Protein AF-0000000079325892 (afdb_homodimer)

Foldseek 3Di:
DKWKWFWFDDPPTDIATEDPDDDQADDAPQDPDEDDDDPQAADDPSYKHKDFLQLPDPLRDVCLVDDDDNVVHHHDDLVRPQRTQKMWMDDPQKIFIFGFDPVQQPLDQDQPPPDDSDSPSDHGDGDRDNGGQWMAHNVRRMIIHNDPVRCCSVRPPSCVSQDFADLVLQQVLCPDQQEDEDDPDGSVQADGVLRRLSRVLVVLVVPDDPVRVQVLLVQLCVQCVVFDADPSSRHTYDYHNVSSVSSSQSSVPQWDFDPPPGDIDGHSHDDDD/DKWKWFWFDDPPTDIATEDPDDDQADDAPQDPDEDDDDPQAADDPSYKHKDFLQLPDPLRDVCLVDDDDNVVHHHDDLVRPVRTQKMWMDDPQKIFIFGFDPVQQPCDDDQPPPDDSDSPSDHGDGDRDNGGQWMAHSVRRMIIHNDPVRCCSVRPPSCVSQDFADLVLQQVLCPDPQEDEDDPDGSVQADGVLRRLSRVLVVLVVPDDPVRVQVLLVQLCVQCVVFDAPPSSRHTYDYHNVSSVSSSQSSVPQWDFDPPPGDIDGHSHDDDD

Solvent-accessible surface area (backbone atoms only — not comparable to full-atom values): 30254 Å² total; per-residue (Å²): 120,25,31,30,30,32,34,34,54,69,97,81,38,48,66,19,31,71,46,72,72,49,85,84,73,73,85,71,89,38,66,84,70,51,36,69,75,49,90,50,45,71,76,55,93,69,42,28,29,36,42,66,60,31,80,76,38,88,32,46,56,70,78,73,74,43,84,89,55,74,85,79,34,52,71,57,54,56,85,47,59,85,38,43,40,32,38,39,36,38,47,81,68,31,37,33,27,36,63,48,45,74,75,34,41,31,48,61,77,30,40,42,40,87,53,76,61,40,80,50,85,49,64,47,27,45,65,72,65,86,62,63,46,30,39,37,35,60,90,76,27,30,38,32,36,79,50,70,80,62,40,31,85,75,25,57,66,50,48,73,76,52,60,60,36,45,68,67,51,39,42,54,59,58,63,35,83,46,40,41,71,32,76,96,47,49,59,88,66,56,50,71,68,52,26,29,42,46,38,53,38,53,60,51,55,70,71,45,50,73,67,51,48,52,50,38,35,49,52,31,50,71,74,37,74,86,49,48,53,45,96,77,46,55,33,35,52,30,56,46,65,66,44,46,45,53,52,45,39,27,71,64,52,28,60,49,63,32,88,76,89,58,48,47,31,38,36,82,12,38,46,80,110,120,25,31,30,30,34,34,33,54,69,96,80,38,50,66,20,31,72,46,74,72,49,85,82,71,73,84,71,90,37,67,83,70,48,37,70,75,47,90,50,43,70,76,56,93,68,43,28,29,35,42,68,61,30,80,73,40,87,32,46,57,68,78,72,74,44,83,88,55,74,86,78,35,51,71,58,56,57,86,48,60,84,39,42,39,32,37,38,36,36,49,80,68,30,37,36,28,35,63,49,46,75,75,34,42,28,50,59,77,31,40,42,40,87,52,76,62,40,79,49,85,48,66,47,25,45,65,73,65,85,62,62,46,29,39,37,35,59,90,76,28,32,38,31,36,78,48,69,80,61,40,31,84,74,25,56,67,50,49,76,74,54,59,60,37,46,69,68,51,40,42,55,59,58,63,34,82,48,41,39,72,31,79,95,47,48,57,87,65,56,48,72,68,52,25,30,43,46,38,52,39,52,59,52,56,70,71,45,51,73,67,52,46,52,51,37,35,50,51,31,51,69,74,36,74,85,52,49,52,46,97,77,48,56,31,35,52,32,56,46,67,65,44,46,45,55,50,46,38,26,72,65,52,27,59,49,63,31,87,76,90,58,48,46,32,37,37,81,14,39,44,80,110

Sequence (546 aa):
MNHLVAKTKGRKGEFFKVISDEEIFELTDYLDNPIKYDVDYKLDEDEWFAIEIFSEKEYCIDFLKKTFISTDYNQIPVKDYSKIEYLCSFQTGIYYFQKLSSSQLLRKKYFSLSGAPTRIECDPIIVINSFADAIYIKESDTLYFKKLPSIISIFKGIDTLYKEATKEETEGFLQNDFIQLETEFNADKVKISNRKRIAMAMDTLEKFSQEEKKSIFSYVGEYCEDLECNEHNTKFIITNENDLKKLLFGIEQRYYTTGVGGERRLANSVIKLMNHLVAKTKGRKGEFFKVISDEEIFELTDYLDNPIKYDVDYKLDEDEWFAIEIFSEKEYCIDFLKKTFISTDYNQIPVKDYSKIEYLCSFQTGIYYFQKLSSSQLLRKKYFSLSGAPTRIECDPIIVINSFADAIYIKESDTLYFKKLPSIISIFKGIDTLYKEATKEETEGFLQNDFIQLETEFNADKVKISNRKRIAMAMDTLEKFSQEEKKSIFSYVGEYCEDLECNEHNTKFIITNENDLKKLLFGIEQRYYTTGVGGERRLANSVIKL

Organism: NCBI:txid704125

Radius of gyration: 25.74 Å; Cα contacts (8 Å, |Δi|>4): 990; chains: 2; bounding box: 60×70×58 Å

pLDDT: mean 87.11, std 12.54, range [43.91, 98.06]

Secondary structure (DSSP, 8-state):
--EEEEEESSTT--EEEEEES----PPPS--SSPEEP-TT-PPPTT--EEEESGGGSTT--HHHHSPP-GGGSPBPPGGGGGGEEEEEEEETTEEEEEE--TTTEETS-EEE-SSS--B----PEEEPPSS-SEEEETTTTEEEES-HHHHTTTSTTGGGG-----HHHHHHHHTSTTEEE-TT--GGG--HHHHHHHHHHHHHHHH--HHHHHHHHHHHHHH-TTS-B-TTS--EEE-SHHHHHHHHHHHTT-EEE-SSS--EEEEEEEEE-/--EEEEEESSTT--EEEEEES----PPPS--SSPEEP-TT-PPPTT--EEEESGGGSTT--HHHHS---GGGSPBPPGGGGGGEEEEEEEETTEEEEEE--TTTEETS-EEE-SSS--B----PEEEPPSS-SEEEETTTTEEEES-HHHHTTTSTTGGGGS----HHHHHHHHTSTTEEE-TT--GGG--HHHHHHHHHHHHHHHH--HHHHHHHHHHHHHH-TTS-B-TTS--EEE-SHHHHHHHHHHHTT-EEE-SSS--EEEEEEEEE-

Nearest PDB structures (foldseek):
  7exg-assembly1_B  TM=2.524E-01  e=2.308E+00  Arabidopsis thaliana
  7exr-assembly1_B  TM=1.820E-01  e=2.308E+00  Arabidopsis thaliana
  7exf-assembly1_B  TM=1.769E-01  e=2.955E+00  Arabidopsis thaliana
  8jjr-assembly1_a  TM=2.288E-01  e=7.935E+00  Symbiodinium sp.
  8jjr-assembly1_a  TM=2.293E-01  e=9.884E+00  Symbiodinium sp.

Structure (mmCIF, N/CA/C/O backbone):
data_AF-0000000079325892-model_v1
#
loop_
_entity.id
_entity.type
_entity.pdbx_description
1 polymer 'Uncharacterized protein'
#
loop_
_atom_site.group_PDB
_atom_site.id
_atom_site.type_symbol
_atom_site.label_atom_id
_atom_site.label_alt_id
_atom_site.label_comp_id
_atom_site.label_asym_id
_atom_site.label_entity_id
_atom_site.label_seq_id
_atom_site.pdbx_PDB_ins_code
_atom_site.Cartn_x
_atom_site.Cartn_y
_atom_site.Cartn_z
_atom_site.occupancy
_atom_site.B_iso_or_equiv
_atom_site.auth_seq_id
_atom_site.auth_comp_id
_atom_site.auth_asym_id
_atom_site.auth_atom_id
_atom_site.pdbx_PDB_model_num
ATOM 1 N N . MET A 1 1 ? -22 24.172 -6.387 1 78.62 1 MET A N 1
ATOM 2 C CA . MET A 1 1 ? -21.203 24.906 -5.398 1 78.62 1 MET A CA 1
ATOM 3 C C . MET A 1 1 ? -20.438 23.953 -4.492 1 78.62 1 MET A C 1
ATOM 5 O O . MET A 1 1 ? -20.906 22.859 -4.191 1 78.62 1 MET A O 1
ATOM 9 N N . ASN A 1 2 ? -19.125 24.281 -4.156 1 89.19 2 ASN A N 1
ATOM 10 C CA . ASN A 1 2 ? -18.219 23.453 -3.348 1 89.19 2 ASN A CA 1
ATOM 11 C C . ASN A 1 2 ? -18.359 23.781 -1.862 1 89.19 2 ASN A C 1
ATOM 13 O O . ASN A 1 2 ? -18.453 24.953 -1.486 1 89.19 2 ASN A O 1
ATOM 17 N N . HIS A 1 3 ? -18.531 22.75 -1.031 1 91.19 3 HIS A N 1
ATOM 18 C CA . HIS A 1 3 ? -18.656 22.953 0.409 1 91.19 3 HIS A CA 1
ATOM 19 C C . HIS A 1 3 ? -17.859 21.891 1.176 1 91.19 3 HIS A C 1
ATOM 21 O O . HIS A 1 3 ? -17.844 20.719 0.798 1 91.19 3 HIS A O 1
ATOM 27 N N . LEU A 1 4 ? -17.234 22.375 2.137 1 91.62 4 LEU A N 1
ATOM 28 C CA . LEU A 1 4 ? -16.609 21.469 3.098 1 91.62 4 LEU A CA 1
ATOM 29 C C . LEU A 1 4 ? 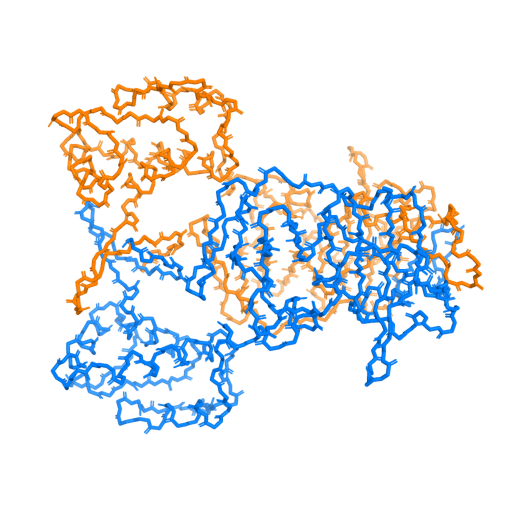-17.469 21.328 4.352 1 91.62 4 LEU A C 1
ATOM 31 O O . LEU A 1 4 ? -17.828 22.344 4.969 1 91.62 4 LEU A O 1
ATOM 35 N N . VAL A 1 5 ? -17.797 20.094 4.703 1 93.06 5 VAL A N 1
ATOM 36 C CA . VAL A 1 5 ? -18.609 19.859 5.895 1 93.06 5 VAL A CA 1
ATOM 37 C C . VAL A 1 5 ? -17.859 18.922 6.84 1 93.06 5 VAL A C 1
ATOM 39 O O . VAL A 1 5 ? -16.938 18.203 6.426 1 93.06 5 VAL A O 1
ATOM 42 N N . ALA A 1 6 ? -18.172 19 8.086 1 91.75 6 ALA A N 1
ATOM 43 C CA . ALA A 1 6 ? -17.578 18.156 9.117 1 91.75 6 ALA A CA 1
ATOM 44 C C . ALA A 1 6 ? -18.641 17.375 9.875 1 91.75 6 ALA A C 1
ATOM 46 O O . ALA A 1 6 ? -19.719 17.891 10.156 1 91.75 6 ALA A O 1
ATOM 47 N N . LYS A 1 7 ? -18.359 16.109 10.07 1 94.19 7 LYS A N 1
ATOM 48 C CA . LYS A 1 7 ? -19.188 15.281 10.938 1 94.19 7 LYS A CA 1
ATOM 49 C C . LYS A 1 7 ? -18.578 15.148 12.328 1 94.19 7 LYS A C 1
ATOM 51 O O . LYS A 1 7 ? -17.406 14.789 12.461 1 94.19 7 LYS A O 1
ATOM 56 N N . THR A 1 8 ? -19.25 15.508 13.305 1 90.44 8 THR A N 1
ATOM 57 C CA . THR A 1 8 ? -18.766 15.414 14.68 1 90.44 8 THR A CA 1
ATOM 58 C C . THR A 1 8 ? -19.047 14.039 15.266 1 90.44 8 THR A C 1
ATOM 60 O O . THR A 1 8 ? -19.969 13.352 14.82 1 90.44 8 THR A O 1
ATOM 63 N N . LYS A 1 9 ? -18.219 13.664 16.234 1 87.31 9 LYS A N 1
ATOM 64 C CA . LYS A 1 9 ? -18.312 12.367 16.891 1 87.31 9 LYS A CA 1
ATOM 65 C C . LYS A 1 9 ? -19.531 12.305 17.797 1 87.31 9 LYS A C 1
ATOM 67 O O . LYS A 1 9 ? -20.078 13.336 18.203 1 87.31 9 LYS A O 1
ATOM 72 N N . GLY A 1 10 ? -19.969 11.039 18.109 1 77.31 10 GLY A N 1
ATOM 73 C CA . GLY A 1 10 ? -20.984 10.82 19.141 1 77.31 10 GLY A CA 1
ATOM 74 C C . GLY A 1 10 ? -22.359 10.508 18.562 1 77.31 10 GLY A C 1
ATOM 75 O O . GLY A 1 10 ? -22.578 10.625 17.359 1 77.31 10 GLY A O 1
ATOM 76 N N . ARG A 1 11 ? -23.312 10.008 19.422 1 70.75 11 ARG A N 1
ATOM 77 C CA . ARG A 1 11 ? -24.688 9.641 19.062 1 70.75 11 ARG A CA 1
ATOM 78 C C . ARG A 1 11 ? -25.438 10.836 18.484 1 70.75 11 ARG A C 1
ATOM 80 O O . ARG A 1 11 ? -26.281 10.672 17.594 1 70.75 11 ARG A O 1
ATOM 87 N N . LYS A 1 12 ? -25.031 11.945 19.031 1 71.5 12 LYS A N 1
ATOM 88 C CA . LYS A 1 12 ? -25.734 13.148 18.578 1 71.5 12 LYS A CA 1
ATOM 89 C C . LYS A 1 12 ? -24.875 13.922 17.578 1 71.5 12 LYS A C 1
ATOM 91 O O . LYS A 1 12 ? -25.062 15.133 17.406 1 71.5 12 LYS A O 1
ATOM 96 N N . GLY A 1 13 ? -23.906 13.297 17.031 1 82.81 13 GLY A N 1
ATOM 97 C CA . GLY A 1 13 ? -23.062 13.977 16.062 1 82.81 13 GLY A CA 1
ATOM 98 C C . GLY A 1 13 ? -23.828 14.406 14.82 1 82.81 13 GLY A C 1
ATOM 99 O O . GLY A 1 13 ? -24.734 13.711 14.367 1 82.81 13 GLY A O 1
ATOM 100 N N . GLU A 1 14 ? -23.547 15.57 14.344 1 89 14 GLU A N 1
ATOM 101 C CA . GLU A 1 14 ? -24.219 16.141 13.188 1 89 14 GLU A CA 1
ATOM 102 C C . GLU A 1 14 ? -23.219 16.719 12.188 1 89 14 GLU A C 1
ATOM 104 O O . GLU A 1 14 ? -22.031 16.781 12.469 1 89 14 GLU A O 1
ATOM 109 N N . PHE A 1 15 ? -23.766 16.969 11.055 1 93.5 15 PHE A N 1
ATOM 110 C CA . PHE A 1 15 ? -22.953 17.578 10.016 1 93.5 15 PHE A CA 1
ATOM 111 C C . PHE A 1 15 ? -22.969 19.109 10.156 1 93.5 15 PHE A C 1
ATOM 113 O O . PHE A 1 15 ? -24.016 19.688 10.438 1 93.5 15 PHE A O 1
ATOM 120 N N . PHE A 1 16 ? -21.828 19.703 10.047 1 92.44 16 PHE A N 1
ATOM 121 C CA . PHE A 1 16 ? -21.672 21.141 10.078 1 92.44 16 PHE A CA 1
ATOM 122 C C . PHE A 1 16 ? -20.938 21.641 8.836 1 92.44 16 PHE A C 1
ATOM 124 O O . PHE A 1 16 ? -20.078 20.922 8.289 1 92.44 16 PHE A O 1
ATOM 131 N N . LYS A 1 17 ? -21.266 22.875 8.516 1 90.38 17 LYS A N 1
ATOM 132 C CA . LYS A 1 17 ? -20.484 23.531 7.477 1 90.38 17 LYS A CA 1
ATOM 133 C C . LYS A 1 17 ? -19.156 24.062 8.031 1 90.38 17 LYS A C 1
ATOM 135 O O . LYS A 1 17 ? -19.109 24.594 9.141 1 90.38 17 LYS A O 1
ATOM 140 N N . VAL A 1 18 ? -18.109 23.891 7.246 1 86.44 18 VAL A N 1
ATOM 141 C CA . VAL A 1 18 ? -16.797 24.391 7.648 1 86.44 18 VAL A CA 1
ATOM 142 C C . VAL A 1 18 ? -16.359 25.516 6.715 1 86.44 18 VAL A C 1
ATOM 144 O O . VAL A 1 18 ? -16.062 26.625 7.172 1 86.44 18 VAL A O 1
ATOM 147 N N . ILE A 1 19 ? -16.312 25.203 5.488 1 83.94 19 ILE A N 1
ATOM 148 C CA . ILE A 1 19 ? -15.898 26.172 4.473 1 83.94 19 ILE A CA 1
ATOM 149 C C . ILE A 1 19 ? -16.844 26.094 3.281 1 83.94 19 ILE A C 1
ATOM 151 O O . ILE A 1 19 ? -17.312 25.016 2.908 1 83.94 19 ILE A O 1
ATOM 155 N N . SER A 1 20 ? -17.094 27.328 2.688 1 83.19 20 SER A N 1
ATOM 156 C CA . SER A 1 20 ? -17.922 27.375 1.495 1 83.19 20 SER A CA 1
ATOM 157 C C . SER A 1 20 ? -17.141 27.844 0.282 1 83.19 20 SER A C 1
ATOM 159 O O . SER A 1 20 ? -16.188 28.625 0.418 1 83.19 20 SER A O 1
ATOM 161 N N . ASP A 1 21 ? -17.469 27.312 -0.808 1 82.62 21 ASP A N 1
ATOM 162 C CA . ASP A 1 21 ? -17.031 27.781 -2.119 1 82.62 21 ASP A CA 1
ATOM 163 C C . ASP A 1 21 ? -15.539 27.578 -2.314 1 82.62 21 ASP A C 1
ATOM 165 O O . ASP A 1 21 ? -14.844 28.453 -2.809 1 82.62 21 ASP A O 1
ATOM 169 N N . GLU A 1 22 ? -15.016 26.578 -1.767 1 80.94 22 GLU A N 1
ATOM 170 C CA . GLU A 1 22 ? -13.617 26.219 -1.962 1 80.94 22 GLU A CA 1
ATOM 171 C C . GLU A 1 22 ? -13.477 24.766 -2.4 1 80.94 22 GLU A C 1
ATOM 173 O O . GLU A 1 22 ? -14.172 23.891 -1.886 1 80.94 22 GLU A O 1
ATOM 178 N N . GLU A 1 23 ? -12.609 24.625 -3.377 1 86.06 23 GLU A N 1
ATOM 179 C CA . GLU A 1 23 ? -12.25 23.266 -3.779 1 86.06 23 GLU A CA 1
ATOM 180 C C . GLU A 1 23 ? -11.117 22.719 -2.918 1 86.06 23 GLU A C 1
ATOM 182 O O . GLU A 1 23 ? -10.031 23.297 -2.863 1 86.06 23 GLU A O 1
ATOM 187 N N . ILE A 1 24 ? -11.383 21.672 -2.312 1 84.62 24 ILE A N 1
ATOM 188 C CA . ILE A 1 24 ? -10.445 21.109 -1.341 1 84.62 24 ILE A CA 1
ATOM 189 C C . ILE A 1 24 ? -9.609 20.016 -1.994 1 84.62 24 ILE A C 1
ATOM 191 O O . ILE A 1 24 ? -8.391 19.969 -1.821 1 84.62 24 ILE A O 1
ATOM 195 N N . PHE A 1 25 ? -10.25 19.109 -2.766 1 88.94 25 PHE A N 1
ATOM 196 C CA . PHE A 1 25 ? -9.57 17.984 -3.369 1 88.94 25 PHE A CA 1
ATOM 197 C C . PHE A 1 25 ? -9.648 18.047 -4.891 1 88.94 25 PHE A C 1
ATOM 199 O O . PHE A 1 25 ? -10.594 18.594 -5.445 1 88.94 25 PHE A O 1
ATOM 206 N N . GLU A 1 26 ? -8.617 17.531 -5.438 1 87.56 26 GLU A N 1
ATOM 207 C CA . GLU A 1 26 ? -8.633 17.297 -6.879 1 87.56 26 GLU A CA 1
ATOM 208 C C . GLU A 1 26 ? -8.977 15.852 -7.207 1 87.56 26 GLU A C 1
ATOM 210 O O . GLU A 1 26 ? -8.477 14.93 -6.555 1 87.56 26 GLU A O 1
ATOM 215 N N . LEU A 1 27 ? -9.828 15.727 -8.203 1 89.75 27 LEU A N 1
ATOM 216 C CA . LEU A 1 27 ? -10.203 14.375 -8.602 1 89.75 27 LEU A CA 1
ATOM 217 C C . LEU A 1 27 ? -9.023 13.664 -9.258 1 89.75 27 LEU A C 1
ATOM 219 O O . LEU A 1 27 ? -8.367 14.211 -10.141 1 89.75 27 LEU A O 1
ATOM 223 N N . THR A 1 28 ? -8.773 12.508 -8.836 1 87.12 28 THR A N 1
ATOM 224 C CA . THR A 1 28 ? -7.676 11.711 -9.383 1 87.12 28 THR A CA 1
ATOM 225 C C . THR A 1 28 ? -8.039 11.172 -10.758 1 87.12 28 THR A C 1
ATOM 227 O O . THR A 1 28 ? -9.219 10.977 -11.07 1 87.12 28 THR A O 1
ATOM 230 N N . ASP A 1 29 ? -6.988 10.844 -11.492 1 81.31 29 ASP A N 1
ATOM 231 C CA . ASP A 1 29 ? -7.164 10.273 -12.828 1 81.31 29 ASP A CA 1
ATOM 232 C C . ASP A 1 29 ? -7.211 8.75 -12.773 1 81.31 29 ASP A C 1
ATOM 234 O O . ASP A 1 29 ? -7.242 8.086 -13.812 1 81.31 29 ASP A O 1
ATOM 238 N N . TYR A 1 30 ? -7.371 8.234 -11.641 1 84.38 30 TYR A N 1
ATOM 239 C CA . TYR A 1 30 ? -7.137 6.805 -11.508 1 84.38 30 TYR A CA 1
ATOM 240 C C . TYR A 1 30 ? -8.438 6.062 -11.211 1 84.38 30 TYR A C 1
ATOM 242 O O . TYR A 1 30 ? -8.414 4.898 -10.805 1 84.38 30 TYR A O 1
ATOM 250 N N . LEU A 1 31 ? -9.562 6.688 -11.477 1 90.12 31 LEU A N 1
ATOM 251 C CA . LEU A 1 31 ? -10.82 6.047 -11.102 1 90.12 31 LEU A CA 1
ATOM 252 C C . LEU A 1 31 ? -11.414 5.277 -12.273 1 90.12 31 LEU A C 1
ATOM 254 O O . LEU A 1 31 ? -12.422 4.586 -12.117 1 90.12 31 LEU A O 1
ATOM 258 N N . ASP A 1 32 ? -10.836 5.301 -13.406 1 84.19 32 ASP A N 1
ATOM 259 C CA . ASP A 1 32 ? -11.406 4.738 -14.625 1 84.19 32 ASP A CA 1
ATOM 260 C C . ASP A 1 32 ? -11.422 3.211 -14.57 1 84.19 32 ASP A C 1
ATOM 262 O O . ASP A 1 32 ? -12.297 2.57 -15.156 1 84.19 32 ASP A O 1
ATOM 266 N N . ASN A 1 33 ? -10.477 2.545 -14 1 83.38 33 ASN A N 1
ATOM 267 C CA . ASN A 1 33 ? -10.438 1.091 -13.898 1 83.38 33 ASN A CA 1
ATOM 268 C C . ASN A 1 33 ? -10.266 0.636 -12.445 1 83.38 33 ASN A C 1
ATOM 270 O O . ASN A 1 33 ? -9.258 0.019 -12.102 1 83.38 33 ASN A O 1
ATOM 274 N N . PRO A 1 34 ? -11.43 0.809 -11.789 1 90.31 34 PRO A N 1
ATOM 275 C CA . PRO A 1 34 ? -11.328 0.455 -10.367 1 90.31 34 PRO A CA 1
ATOM 276 C C . PRO A 1 34 ? -11.383 -1.053 -10.133 1 90.31 34 PRO A C 1
ATOM 278 O O . PRO A 1 34 ? -11.852 -1.801 -10.992 1 90.31 34 PRO A O 1
ATOM 281 N N . ILE A 1 35 ? -10.867 -1.427 -9.07 1 91.94 35 ILE A N 1
ATOM 282 C CA . ILE A 1 35 ? -10.844 -2.832 -8.68 1 91.94 35 ILE A CA 1
ATOM 283 C C . ILE A 1 35 ? -11.938 -3.104 -7.648 1 91.94 35 ILE A C 1
ATOM 285 O O . ILE A 1 35 ? -12.102 -2.338 -6.695 1 91.94 35 ILE A O 1
ATOM 289 N N . LYS A 1 36 ? -12.719 -4.156 -7.934 1 92.12 36 LYS A N 1
ATOM 290 C CA . LYS A 1 36 ? -13.641 -4.582 -6.883 1 92.12 36 LYS A CA 1
ATOM 291 C C . LYS A 1 36 ? -12.883 -4.949 -5.609 1 92.12 36 LYS A C 1
ATOM 293 O O . LYS A 1 36 ? -11.859 -5.633 -5.664 1 92.12 36 LYS A O 1
ATOM 298 N N . TYR A 1 37 ? -13.422 -4.523 -4.539 1 89.38 37 TYR A N 1
ATOM 299 C CA . TYR A 1 37 ? -12.695 -4.73 -3.293 1 89.38 37 TYR A CA 1
ATOM 300 C C . TYR A 1 37 ? -12.492 -6.215 -3.025 1 89.38 37 TYR A C 1
ATOM 302 O O . TYR A 1 37 ? -13.43 -7.008 -3.121 1 89.38 37 TYR A O 1
ATOM 310 N N . ASP A 1 38 ? -11.219 -6.465 -2.756 1 87.25 38 ASP A N 1
ATOM 311 C CA . ASP A 1 38 ? -10.781 -7.812 -2.398 1 87.25 38 ASP A CA 1
ATOM 312 C C . ASP A 1 38 ? -9.68 -7.766 -1.34 1 87.25 38 ASP A C 1
ATOM 314 O O . ASP A 1 38 ? -8.648 -7.121 -1.534 1 87.25 38 ASP A O 1
ATOM 318 N N . VAL A 1 39 ? -9.938 -8.477 -0.248 1 82.62 39 VAL A N 1
ATOM 319 C CA . VAL A 1 39 ? -9.016 -8.461 0.886 1 82.62 39 VAL A CA 1
ATOM 320 C C . VAL A 1 39 ? -7.664 -9.023 0.464 1 82.62 39 VAL A C 1
ATOM 322 O O . VAL A 1 39 ? -6.629 -8.648 1.015 1 82.62 39 VAL A O 1
ATOM 325 N N . ASP A 1 40 ? -7.676 -9.852 -0.563 1 86.75 40 ASP A N 1
ATOM 326 C CA . ASP A 1 40 ? -6.465 -10.555 -0.967 1 86.75 40 ASP A CA 1
ATOM 327 C C . ASP A 1 40 ? -5.707 -9.773 -2.037 1 86.75 40 ASP A C 1
ATOM 329 O O . ASP A 1 40 ? -4.633 -10.195 -2.479 1 86.75 40 ASP A O 1
ATOM 333 N N . TYR A 1 41 ? -6.246 -8.68 -2.32 1 90.31 41 TYR A N 1
ATOM 334 C CA . TYR A 1 41 ? -5.645 -7.91 -3.398 1 90.31 41 TYR A CA 1
ATOM 335 C C . TYR A 1 41 ? -5.027 -6.621 -2.865 1 90.31 41 TYR A C 1
ATOM 337 O O . TYR A 1 41 ? -5.688 -5.852 -2.162 1 90.31 41 TYR A O 1
ATOM 345 N N . LYS A 1 42 ? -3.781 -6.484 -3.209 1 90.44 42 LYS A N 1
ATOM 346 C CA . LYS A 1 42 ? -3.096 -5.242 -2.869 1 90.44 42 LYS A CA 1
ATOM 347 C C . LYS A 1 42 ? -3.021 -4.305 -4.074 1 90.44 42 LYS A C 1
ATOM 349 O O . LYS A 1 42 ? -2.496 -4.68 -5.125 1 90.44 42 LYS A O 1
ATOM 354 N N . LEU A 1 43 ? -3.426 -3.059 -3.854 1 92 43 LEU A N 1
ATOM 355 C CA . LEU A 1 43 ? -3.555 -2.09 -4.938 1 92 43 LEU A CA 1
ATOM 356 C C . LEU A 1 43 ? -2.186 -1.645 -5.434 1 92 43 LEU A C 1
ATOM 358 O O . LEU A 1 43 ? -1.242 -1.524 -4.648 1 92 43 LEU A O 1
ATOM 362 N N . ASP A 1 44 ? -2.246 -1.388 -6.773 1 89 44 ASP A N 1
ATOM 363 C CA . ASP A 1 44 ? -1.144 -0.596 -7.309 1 89 44 ASP A CA 1
ATOM 364 C C . ASP A 1 44 ? -1.301 0.879 -6.949 1 89 44 ASP A C 1
ATOM 366 O O . ASP A 1 44 ? -2.355 1.297 -6.465 1 89 44 ASP A O 1
ATOM 370 N N . GLU A 1 45 ? -0.242 1.655 -7.199 1 83.5 45 GLU A N 1
ATOM 371 C CA . GLU A 1 45 ? -0.238 3.076 -6.867 1 83.5 45 GLU A CA 1
ATOM 372 C C . GLU A 1 45 ? -1.358 3.816 -7.594 1 83.5 45 GLU A C 1
ATOM 374 O O . GLU A 1 45 ? -1.957 4.742 -7.043 1 83.5 45 GLU A O 1
ATOM 379 N N . ASP A 1 46 ? -1.647 3.357 -8.828 1 88.62 46 ASP A N 1
ATOM 380 C CA . ASP A 1 46 ? -2.615 4.059 -9.664 1 88.62 46 ASP A CA 1
ATOM 381 C C . ASP A 1 46 ? -3.963 3.342 -9.664 1 88.62 46 ASP A C 1
ATOM 383 O O . ASP A 1 46 ? -4.734 3.465 -10.617 1 88.62 46 ASP A O 1
ATOM 387 N N . GLU A 1 47 ? -4.199 2.592 -8.672 1 91.5 47 GLU A N 1
ATOM 388 C CA . GLU A 1 47 ? -5.445 1.836 -8.602 1 91.5 47 GLU A CA 1
ATOM 389 C C . GLU A 1 47 ? -6.254 2.211 -7.363 1 91.5 47 GLU A C 1
ATOM 391 O O . GLU A 1 47 ? -5.688 2.648 -6.359 1 91.5 47 GLU A O 1
ATOM 396 N N . TRP A 1 48 ? -7.594 2.107 -7.469 1 94.38 48 TRP A N 1
ATOM 397 C CA . TRP A 1 48 ? -8.531 2.297 -6.367 1 94.38 48 TRP A CA 1
ATOM 398 C C . TRP A 1 48 ? -9.523 1.139 -6.285 1 94.38 48 TRP A C 1
ATOM 400 O O . TRP A 1 48 ? -9.875 0.542 -7.309 1 94.38 48 TRP A O 1
ATOM 410 N N . PHE A 1 49 ? -9.93 0.852 -5.125 1 95.38 49 PHE A N 1
ATOM 411 C CA . PHE A 1 49 ? -11.07 -0.034 -4.949 1 95.38 49 PHE A CA 1
ATOM 412 C C . PHE A 1 49 ? -12.375 0.704 -5.234 1 95.38 49 PHE A C 1
ATOM 414 O O . PHE A 1 49 ? -12.453 1.922 -5.062 1 95.38 49 PHE A O 1
ATOM 421 N N . ALA A 1 50 ? -13.297 -0.014 -5.676 1 96.19 50 ALA A N 1
ATOM 422 C CA . ALA A 1 50 ? -14.617 0.57 -5.902 1 96.19 50 ALA A CA 1
ATOM 423 C C . ALA A 1 50 ? -15.719 -0.338 -5.363 1 96.19 50 ALA A C 1
ATOM 425 O O . ALA A 1 50 ? -15.641 -1.562 -5.488 1 96.19 50 ALA A O 1
ATOM 426 N N . ILE A 1 51 ? -16.656 0.231 -4.73 1 96.06 51 ILE A N 1
ATOM 427 C CA . ILE A 1 51 ? -17.906 -0.414 -4.367 1 96.06 51 ILE A CA 1
ATOM 428 C C . ILE A 1 51 ? -19.062 0.232 -5.133 1 96.06 51 ILE A C 1
ATOM 430 O O . ILE A 1 51 ? -19.422 1.387 -4.879 1 96.06 51 ILE A O 1
ATOM 434 N N . GLU A 1 52 ? -19.625 -0.516 -6 1 95.75 52 GLU A N 1
ATOM 435 C CA . GLU A 1 52 ? -20.703 -0.012 -6.832 1 95.75 52 GLU A CA 1
ATOM 436 C C . GLU A 1 52 ? -22.047 -0.106 -6.102 1 95.75 52 GLU A C 1
ATOM 438 O O . GLU A 1 52 ? -22.172 -0.82 -5.105 1 95.75 52 GLU A O 1
ATOM 443 N N . ILE A 1 53 ? -23.047 0.598 -6.602 1 96.62 53 ILE A N 1
ATOM 444 C CA . ILE A 1 53 ? -24.391 0.641 -6.02 1 96.62 53 ILE A CA 1
ATOM 445 C C . ILE A 1 53 ? -24.281 0.876 -4.516 1 96.62 53 ILE A C 1
ATOM 447 O O . ILE A 1 53 ? -24.891 0.149 -3.727 1 96.62 53 ILE A O 1
ATOM 451 N N . PHE A 1 54 ? -23.516 1.872 -4.227 1 97.06 54 PHE A N 1
ATOM 452 C CA . PHE A 1 54 ? -23.141 2.129 -2.842 1 97.06 54 PHE A CA 1
ATOM 453 C C . PHE A 1 54 ? -24.344 2.605 -2.037 1 97.06 54 PHE A C 1
ATOM 455 O O . PHE A 1 54 ? -24.469 2.277 -0.855 1 97.06 54 PHE A O 1
ATOM 462 N N . SER A 1 55 ? -25.203 3.324 -2.639 1 96 55 SER A N 1
ATOM 463 C CA . SER A 1 55 ? -26.359 3.898 -1.964 1 96 55 SER A CA 1
ATOM 464 C C . SER A 1 55 ? -27.266 2.809 -1.398 1 96 55 SER A C 1
ATOM 466 O O . SER A 1 55 ? -28.047 3.059 -0.473 1 96 55 SER A O 1
ATOM 468 N N . GLU A 1 56 ? -27.125 1.631 -1.894 1 95.75 56 GLU A N 1
ATOM 469 C CA . GLU A 1 56 ? -27.984 0.537 -1.455 1 95.75 56 GLU A CA 1
ATOM 470 C C . GLU A 1 56 ? -27.297 -0.314 -0.391 1 95.75 56 GLU A C 1
ATOM 472 O O . GLU A 1 56 ? -27.906 -1.221 0.178 1 95.75 56 GLU A O 1
ATOM 477 N N . LYS A 1 57 ? -26.078 -0.033 -0.174 1 95.88 57 LYS A N 1
ATOM 478 C CA . LYS A 1 57 ? -25.375 -0.792 0.85 1 95.88 57 LYS A CA 1
ATOM 479 C C . LYS A 1 57 ? -25.797 -0.365 2.25 1 95.88 57 LYS A C 1
ATOM 481 O O . LYS A 1 57 ? -26.125 0.804 2.477 1 95.88 57 LYS A O 1
ATOM 486 N N . GLU A 1 58 ? -25.734 -1.263 3.174 1 94.25 58 GLU A N 1
ATOM 487 C CA . GLU A 1 58 ? -26.156 -1.021 4.551 1 94.25 58 GLU A CA 1
ATOM 488 C C . GLU A 1 58 ? -25.266 0.003 5.234 1 94.25 58 GLU A C 1
ATOM 490 O O . GLU A 1 58 ? -25.703 0.73 6.125 1 94.25 58 GLU A O 1
ATOM 495 N N . TYR A 1 59 ? -24.062 0.057 4.793 1 94.62 59 TYR A N 1
ATOM 496 C CA . TYR A 1 59 ? -23.109 0.938 5.457 1 94.62 59 TYR A CA 1
ATOM 497 C C . TYR A 1 59 ? -23.031 2.285 4.75 1 94.62 59 TYR A C 1
ATOM 499 O O . TYR A 1 59 ? -22.203 3.127 5.098 1 94.62 59 TYR A O 1
ATOM 507 N N . CYS A 1 60 ? -23.859 2.506 3.789 1 96.25 60 CYS A N 1
ATOM 508 C CA . CYS A 1 60 ? -23.953 3.84 3.205 1 96.25 60 CYS A CA 1
ATOM 509 C C . CYS A 1 60 ? -24.594 4.816 4.176 1 96.25 60 CYS A C 1
ATOM 511 O O . CYS A 1 60 ? -25.672 4.535 4.727 1 96.25 60 CYS A O 1
ATOM 513 N N . ILE A 1 61 ? -24.062 5.969 4.367 1 94.5 61 ILE A N 1
ATOM 514 C CA . ILE A 1 61 ? -24.578 6.914 5.352 1 94.5 61 ILE A CA 1
ATOM 515 C C . ILE A 1 61 ? -25.734 7.699 4.754 1 94.5 61 ILE A C 1
ATOM 517 O O . ILE A 1 61 ? -25.766 7.957 3.549 1 94.5 61 ILE A O 1
ATOM 521 N N . ASP A 1 62 ? -26.641 8.133 5.605 1 92.19 62 ASP A N 1
ATOM 522 C CA . ASP A 1 62 ? -27.844 8.844 5.188 1 92.19 62 ASP A CA 1
ATOM 523 C C . ASP A 1 62 ? -27.5 10.156 4.488 1 92.19 62 ASP A C 1
ATOM 525 O O . ASP A 1 62 ? -28.203 10.586 3.576 1 92.19 62 ASP A O 1
ATOM 529 N N . PHE A 1 63 ? -26.438 10.688 4.879 1 93.19 63 PHE A N 1
ATOM 530 C CA . PHE A 1 63 ? -25.938 11.945 4.336 1 93.19 63 PHE A CA 1
ATOM 531 C C . PHE A 1 63 ? -25.828 11.875 2.818 1 93.19 63 PHE A C 1
ATOM 533 O O . PHE A 1 63 ? -26.062 12.867 2.129 1 93.19 63 PHE A O 1
ATOM 540 N N . LEU A 1 64 ? -25.562 10.711 2.256 1 94.88 64 LEU A N 1
ATOM 541 C CA . LEU A 1 64 ? -25.328 10.547 0.828 1 94.88 64 LEU A CA 1
ATOM 542 C C . LEU A 1 64 ? -26.625 10.219 0.092 1 94.88 64 LEU A C 1
ATOM 544 O O . LEU A 1 64 ? -26.672 10.297 -1.138 1 94.88 64 LEU A O 1
ATOM 548 N N . LYS A 1 65 ? -27.531 9.852 0.824 1 91.44 65 LYS A N 1
ATOM 549 C CA . LYS A 1 65 ? -28.797 9.422 0.219 1 91.44 65 LYS A CA 1
ATOM 550 C C . LYS A 1 65 ? -29.688 10.625 -0.103 1 91.44 65 LYS A C 1
ATOM 552 O O . LYS A 1 65 ? -30.625 10.508 -0.894 1 91.44 65 LYS A O 1
ATOM 557 N N . LYS A 1 66 ? -29.344 11.641 0.529 1 87.44 66 LYS A N 1
ATOM 558 C CA . LYS A 1 66 ? -30.125 12.852 0.302 1 87.44 66 LYS A CA 1
ATOM 559 C C . LYS A 1 66 ? -29.375 13.828 -0.594 1 87.44 66 LYS A C 1
ATOM 561 O O . LYS A 1 66 ? -28.156 13.727 -0.747 1 87.44 66 LYS A O 1
ATOM 566 N N . THR A 1 67 ? -30.188 14.695 -1.21 1 88.5 67 THR A N 1
ATOM 567 C CA . THR A 1 67 ? -29.562 15.773 -1.973 1 88.5 67 THR A CA 1
ATOM 568 C C . THR A 1 67 ? -28.812 16.734 -1.046 1 88.5 67 THR A C 1
ATOM 570 O O . THR A 1 67 ? -29.328 17.094 0.019 1 88.5 67 THR A O 1
ATOM 573 N N . PHE A 1 68 ? -27.688 17.094 -1.482 1 89.44 68 PHE A N 1
ATOM 574 C CA . PHE A 1 68 ? -26.891 18 -0.662 1 89.44 68 PHE A CA 1
ATOM 575 C C . PHE A 1 68 ? -27.422 19.422 -0.761 1 89.44 68 PHE A C 1
ATOM 577 O O . PHE A 1 68 ? -27.5 19.984 -1.853 1 89.44 68 PHE A O 1
ATOM 584 N N . ILE A 1 69 ? -27.859 19.891 0.358 1 87.5 69 ILE A N 1
ATOM 585 C CA . ILE A 1 69 ? -28.312 21.281 0.462 1 87.5 69 ILE A CA 1
ATOM 586 C C . ILE A 1 69 ? -27.484 22.016 1.52 1 87.5 69 ILE A C 1
ATOM 588 O O . ILE A 1 69 ? -27.609 21.734 2.715 1 87.5 69 ILE A O 1
ATOM 592 N N . SER A 1 70 ? -26.656 22.891 1.095 1 85.62 70 SER A N 1
ATOM 593 C CA . SER A 1 70 ? -25.688 23.547 1.96 1 85.62 70 SER A CA 1
ATOM 594 C C . SER A 1 70 ? -26.375 24.297 3.098 1 85.62 70 SER A C 1
ATOM 596 O O . SER A 1 70 ? -25.844 24.375 4.207 1 85.62 70 SER A O 1
ATOM 598 N N . THR A 1 71 ? -27.531 24.828 2.883 1 86.75 71 THR A N 1
ATOM 599 C CA . THR A 1 71 ? -28.219 25.672 3.857 1 86.75 71 THR A CA 1
ATOM 600 C C . THR A 1 71 ? -28.781 24.828 4.996 1 86.75 71 THR A C 1
ATOM 602 O O . THR A 1 71 ? -29.172 25.359 6.039 1 86.75 71 THR A O 1
ATOM 605 N N . ASP A 1 72 ? -28.797 23.578 4.762 1 88.38 72 ASP A N 1
ATOM 606 C CA . ASP A 1 72 ? -29.312 22.672 5.789 1 88.38 72 ASP A CA 1
ATOM 607 C C . ASP A 1 72 ? -28.328 22.531 6.938 1 88.38 72 ASP A C 1
ATOM 609 O O . ASP A 1 72 ? -28.656 21.984 7.996 1 88.38 72 ASP A O 1
ATOM 613 N N . TYR A 1 73 ? -27.094 23.031 6.75 1 90.5 73 TYR A N 1
ATOM 614 C CA . TYR A 1 73 ? -26.047 22.781 7.73 1 90.5 73 TYR A CA 1
ATOM 615 C C . TYR A 1 73 ? -25.562 24.078 8.352 1 90.5 73 TYR A C 1
ATOM 617 O O . TYR A 1 73 ? -25.266 25.047 7.641 1 90.5 73 TYR A O 1
ATOM 625 N N . ASN A 1 74 ? -25.516 24.062 9.656 1 89.75 74 ASN A N 1
ATOM 626 C CA . ASN A 1 74 ? -24.984 25.219 10.383 1 89.75 74 ASN A CA 1
ATOM 627 C C . ASN A 1 74 ? -23.469 25.25 10.352 1 89.75 74 ASN A C 1
ATOM 629 O O . ASN A 1 74 ? -22.812 24.219 10.18 1 89.75 74 ASN A O 1
ATOM 633 N N . GLN A 1 75 ? -23 26.484 10.531 1 88.31 75 GLN A N 1
ATOM 634 C CA . GLN A 1 75 ? -21.562 26.641 10.672 1 88.31 75 GLN A CA 1
ATOM 635 C C . GLN A 1 75 ? -21.062 25.953 11.938 1 88.31 75 GLN A C 1
ATOM 637 O O . GLN A 1 75 ? -21.672 26.062 13.008 1 88.31 75 GLN A O 1
ATOM 642 N N . ILE A 1 76 ? -19.969 25.281 11.852 1 87.25 76 ILE A N 1
ATOM 643 C CA . ILE A 1 76 ? -19.438 24.562 12.992 1 87.25 76 ILE A CA 1
ATOM 644 C C . ILE A 1 76 ? -18.906 25.547 14.039 1 87.25 76 ILE A C 1
ATOM 646 O O . ILE A 1 76 ? -18.172 26.469 13.703 1 87.25 76 ILE A O 1
ATOM 650 N N . PRO A 1 77 ? -19.344 25.297 15.211 1 80.62 77 PRO A N 1
ATOM 651 C CA . PRO A 1 77 ? -18.734 26.125 16.266 1 80.62 77 PRO A CA 1
ATOM 652 C C . PRO A 1 77 ? -17.297 25.75 16.562 1 80.62 77 PRO A C 1
ATOM 654 O O . PRO A 1 77 ? -16.922 24.578 16.453 1 80.62 77 PRO A O 1
ATOM 657 N N . VAL A 1 78 ? -16.531 26.688 16.969 1 72.19 78 VAL A N 1
ATOM 658 C CA . VAL A 1 78 ? -15.102 26.516 17.234 1 72.19 78 VAL A CA 1
ATOM 659 C C . VAL A 1 78 ? -14.914 25.422 18.281 1 72.19 78 VAL A C 1
ATOM 661 O O . VAL A 1 78 ? -13.984 24.609 18.188 1 72.19 78 VAL A O 1
ATOM 664 N N . LYS A 1 79 ? -15.703 25.375 19.219 1 74.94 79 LYS A N 1
ATOM 665 C CA . LYS A 1 79 ? -15.578 24.438 20.328 1 74.94 79 LYS A CA 1
ATOM 666 C C . LYS A 1 79 ? -15.758 23 19.844 1 74.94 79 LYS A C 1
ATOM 668 O O . LYS A 1 79 ? -15.312 22.062 20.516 1 74.94 79 LYS A O 1
ATOM 673 N N . ASP A 1 80 ? -16.344 22.828 18.688 1 81.38 80 ASP A N 1
ATOM 674 C CA . ASP A 1 80 ? -16.703 21.5 18.219 1 81.38 80 ASP A CA 1
ATOM 675 C C . ASP A 1 80 ? -15.656 20.953 17.25 1 81.38 80 ASP A C 1
ATOM 677 O O . ASP A 1 80 ? -15.758 19.812 16.797 1 81.38 80 ASP A O 1
ATOM 681 N N . TYR A 1 81 ? -14.625 21.719 17 1 76.94 81 TYR A N 1
ATOM 682 C CA . TYR A 1 81 ? -13.586 21.266 16.078 1 76.94 81 TYR A CA 1
ATOM 683 C C . TYR A 1 81 ? -12.883 20.016 16.625 1 76.94 81 TYR A C 1
ATOM 685 O O . TYR A 1 81 ? -12.477 19.141 15.852 1 76.94 81 TYR A O 1
ATOM 693 N N . SER A 1 82 ? -12.711 20.016 17.891 1 75.31 82 SER A N 1
ATOM 694 C CA . SER A 1 82 ? -12.023 18.891 18.531 1 75.31 82 SER A CA 1
ATOM 695 C C . SER A 1 82 ? -12.883 17.641 18.484 1 75.31 82 SER A C 1
ATOM 697 O O . SER A 1 82 ? -12.383 16.531 18.734 1 75.31 82 SER A O 1
ATOM 699 N N . LYS A 1 83 ? -14.125 17.797 18.094 1 82.88 83 LYS A N 1
ATOM 700 C CA . LYS A 1 83 ? -15.047 16.672 18.109 1 82.88 83 LYS A CA 1
ATOM 701 C C . LYS A 1 83 ? -15.25 16.109 16.703 1 82.88 83 LYS A C 1
ATOM 703 O O . LYS A 1 83 ? -16.031 15.188 16.5 1 82.88 83 LYS A O 1
ATOM 708 N N . ILE A 1 84 ? -14.57 16.672 15.797 1 87.56 84 ILE A N 1
ATOM 709 C CA . ILE A 1 84 ? -14.766 16.25 14.406 1 87.56 84 ILE A CA 1
ATOM 710 C C . ILE A 1 84 ? -14.273 14.82 14.227 1 87.56 84 ILE A C 1
ATOM 712 O O . ILE A 1 84 ? -13.18 14.469 14.672 1 87.56 84 ILE A O 1
ATOM 716 N N . GLU A 1 85 ? -15.031 14.031 13.625 1 91.12 85 GLU A N 1
ATOM 717 C CA . GLU A 1 85 ? -14.68 12.656 13.297 1 91.12 85 GLU A CA 1
ATOM 718 C C . GLU A 1 85 ? -14.086 12.562 11.891 1 91.12 85 GLU A C 1
ATOM 720 O O . GLU A 1 85 ? -13.039 11.938 11.688 1 91.12 85 GLU A O 1
ATOM 725 N N . TYR A 1 86 ? -14.75 13.117 10.977 1 93.56 86 TYR A N 1
ATOM 726 C CA . TYR A 1 86 ? -14.242 13.148 9.602 1 93.56 86 TYR A CA 1
ATOM 727 C C . TYR A 1 86 ? -14.773 14.359 8.852 1 93.56 86 TYR A C 1
ATOM 729 O O . TYR A 1 86 ? -15.703 15.031 9.312 1 93.56 86 TYR A O 1
ATOM 737 N N . LEU A 1 87 ? -14.164 14.711 7.738 1 92.06 87 LEU A N 1
ATOM 738 C CA . LEU A 1 87 ? -14.547 15.789 6.844 1 92.06 87 LEU A CA 1
ATOM 739 C C . LEU A 1 87 ? -15.117 15.242 5.543 1 92.06 87 LEU A C 1
ATOM 741 O O . LEU A 1 87 ? -14.773 14.133 5.125 1 92.06 87 LEU A O 1
ATOM 745 N N . CYS A 1 88 ? -16 15.992 4.988 1 95.19 88 CYS A N 1
ATOM 746 C CA . CYS A 1 88 ? -16.531 15.672 3.67 1 95.19 88 CYS A CA 1
ATOM 747 C C . CYS A 1 88 ? -16.594 16.922 2.791 1 95.19 88 CYS A C 1
ATOM 749 O O . CYS A 1 88 ? -17.281 17.891 3.127 1 95.19 88 CYS A O 1
ATOM 751 N N . SER A 1 89 ? -15.875 16.953 1.75 1 94.19 89 SER A N 1
ATOM 752 C CA . SER A 1 89 ? -15.961 18.016 0.767 1 94.19 89 SER A CA 1
ATOM 753 C C . SER A 1 89 ? -16.906 17.656 -0.371 1 94.19 89 SER A C 1
ATOM 755 O O . SER A 1 89 ? -16.703 16.656 -1.059 1 94.19 89 SER A O 1
ATOM 757 N N . PHE A 1 90 ? -17.938 18.422 -0.505 1 94.75 90 PHE A N 1
ATOM 758 C CA . PHE A 1 90 ? -18.844 18.297 -1.641 1 94.75 90 PHE A CA 1
ATOM 759 C C . PHE A 1 90 ? -18.422 19.219 -2.781 1 94.75 90 PHE A C 1
ATOM 761 O O . PHE A 1 90 ? -18.391 20.438 -2.621 1 94.75 90 PHE A O 1
ATOM 768 N N . GLN A 1 91 ? -18.016 18.594 -3.873 1 94.19 91 GLN A N 1
ATOM 769 C CA . GLN A 1 91 ? -17.547 19.359 -5.023 1 94.19 91 GLN A CA 1
ATOM 770 C C . GLN A 1 91 ? -18.219 18.906 -6.309 1 94.19 91 GLN A C 1
ATOM 772 O O . GLN A 1 91 ? -17.812 17.922 -6.918 1 94.19 91 GLN A O 1
ATOM 777 N N . THR A 1 92 ? -19.203 19.578 -6.828 1 87.94 92 THR A N 1
ATOM 778 C CA . THR A 1 92 ? -19.891 19.344 -8.086 1 87.94 92 THR A CA 1
ATOM 779 C C . THR A 1 92 ? -20.344 17.891 -8.195 1 87.94 92 THR A C 1
ATOM 781 O O . THR A 1 92 ? -20.016 17.203 -9.172 1 87.94 92 THR A O 1
ATOM 784 N N . GLY A 1 93 ? -21.031 17.406 -7.227 1 87.69 93 GLY A N 1
ATOM 785 C CA . GLY A 1 93 ? -21.625 16.078 -7.273 1 87.69 93 GLY A CA 1
ATOM 786 C C . GLY A 1 93 ? -20.703 14.992 -6.773 1 87.69 93 GLY A C 1
ATOM 787 O O . GLY A 1 93 ? -21.062 13.812 -6.746 1 87.69 93 GLY A O 1
ATOM 788 N N . ILE A 1 94 ? -19.531 15.359 -6.391 1 95.5 94 ILE A N 1
ATOM 789 C CA . ILE A 1 94 ? -18.562 14.398 -5.887 1 95.5 94 ILE A CA 1
ATOM 790 C C . ILE A 1 94 ? -18.297 14.664 -4.406 1 95.5 94 ILE A C 1
ATOM 792 O O . ILE A 1 94 ? -18.156 15.812 -3.99 1 95.5 94 ILE A O 1
ATOM 796 N N . TYR A 1 95 ? -18.281 13.633 -3.646 1 97.06 95 TYR A N 1
ATOM 797 C CA . TYR A 1 95 ? -18.031 13.719 -2.215 1 97.06 95 TYR A CA 1
ATOM 798 C C . TYR A 1 95 ? -16.641 13.18 -1.882 1 97.06 95 TYR A C 1
ATOM 800 O O . TYR A 1 95 ? -16.328 12.031 -2.193 1 97.06 95 TYR A O 1
ATOM 808 N N . TYR A 1 96 ? -15.844 13.977 -1.258 1 97 96 TYR A N 1
ATOM 809 C CA . TYR A 1 96 ? -14.508 13.594 -0.812 1 97 96 TYR A CA 1
ATOM 810 C C . TYR A 1 96 ? -14.445 13.492 0.708 1 97 96 TYR A C 1
ATOM 812 O O . TYR A 1 96 ? -14.719 14.461 1.415 1 97 96 TYR A O 1
ATOM 820 N N . PHE A 1 97 ? -14.008 12.344 1.19 1 96.88 97 PHE A N 1
ATOM 821 C CA . PHE A 1 97 ? -14.008 12.125 2.633 1 96.88 97 PHE A CA 1
ATOM 822 C C . PHE A 1 97 ? -12.578 12.039 3.166 1 96.88 97 PHE A C 1
ATOM 824 O O . PHE A 1 97 ? -11.711 11.438 2.529 1 96.88 97 PHE A O 1
ATOM 831 N N . GLN A 1 98 ? -12.359 12.617 4.309 1 91.44 98 GLN A N 1
ATOM 832 C CA . GLN A 1 98 ? -11.094 12.484 5.023 1 91.44 98 GLN A CA 1
ATOM 833 C C . GLN A 1 98 ? -11.328 12.219 6.508 1 91.44 98 GLN A C 1
ATOM 835 O O . GLN A 1 98 ? -11.992 13 7.191 1 91.44 98 GLN A O 1
ATOM 840 N N . LYS A 1 99 ? -10.797 11.133 6.922 1 91.06 99 LYS A N 1
ATOM 841 C CA . LYS A 1 99 ? -10.836 10.844 8.352 1 91.06 99 LYS A CA 1
ATOM 842 C C . LYS A 1 99 ? -9.922 11.789 9.125 1 91.06 99 LYS A C 1
ATOM 844 O O . LYS A 1 99 ? -8.836 12.141 8.664 1 91.06 99 LYS A O 1
ATOM 849 N N . LEU A 1 100 ? -10.359 12.281 10.18 1 82.25 100 LEU A N 1
ATOM 850 C CA . LEU A 1 100 ? -9.516 13.117 11.023 1 82.25 100 LEU A CA 1
ATOM 851 C C . LEU A 1 100 ? -8.969 12.32 12.203 1 82.25 100 LEU A C 1
ATOM 853 O O . LEU A 1 100 ? -9.727 11.797 13.016 1 82.25 100 LEU A O 1
ATOM 857 N N . SER A 1 101 ? -7.719 11.938 12.008 1 67 101 SER A N 1
ATOM 858 C CA . SER A 1 101 ? -7.035 11.297 13.125 1 67 101 SER A CA 1
ATOM 859 C C . SER A 1 101 ? -6.52 12.336 14.125 1 67 101 SER A C 1
ATOM 861 O O . SER A 1 101 ? -6.445 13.523 13.812 1 67 101 SER A O 1
ATOM 863 N N . SER A 1 102 ? -6.379 11.883 15.328 1 58.47 102 SER A N 1
ATOM 864 C CA . SER A 1 102 ? -5.852 12.758 16.375 1 58.47 102 SER A CA 1
ATOM 865 C C . SER A 1 102 ? -4.598 13.484 15.898 1 58.47 102 SER A C 1
ATOM 867 O O . SER A 1 102 ? -4.348 14.625 16.297 1 58.47 102 SER A O 1
ATOM 869 N N . SER A 1 103 ? -3.951 12.75 15.07 1 52.59 103 SER A N 1
ATOM 870 C CA . SER A 1 103 ? -2.705 13.328 14.586 1 52.59 103 SER A CA 1
ATOM 871 C C . SER A 1 103 ? -2.973 14.492 13.633 1 52.59 103 SER A C 1
ATOM 873 O O . SER A 1 103 ? -2.129 15.375 13.469 1 52.59 103 SER A O 1
ATOM 875 N N . GLN A 1 104 ? -4.105 14.414 12.914 1 55.38 104 GLN A N 1
ATOM 876 C CA . GLN A 1 104 ? -4.426 15.445 11.938 1 55.38 104 GLN A CA 1
ATOM 877 C C . GLN A 1 104 ? -4.93 16.719 12.617 1 55.38 104 GLN A C 1
ATOM 879 O O . GLN A 1 104 ? -4.879 17.797 12.031 1 55.38 104 GLN A O 1
ATOM 884 N N . LEU A 1 105 ? -5.621 16.516 13.727 1 50.5 105 LEU A N 1
ATOM 885 C CA . LEU A 1 105 ? -5.891 17.688 14.547 1 50.5 105 LEU A CA 1
ATOM 886 C C . LEU A 1 105 ? -4.609 18.203 15.203 1 50.5 105 LEU A C 1
ATOM 888 O O . LEU A 1 105 ? -4.086 17.562 16.125 1 50.5 105 LEU A O 1
ATOM 892 N N . LEU A 1 106 ? -3.848 18.625 14.344 1 50.44 106 LEU A N 1
ATOM 893 C CA . LEU A 1 106 ? -2.492 19.016 14.719 1 50.44 106 LEU A CA 1
ATOM 894 C C . LEU A 1 106 ? -2.504 19.922 15.945 1 50.44 106 LEU A C 1
ATOM 896 O O . LEU A 1 106 ? -3.016 21.047 15.883 1 50.44 106 LEU A O 1
ATOM 900 N N . ARG A 1 107 ? -3.064 19.312 17.094 1 46 107 ARG A N 1
ATOM 901 C CA . ARG A 1 107 ? -2.479 20.062 18.203 1 46 107 ARG A CA 1
ATOM 902 C C . ARG A 1 107 ? -0.955 20.031 18.141 1 46 107 ARG A C 1
ATOM 904 O O . ARG A 1 107 ? -0.282 20.766 18.859 1 46 107 ARG A O 1
ATOM 911 N N . LYS A 1 108 ? -0.679 18.75 17.812 1 45.41 108 LYS A N 1
ATOM 912 C CA . LYS A 1 108 ? 0.674 18.422 18.25 1 45.41 108 LYS A CA 1
ATOM 913 C C . LYS A 1 108 ? 1.695 19.391 17.656 1 45.41 108 LYS A C 1
ATOM 915 O O . LYS A 1 108 ? 1.341 20.266 16.859 1 45.41 108 LYS A O 1
ATOM 920 N N . LYS A 1 109 ? 3.023 18.641 17.344 1 48.34 109 LYS A N 1
ATOM 921 C CA . LYS A 1 109 ? 4.371 19.203 17.391 1 48.34 109 LYS A CA 1
ATOM 922 C C . LYS A 1 109 ? 4.68 19.984 16.125 1 48.34 109 LYS A C 1
ATOM 924 O O . LYS A 1 109 ? 4.781 19.422 15.039 1 48.34 109 LYS A O 1
ATOM 929 N N . TYR A 1 110 ? 3.816 20.953 15.812 1 54.56 110 TYR A N 1
ATOM 930 C CA . TYR A 1 110 ? 4.324 21.797 14.734 1 54.56 110 TYR A CA 1
ATOM 931 C C . TYR A 1 110 ? 5.293 22.844 15.273 1 54.56 110 TYR A C 1
ATOM 933 O O . TYR A 1 110 ? 5.27 23.172 16.469 1 54.56 110 TYR A O 1
ATOM 941 N N . PHE A 1 111 ? 6.383 22.859 14.539 1 58.06 111 PHE A N 1
ATOM 942 C CA . PHE A 1 111 ? 7.324 23.906 14.914 1 58.06 111 PHE A CA 1
ATOM 943 C C . PHE A 1 111 ? 7.004 25.203 14.18 1 58.06 111 PHE A C 1
ATOM 945 O O . PHE A 1 111 ? 6.809 25.203 12.961 1 58.06 111 PHE A O 1
ATOM 952 N N . SER A 1 112 ? 6.324 26.188 14.922 1 56.38 112 SER A N 1
ATOM 953 C CA . SER A 1 112 ? 6.234 27.516 14.336 1 56.38 112 SER A CA 1
ATOM 954 C C . SER A 1 112 ? 7.613 28.062 13.977 1 56.38 112 SER A C 1
ATOM 956 O O . SER A 1 112 ? 8.555 27.938 14.766 1 56.38 112 SER A O 1
ATOM 958 N N . LEU A 1 113 ? 7.871 28.25 12.719 1 55.59 113 LEU A N 1
ATOM 959 C CA . LEU A 1 113 ? 9.18 28.672 12.227 1 55.59 113 LEU A CA 1
ATOM 960 C C . LEU A 1 113 ? 9.391 30.156 12.461 1 55.59 113 LEU A C 1
ATOM 962 O O . LEU A 1 113 ? 10.352 30.734 11.945 1 55.59 113 LEU A O 1
ATOM 966 N N . SER A 1 114 ? 8.445 31.016 12.82 1 53.09 114 SER A N 1
ATOM 967 C CA . SER A 1 114 ? 8.617 32.469 12.922 1 53.09 114 SER A CA 1
ATOM 968 C C . SER A 1 114 ? 9.758 32.812 13.867 1 53.09 114 SER A C 1
ATOM 970 O O . SER A 1 114 ? 10.352 33.875 13.758 1 53.09 114 SER A O 1
ATOM 972 N N . GLY A 1 115 ? 10.094 31.984 14.844 1 50.78 115 GLY A N 1
ATOM 973 C CA . GLY A 1 115 ? 11.164 32.188 15.812 1 50.78 115 GLY A CA 1
ATOM 974 C C . GLY A 1 115 ? 11.82 30.922 16.266 1 50.78 115 GLY A C 1
ATOM 975 O O . GLY A 1 115 ? 11.938 29.969 15.5 1 50.78 115 GLY A O 1
ATOM 976 N N . ALA A 1 116 ? 12.445 31.016 17.406 1 49.69 116 ALA A N 1
ATOM 977 C CA . ALA A 1 116 ? 12.906 29.781 18.031 1 49.69 116 ALA A CA 1
ATOM 978 C C . ALA A 1 116 ? 11.789 28.734 18.062 1 49.69 116 ALA A C 1
ATOM 980 O O . ALA A 1 116 ? 10.664 29.031 1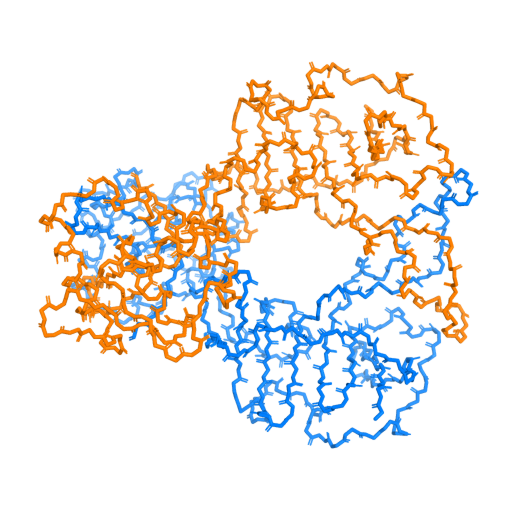8.453 1 49.69 116 ALA A O 1
ATOM 981 N N . PRO A 1 117 ? 11.945 27.812 17.141 1 49.91 117 PRO A N 1
ATOM 982 C CA . PRO A 1 117 ? 10.852 26.844 17.141 1 49.91 117 PRO A CA 1
ATOM 983 C C . PRO A 1 117 ? 10.289 26.578 18.547 1 49.91 117 PRO A C 1
ATOM 985 O O . PRO A 1 117 ? 11.047 26.234 19.453 1 49.91 117 PRO A O 1
ATOM 988 N N . THR A 1 118 ? 9.477 27.516 19 1 45.22 118 THR A N 1
ATOM 989 C CA . THR A 1 118 ? 8.812 27.219 20.266 1 45.22 118 THR A CA 1
ATOM 990 C C . THR A 1 118 ? 7.605 26.312 20.031 1 45.22 118 THR A C 1
ATOM 992 O O . THR A 1 118 ? 6.969 26.375 18.984 1 45.22 118 THR A O 1
ATOM 995 N N . ARG A 1 119 ? 7.617 25.312 20.766 1 46.66 119 ARG A N 1
ATOM 996 C CA . ARG A 1 119 ? 6.379 24.547 20.797 1 46.66 119 ARG A CA 1
ATOM 997 C C . ARG A 1 119 ? 5.172 25.469 20.969 1 46.66 119 ARG A C 1
ATOM 999 O O . ARG A 1 119 ? 5.062 26.188 21.969 1 46.66 119 ARG A O 1
ATOM 1006 N N . ILE A 1 120 ? 4.773 26.109 20.031 1 43.91 120 ILE A N 1
ATOM 1007 C CA . ILE A 1 120 ? 3.586 26.953 20.219 1 43.91 120 ILE A CA 1
ATOM 1008 C C . ILE A 1 120 ? 2.35 26.062 20.328 1 43.91 120 ILE A C 1
ATOM 1010 O O . ILE A 1 120 ? 2.189 25.094 19.578 1 43.91 120 ILE A O 1
ATOM 1014 N N . GLU A 1 121 ? 1.806 26 21.547 1 46.81 121 GLU A N 1
ATOM 1015 C CA . GLU A 1 121 ? 0.463 25.453 21.719 1 46.81 121 GLU A CA 1
ATOM 1016 C C . GLU A 1 121 ? -0.495 26.016 20.672 1 46.81 121 GLU A C 1
ATOM 1018 O O . GLU A 1 121 ? -0.948 27.156 20.781 1 46.81 121 GLU A O 1
ATOM 1023 N N . CYS A 1 122 ? -0.114 26.047 19.453 1 47.25 122 CYS A N 1
ATOM 1024 C CA . CYS A 1 122 ? -0.96 26.578 18.391 1 47.25 122 CYS A CA 1
ATOM 1025 C C . CYS A 1 122 ? -2.361 25.984 18.469 1 47.25 122 CYS A C 1
ATOM 1027 O O . CYS A 1 122 ? -2.559 24.906 19.031 1 47.25 122 CYS A O 1
ATOM 1029 N N . ASP A 1 123 ? -3.352 26.875 18.141 1 55.22 123 ASP A N 1
ATOM 1030 C CA . ASP A 1 123 ? -4.727 26.422 17.938 1 55.22 123 ASP A CA 1
ATOM 1031 C C . ASP A 1 123 ? -4.766 25.172 17.062 1 55.22 123 ASP A C 1
ATOM 1033 O O . ASP A 1 123 ? -3.883 24.953 16.234 1 55.22 123 ASP A O 1
ATOM 1037 N N . PRO A 1 124 ? -5.543 24.391 17.438 1 59.88 124 PRO A N 1
ATOM 1038 C CA . PRO A 1 124 ? -5.703 23.156 16.656 1 59.88 124 PRO A CA 1
ATOM 1039 C C . PRO A 1 124 ? -5.863 23.406 15.164 1 59.88 124 PRO A C 1
ATOM 1041 O O . PRO A 1 124 ? -6.504 24.375 14.766 1 59.88 124 PRO A O 1
ATOM 1044 N N . ILE A 1 125 ? -5.066 22.969 14.383 1 67.75 125 ILE A N 1
ATOM 1045 C CA . ILE A 1 125 ? -5.168 23.062 12.93 1 67.75 125 ILE A CA 1
ATOM 1046 C C . ILE A 1 125 ? -5.605 21.734 12.344 1 67.75 125 ILE A C 1
ATOM 1048 O O . ILE A 1 125 ? -5.301 20.672 12.898 1 67.75 125 ILE A O 1
ATOM 1052 N N . ILE A 1 126 ? -6.465 21.859 11.328 1 73.25 126 ILE A N 1
ATOM 1053 C CA . ILE A 1 126 ? -6.852 20.656 10.594 1 73.25 126 ILE A CA 1
ATOM 1054 C C . ILE A 1 126 ? -6.043 20.562 9.305 1 73.25 126 ILE A C 1
ATOM 1056 O O . ILE A 1 126 ? -6.047 21.484 8.492 1 73.25 126 ILE A O 1
ATOM 1060 N N . VAL A 1 127 ? -5.305 19.547 9.148 1 73.25 127 VAL A N 1
ATOM 1061 C CA . VAL A 1 127 ? -4.504 19.328 7.953 1 73.25 127 VAL A CA 1
ATOM 1062 C C . VAL A 1 127 ? -5.309 18.516 6.941 1 73.25 127 VAL A C 1
ATOM 1064 O O . VAL A 1 127 ? -5.844 17.453 7.27 1 73.25 127 VAL A O 1
ATOM 1067 N N . ILE A 1 128 ? -5.367 19.016 5.691 1 78.12 128 ILE A N 1
ATOM 1068 C CA . ILE A 1 128 ? -6.047 18.312 4.613 1 78.12 128 ILE A CA 1
ATOM 1069 C C . ILE A 1 128 ? -5.043 17.484 3.826 1 78.12 128 ILE A C 1
ATOM 1071 O O . ILE A 1 128 ? -3.99 17.984 3.42 1 78.12 128 ILE A O 1
ATOM 1075 N N . ASN A 1 129 ? -5.34 16.297 3.605 1 78.19 129 ASN A N 1
ATOM 1076 C CA . ASN A 1 129 ? -4.473 15.398 2.844 1 78.19 129 ASN A CA 1
ATOM 1077 C C . ASN A 1 129 ? -4.504 15.719 1.354 1 78.19 129 ASN A C 1
ATOM 1079 O O . ASN A 1 129 ? -5.457 16.328 0.864 1 78.19 129 ASN A O 1
ATOM 1083 N N . SER A 1 130 ? -3.439 15.297 0.735 1 75.56 130 SER A N 1
ATOM 1084 C CA . SER A 1 130 ? -3.391 15.469 -0.712 1 75.56 130 SER A CA 1
ATOM 1085 C C . SER A 1 130 ? -4.465 14.641 -1.407 1 75.56 130 SER A C 1
ATOM 1087 O O . SER A 1 130 ? -5 15.047 -2.439 1 75.56 130 SER A O 1
ATOM 1089 N N . PHE A 1 131 ? -4.719 13.5 -0.779 1 85.06 131 PHE A N 1
ATOM 1090 C CA . PHE A 1 131 ? -5.754 12.625 -1.327 1 85.06 131 PHE A CA 1
ATOM 1091 C C . PHE A 1 131 ? -6.812 12.312 -0.276 1 85.06 131 PHE A C 1
ATOM 1093 O O . PHE A 1 131 ? -6.492 12.125 0.898 1 85.06 131 PHE A O 1
ATOM 1100 N N . ALA A 1 132 ? -8.039 12.289 -0.775 1 92.81 132 ALA A N 1
ATOM 1101 C CA . ALA A 1 132 ? -9.133 11.914 0.115 1 92.81 132 ALA A CA 1
ATOM 1102 C C . ALA A 1 132 ? -9.047 10.438 0.491 1 92.81 132 ALA A C 1
ATOM 1104 O O . ALA A 1 132 ? -8.516 9.625 -0.271 1 92.81 132 ALA A O 1
ATOM 1105 N N . ASP A 1 133 ? -9.555 10.133 1.594 1 94.38 133 ASP A N 1
ATOM 1106 C CA . ASP A 1 133 ? -9.609 8.734 2.021 1 94.38 133 ASP A CA 1
ATOM 1107 C C . ASP A 1 133 ? -10.641 7.949 1.217 1 94.38 133 ASP A C 1
ATOM 1109 O O . ASP A 1 133 ? -10.492 6.742 1.013 1 94.38 133 ASP A O 1
ATOM 1113 N N . ALA A 1 134 ? -11.664 8.633 0.881 1 97.19 134 ALA A N 1
ATOM 1114 C CA . ALA A 1 134 ? -12.711 8.023 0.065 1 97.19 134 ALA A CA 1
ATOM 1115 C C . ALA A 1 134 ? -13.359 9.055 -0.854 1 97.19 134 ALA A C 1
ATOM 1117 O O . ALA A 1 134 ? -13.414 10.242 -0.528 1 97.19 134 ALA A O 1
ATOM 1118 N N . ILE A 1 135 ? -13.773 8.641 -1.954 1 97.81 135 ILE A N 1
ATOM 1119 C CA . ILE A 1 135 ? -14.461 9.469 -2.938 1 97.81 135 ILE A CA 1
ATOM 1120 C C . ILE A 1 135 ? -15.773 8.797 -3.35 1 97.81 135 ILE A C 1
ATOM 1122 O O . ILE A 1 135 ? -15.781 7.645 -3.787 1 97.81 135 ILE A O 1
ATOM 1126 N N . TYR A 1 136 ? -16.859 9.477 -3.18 1 97.81 136 TYR A N 1
ATOM 1127 C CA . TYR A 1 136 ? -18.156 8.984 -3.635 1 97.81 136 TYR A CA 1
ATOM 1128 C C . TYR A 1 136 ? -18.672 9.82 -4.797 1 97.81 136 TYR A C 1
ATOM 1130 O O . TYR A 1 136 ? -18.812 11.039 -4.68 1 97.81 136 TYR A O 1
ATOM 1138 N N . ILE A 1 137 ? -18.875 9.18 -5.863 1 96.38 137 ILE A N 1
ATOM 1139 C CA . ILE A 1 137 ? -19.453 9.836 -7.031 1 96.38 137 ILE A CA 1
ATOM 1140 C C . ILE A 1 137 ? -20.922 9.469 -7.16 1 96.38 137 ILE A C 1
ATOM 1142 O O . ILE A 1 137 ? -21.25 8.328 -7.504 1 96.38 137 ILE A O 1
ATOM 1146 N N . LYS A 1 138 ? -21.734 10.406 -6.988 1 94.25 138 LYS A N 1
ATOM 1147 C CA . LYS A 1 138 ? -23.172 10.18 -6.938 1 94.25 138 LYS A CA 1
ATOM 1148 C C . LYS A 1 138 ? -23.703 9.727 -8.297 1 94.25 138 LYS A C 1
ATOM 1150 O O . LYS A 1 138 ? -24.578 8.844 -8.367 1 94.25 138 LYS A O 1
ATOM 1155 N N . GLU A 1 139 ? -23.234 10.289 -9.328 1 93.69 139 GLU A N 1
ATOM 1156 C CA . GLU A 1 139 ? -23.719 9.984 -10.68 1 93.69 139 GLU A CA 1
ATOM 1157 C C . GLU A 1 139 ? -23.578 8.492 -10.984 1 93.69 139 GLU A C 1
ATOM 1159 O O . GLU A 1 139 ? -24.5 7.875 -11.508 1 93.69 139 GLU A O 1
ATOM 1164 N N . SER A 1 140 ? -22.484 7.918 -10.617 1 94.75 140 SER A N 1
ATOM 1165 C CA . SER A 1 140 ? -22.25 6.5 -10.875 1 94.75 140 SER A CA 1
ATOM 1166 C C . SER A 1 140 ? -22.609 5.648 -9.664 1 94.75 140 SER A C 1
ATOM 1168 O O . SER A 1 140 ? -22.578 4.418 -9.727 1 94.75 140 SER A O 1
ATOM 1170 N N . ASP A 1 141 ? -22.906 6.25 -8.555 1 96.5 141 ASP A N 1
ATOM 1171 C CA . ASP A 1 141 ? -23.234 5.59 -7.297 1 96.5 141 ASP A CA 1
ATOM 1172 C C . ASP A 1 141 ? -22.125 4.625 -6.883 1 96.5 141 ASP A C 1
ATOM 1174 O O . ASP A 1 141 ? -22.391 3.443 -6.637 1 96.5 141 ASP A O 1
ATOM 1178 N N . THR A 1 142 ? -20.922 5.145 -6.887 1 97.5 142 THR A N 1
ATOM 1179 C CA . THR A 1 142 ? -19.75 4.309 -6.621 1 97.5 142 THR A CA 1
ATOM 1180 C C . THR A 1 142 ? -18.844 4.961 -5.582 1 97.5 142 THR A C 1
ATOM 1182 O O . THR A 1 142 ? -18.562 6.16 -5.656 1 97.5 142 THR A O 1
ATOM 1185 N N . LEU A 1 143 ? -18.453 4.191 -4.57 1 98.06 143 LEU A N 1
ATOM 1186 C CA . LEU A 1 143 ? -17.484 4.625 -3.572 1 98.06 143 LEU A CA 1
ATOM 1187 C C . LEU A 1 143 ? -16.094 4.098 -3.906 1 98.06 143 LEU A C 1
ATOM 1189 O O . LEU A 1 143 ? -15.914 2.898 -4.137 1 98.06 143 LEU A O 1
ATOM 1193 N N . TYR A 1 144 ? -15.18 4.984 -3.965 1 97.75 144 TYR A N 1
ATOM 1194 C CA . TYR A 1 144 ? -13.789 4.637 -4.227 1 97.75 144 TYR A CA 1
ATOM 1195 C C . TYR A 1 144 ? -12.93 4.855 -2.988 1 97.75 144 TYR A C 1
ATOM 1197 O O . TYR A 1 144 ? -13.109 5.836 -2.266 1 97.75 144 TYR A O 1
ATOM 1205 N N . PHE A 1 145 ? -11.984 4.012 -2.729 1 96.31 145 PHE A N 1
ATOM 1206 C CA . PHE A 1 145 ? -11.055 4.176 -1.614 1 96.31 145 PHE A CA 1
ATOM 1207 C C . PHE A 1 145 ? -9.805 3.326 -1.816 1 96.31 145 PHE A C 1
ATOM 1209 O O . PHE A 1 145 ? -9.789 2.432 -2.666 1 96.31 145 PHE A O 1
ATOM 1216 N N . LYS A 1 146 ? -8.805 3.6 -1.033 1 92.44 146 LYS A N 1
ATOM 1217 C CA . LYS A 1 146 ? -7.566 2.838 -1.159 1 92.44 146 LYS A CA 1
ATOM 1218 C C . LYS A 1 146 ? -7.355 1.924 0.046 1 92.44 146 LYS A C 1
ATOM 1220 O O . LYS A 1 146 ? -6.871 0.801 -0.097 1 92.44 146 LYS A O 1
ATOM 1225 N N . LYS A 1 147 ? -7.766 2.373 1.227 1 90.69 147 LYS A N 1
ATOM 1226 C CA . LYS A 1 147 ? -7.551 1.627 2.463 1 90.69 147 LYS A CA 1
ATOM 1227 C C . LYS A 1 147 ? -8.844 1.496 3.258 1 90.69 147 LYS A C 1
ATOM 1229 O O . LYS A 1 147 ? -9.398 2.494 3.729 1 90.69 147 LYS A O 1
ATOM 1234 N N . LEU A 1 148 ? -9.219 0.289 3.459 1 90.06 148 LEU A N 1
ATOM 1235 C CA . LEU A 1 148 ? -10.484 0.042 4.137 1 90.06 148 LEU A CA 1
ATOM 1236 C C . LEU A 1 148 ? -10.438 0.545 5.578 1 90.06 148 LEU A C 1
ATOM 1238 O O . LEU A 1 148 ? -11.367 1.214 6.035 1 90.06 148 LEU A O 1
ATOM 1242 N N . PRO A 1 149 ? -9.375 0.353 6.34 1 85.56 149 PRO A N 1
ATOM 1243 C CA . PRO A 1 149 ? -9.336 0.807 7.734 1 85.56 149 PRO A CA 1
ATOM 1244 C C . PRO A 1 149 ? -9.539 2.314 7.867 1 85.56 149 PRO A C 1
ATOM 1246 O O . PRO A 1 149 ? -10.094 2.779 8.867 1 85.56 149 PRO A O 1
ATOM 1249 N N . SER A 1 150 ? -9.188 3.082 6.887 1 88.56 150 SER A N 1
ATOM 1250 C CA . SER A 1 150 ? -9.266 4.539 6.945 1 88.56 150 SER A CA 1
ATOM 1251 C C . SER A 1 150 ? -10.703 5.023 6.809 1 88.56 150 SER A C 1
ATOM 1253 O O . SER A 1 150 ? -11.008 6.172 7.129 1 88.56 150 SER A O 1
ATOM 1255 N N . ILE A 1 151 ? -11.555 4.176 6.34 1 93.94 151 ILE A N 1
ATOM 1256 C CA . ILE A 1 151 ? -12.898 4.68 6.051 1 93.94 151 ILE A CA 1
ATOM 1257 C C . ILE A 1 151 ? -13.914 3.973 6.941 1 93.94 151 ILE A C 1
ATOM 1259 O O . ILE A 1 151 ? -15.117 4.242 6.852 1 93.94 151 ILE A O 1
ATOM 1263 N N . ILE A 1 152 ? -13.414 3.141 7.793 1 90.19 152 ILE A N 1
ATOM 1264 C CA . ILE A 1 152 ? -14.305 2.393 8.68 1 90.19 152 ILE A CA 1
ATOM 1265 C C . ILE A 1 152 ? -15.055 3.357 9.594 1 90.19 152 ILE A C 1
ATOM 1267 O O . ILE A 1 152 ? -16.25 3.182 9.844 1 90.19 152 ILE A O 1
ATOM 1271 N N . SER A 1 153 ? -14.359 4.336 10.078 1 89.56 153 SER A N 1
ATOM 1272 C CA . SER A 1 153 ? -14.977 5.293 10.984 1 89.56 153 SER A CA 1
ATOM 1273 C C . SER A 1 153 ? -15.992 6.168 10.258 1 89.56 153 SER A C 1
ATOM 1275 O O . SER A 1 153 ? -16.891 6.734 10.875 1 89.56 153 SER A O 1
ATOM 1277 N N . ILE A 1 154 ? -15.867 6.328 8.992 1 94.12 154 ILE A N 1
ATOM 1278 C CA . ILE A 1 154 ? -16.766 7.148 8.188 1 94.12 154 ILE A CA 1
ATOM 1279 C C . ILE A 1 154 ? -18.016 6.348 7.824 1 94.12 154 ILE A C 1
ATOM 1281 O O . ILE A 1 154 ? -19.141 6.84 7.969 1 94.12 154 ILE A O 1
ATOM 1285 N N . PHE A 1 155 ? -17.781 5.168 7.352 1 95.5 155 PHE A N 1
ATOM 1286 C CA . PHE A 1 155 ? -18.859 4.289 6.922 1 95.5 155 PHE A CA 1
ATOM 1287 C C . PHE A 1 155 ? -19 3.109 7.879 1 95.5 155 PHE A C 1
ATOM 1289 O O . PHE A 1 155 ? -18.531 2.012 7.594 1 95.5 155 PHE A O 1
ATOM 1296 N N . LYS A 1 156 ? -19.781 3.346 8.883 1 90.81 156 LYS A N 1
ATOM 1297 C CA . LYS A 1 156 ? -19.938 2.338 9.922 1 90.81 156 LYS A CA 1
ATOM 1298 C C . LYS A 1 156 ? -20.578 1.069 9.375 1 90.81 156 LYS A C 1
ATOM 1300 O O . LYS A 1 156 ? -21.609 1.132 8.711 1 90.81 156 LYS A O 1
ATOM 1305 N N . GLY A 1 157 ? -19.953 -0.058 9.648 1 91.44 157 GLY A N 1
ATOM 1306 C CA . GLY A 1 157 ? -20.453 -1.324 9.141 1 91.44 157 GLY A CA 1
ATOM 1307 C C . GLY A 1 157 ? -19.672 -1.852 7.953 1 91.44 157 GLY A C 1
ATOM 1308 O O . GLY A 1 157 ? -19.766 -3.035 7.621 1 91.44 157 GLY A O 1
ATOM 1309 N N . ILE A 1 158 ? -18.906 -0.992 7.305 1 92.44 158 ILE A N 1
ATOM 1310 C CA . ILE A 1 158 ? -18.156 -1.395 6.117 1 92.44 158 ILE A CA 1
ATOM 1311 C C . ILE A 1 158 ? -17.078 -2.402 6.504 1 92.44 158 ILE A C 1
ATOM 1313 O O . ILE A 1 158 ? -16.547 -3.113 5.645 1 92.44 158 ILE A O 1
ATOM 1317 N N . ASP A 1 159 ? -16.734 -2.477 7.812 1 87.19 159 ASP A N 1
ATOM 1318 C CA . ASP A 1 159 ? -15.703 -3.381 8.32 1 87.19 159 ASP A CA 1
ATOM 1319 C C . ASP A 1 159 ? -16.109 -4.84 8.109 1 87.19 159 ASP A C 1
ATOM 1321 O O . ASP A 1 159 ? -15.266 -5.738 8.203 1 87.19 159 ASP A O 1
ATOM 1325 N N . THR A 1 160 ? -17.375 -5.051 7.773 1 83.94 160 THR A N 1
ATOM 1326 C CA . THR A 1 160 ? -17.828 -6.398 7.441 1 83.94 160 THR A CA 1
ATOM 1327 C C . THR A 1 160 ? -17.078 -6.938 6.23 1 83.94 160 THR A C 1
ATOM 1329 O O . THR A 1 160 ? -16.953 -8.156 6.059 1 83.94 160 THR A O 1
ATOM 1332 N N . LEU A 1 161 ? -16.594 -5.969 5.438 1 82.81 161 LEU A N 1
ATOM 1333 C CA . LEU A 1 161 ? -15.805 -6.367 4.277 1 82.81 161 LEU A CA 1
ATOM 1334 C C . LEU A 1 161 ? -14.414 -6.828 4.695 1 82.81 161 LEU A C 1
ATOM 1336 O O . LEU A 1 161 ? -13.711 -7.484 3.92 1 82.81 161 LEU A O 1
ATOM 1340 N N . TYR A 1 162 ? -14.148 -6.328 5.941 1 74.56 162 TYR A N 1
ATOM 1341 C CA . TYR A 1 162 ? -12.844 -6.617 6.516 1 74.56 162 TYR A CA 1
ATOM 1342 C C . TYR A 1 162 ? -12.93 -7.742 7.539 1 74.56 162 TYR A C 1
ATOM 1344 O O . TYR A 1 162 ? -13.656 -7.629 8.531 1 74.56 162 TYR A O 1
ATOM 1352 N N . LYS A 1 163 ? -12.461 -8.867 7.164 1 79.06 163 LYS A N 1
ATOM 1353 C CA . LYS A 1 163 ? -12.531 -9.93 8.164 1 79.06 163 LYS A CA 1
ATOM 1354 C C . LYS A 1 163 ? -11.172 -10.172 8.812 1 79.06 163 LYS A C 1
ATOM 1356 O O . LYS A 1 163 ? -10.172 -10.336 8.117 1 79.06 163 LYS A O 1
ATOM 1361 N N . GLU A 1 164 ? -11.062 -9.781 10.094 1 84 164 GLU A N 1
ATOM 1362 C CA . GLU A 1 164 ? -9.922 -10.109 10.938 1 84 164 GLU A CA 1
ATOM 1363 C C . GLU A 1 164 ? -10.312 -11.07 12.055 1 84 164 GLU A C 1
ATOM 1365 O O . GLU A 1 164 ? -11.297 -10.844 12.758 1 84 164 GLU A O 1
ATOM 1370 N N . ALA A 1 165 ? -9.531 -12.164 12.133 1 91.56 165 ALA A N 1
ATOM 1371 C CA . ALA A 1 165 ? -9.844 -13.125 13.195 1 91.56 165 ALA A CA 1
ATOM 1372 C C . ALA A 1 165 ? -9.688 -12.492 14.57 1 91.56 165 ALA A C 1
ATOM 1374 O O . ALA A 1 165 ? -8.664 -11.867 14.859 1 91.56 165 ALA A O 1
ATOM 1375 N N . THR A 1 166 ? -10.672 -12.617 15.414 1 90.81 166 THR A N 1
ATOM 1376 C CA . THR A 1 166 ? -10.586 -12.172 16.797 1 90.81 166 THR A CA 1
ATOM 1377 C C . THR A 1 166 ? -9.562 -13.008 17.578 1 90.81 166 THR A C 1
ATOM 1379 O O . THR A 1 166 ? -9.047 -14 17.062 1 90.81 166 THR A O 1
ATOM 1382 N N . LYS A 1 167 ? -9.336 -12.5 18.781 1 93.31 167 LYS A N 1
ATOM 1383 C CA . LYS A 1 167 ? -8.422 -13.273 19.625 1 93.31 167 LYS A CA 1
ATOM 1384 C C . LYS A 1 167 ? -8.953 -14.688 19.844 1 93.31 167 LYS A C 1
ATOM 1386 O O . LYS A 1 167 ? -8.195 -15.656 19.766 1 93.31 167 LYS A O 1
ATOM 1391 N N . GLU A 1 168 ? -10.234 -14.789 20.094 1 94.5 168 GLU A N 1
ATOM 1392 C CA . GLU A 1 168 ? -10.859 -16.094 20.328 1 94.5 168 GLU A CA 1
ATOM 1393 C C . GLU A 1 168 ? -10.766 -16.969 19.078 1 94.5 168 GLU A C 1
ATOM 1395 O O . GLU A 1 168 ? -10.445 -18.156 19.188 1 94.5 168 GLU A O 1
ATOM 1400 N N . GLU A 1 169 ? -11.016 -16.359 17.953 1 94.75 169 GLU A N 1
ATOM 1401 C CA . GLU A 1 169 ? -10.922 -17.094 16.688 1 94.75 169 GLU A CA 1
ATOM 1402 C C . GLU A 1 169 ? -9.484 -17.516 16.406 1 94.75 169 GLU A C 1
ATOM 1404 O O . GLU A 1 169 ? -9.242 -18.625 15.922 1 94.75 169 GLU A O 1
ATOM 1409 N N . THR A 1 170 ? -8.594 -16.625 16.703 1 96.62 170 THR A N 1
ATOM 1410 C CA . THR A 1 170 ? -7.176 -16.922 16.531 1 96.62 170 THR A CA 1
ATOM 1411 C C . THR A 1 170 ? -6.746 -18.078 17.422 1 96.62 170 THR A C 1
ATOM 1413 O O . THR A 1 170 ? -6.043 -18.984 16.984 1 96.62 170 THR A O 1
ATOM 1416 N N . GLU A 1 171 ? -7.176 -17.984 18.672 1 95.94 171 GLU A N 1
ATOM 1417 C CA . GLU A 1 171 ? -6.887 -19.078 19.594 1 95.94 171 GLU A CA 1
ATOM 1418 C C . GLU A 1 171 ? -7.473 -20.391 19.094 1 95.94 171 GLU A C 1
ATOM 1420 O O . GLU A 1 171 ? -6.809 -21.438 19.141 1 95.94 171 GLU A O 1
ATOM 1425 N N . GLY A 1 172 ? -8.656 -20.328 18.688 1 95.62 172 GLY A N 1
ATOM 1426 C CA . GLY A 1 172 ? -9.297 -21.516 18.141 1 95.62 172 GLY A CA 1
ATOM 1427 C C . GLY A 1 172 ? -8.562 -22.078 16.938 1 95.62 172 GLY A C 1
ATOM 1428 O O . GLY A 1 172 ? -8.398 -23.297 16.812 1 95.62 172 GLY A O 1
ATOM 1429 N N . PHE A 1 173 ? -8.117 -21.234 16.047 1 97.06 173 PHE A N 1
ATOM 1430 C CA . PHE A 1 173 ? -7.383 -21.672 14.867 1 97.06 173 PHE A CA 1
ATOM 1431 C C . PHE A 1 173 ? -6.082 -22.359 15.258 1 97.06 173 PHE A C 1
ATOM 1433 O O . PHE A 1 173 ? -5.727 -23.391 14.703 1 97.06 173 PHE A O 1
ATOM 1440 N N . LEU A 1 174 ? -5.41 -21.75 16.219 1 96.5 174 LEU A N 1
ATOM 1441 C CA . LEU A 1 174 ? -4.098 -22.234 16.625 1 96.5 174 LEU A CA 1
ATOM 1442 C C . LEU A 1 174 ? -4.215 -23.562 17.359 1 96.5 174 LEU A C 1
ATOM 1444 O O . LEU A 1 174 ? -3.217 -24.266 17.547 1 96.5 174 LEU A O 1
ATOM 1448 N N . GLN A 1 175 ? -5.402 -23.938 17.734 1 94.38 175 GLN A N 1
ATOM 1449 C CA . GLN A 1 175 ? -5.621 -25.172 18.484 1 94.38 175 GLN A CA 1
ATOM 1450 C C . GLN A 1 175 ? -6.023 -26.312 17.547 1 94.38 175 GLN A C 1
ATOM 1452 O O . GLN A 1 175 ? -6.234 -27.438 18 1 94.38 175 GLN A O 1
ATOM 1457 N N . ASN A 1 176 ? -6.051 -26.062 16.328 1 93.81 176 ASN A N 1
ATOM 1458 C CA . ASN A 1 176 ? -6.371 -27.125 15.383 1 93.81 176 ASN A CA 1
ATOM 1459 C C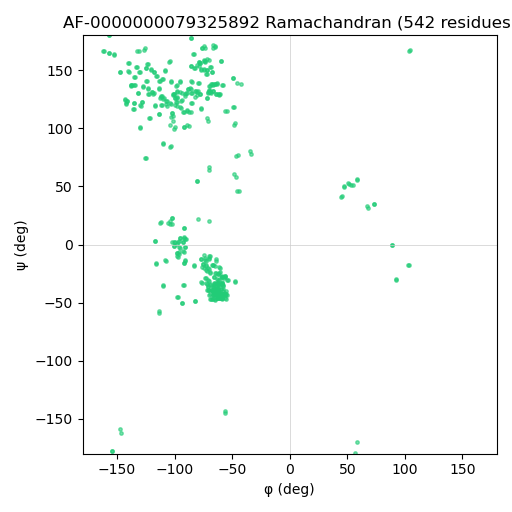 . ASN A 1 176 ? -5.375 -28.281 15.484 1 93.81 176 ASN A C 1
ATOM 1461 O O . ASN A 1 176 ? -4.215 -28.078 15.836 1 93.81 176 ASN A O 1
ATOM 1465 N N . ASP A 1 177 ? -5.797 -29.469 15.039 1 91.81 177 ASP A N 1
ATOM 1466 C CA . ASP A 1 177 ? -5 -30.688 15.195 1 91.81 177 ASP A CA 1
ATOM 1467 C C . ASP A 1 177 ? -3.775 -30.656 14.281 1 91.81 177 ASP A C 1
ATOM 1469 O O . ASP A 1 177 ? -2.77 -31.312 14.562 1 91.81 177 ASP A O 1
ATOM 1473 N N . PHE A 1 178 ? -3.855 -29.812 13.25 1 93.94 178 PHE A N 1
ATOM 1474 C CA . PHE A 1 178 ? -2.752 -29.797 12.297 1 93.94 178 PHE A CA 1
ATOM 1475 C C . PHE A 1 178 ? -1.713 -28.766 12.68 1 93.94 178 PHE A C 1
ATOM 1477 O O . PHE A 1 178 ? -0.737 -28.547 11.953 1 93.94 178 PHE A O 1
ATOM 1484 N N . ILE A 1 179 ? -1.899 -28.141 13.836 1 95.38 179 ILE A N 1
ATOM 1485 C CA . ILE A 1 179 ? -0.963 -27.125 14.289 1 95.38 179 ILE A CA 1
ATOM 1486 C C . ILE A 1 179 ? -0.402 -27.516 15.656 1 95.38 179 ILE A C 1
ATOM 1488 O O . ILE A 1 179 ? -1.148 -27.938 16.547 1 95.38 179 ILE A O 1
ATOM 1492 N N . GLN A 1 180 ? 0.824 -27.5 15.797 1 93.62 180 GLN A N 1
ATOM 1493 C CA . GLN A 1 180 ? 1.504 -27.625 17.078 1 93.62 180 GLN A CA 1
ATOM 1494 C C . GLN A 1 180 ? 2.295 -26.359 17.406 1 93.62 180 GLN A C 1
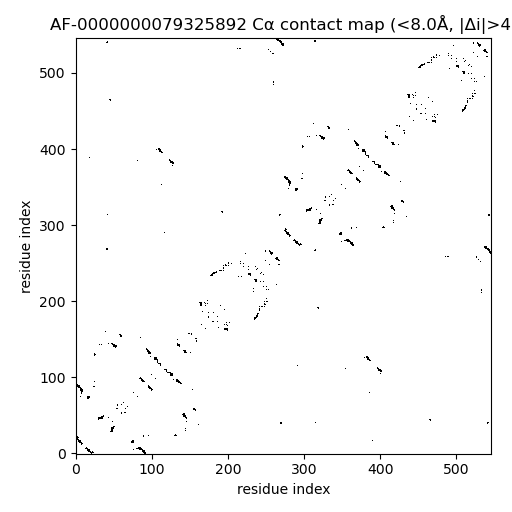ATOM 1496 O O . GLN A 1 180 ? 3.215 -25.984 16.672 1 93.62 180 GLN A O 1
ATOM 1501 N N . LEU A 1 181 ? 1.982 -25.703 18.469 1 93.81 181 LEU A N 1
ATOM 1502 C CA . LEU A 1 181 ? 2.67 -24.484 18.859 1 93.81 181 LEU A CA 1
ATOM 1503 C C . LEU A 1 181 ? 3.891 -24.797 19.719 1 93.81 181 LEU A C 1
ATOM 1505 O O . LEU A 1 181 ? 3.846 -25.719 20.562 1 93.81 181 LEU A O 1
ATOM 1509 N N . GLU A 1 182 ? 4.816 -24.172 19.344 1 89.31 182 GLU A N 1
ATOM 1510 C CA . GLU A 1 182 ? 6.02 -24.297 20.172 1 89.31 182 GLU A CA 1
ATOM 1511 C C . GLU A 1 182 ? 6.531 -22.922 20.609 1 89.31 182 GLU A C 1
ATOM 1513 O O . GLU A 1 182 ? 6.066 -21.891 20.109 1 89.31 182 GLU A O 1
ATOM 1518 N N . THR A 1 183 ? 7.395 -23.047 21.469 1 81.88 183 THR A N 1
ATOM 1519 C CA . THR A 1 183 ? 7.969 -21.828 22.031 1 81.88 183 THR A CA 1
ATOM 1520 C C . THR A 1 183 ? 6.879 -20.953 22.625 1 81.88 183 THR A C 1
ATOM 1522 O O . THR A 1 183 ? 5.75 -21.391 22.844 1 81.88 183 THR A O 1
ATOM 1525 N N . GLU A 1 184 ? 7.07 -19.844 23.172 1 89.19 184 GLU A N 1
ATOM 1526 C CA . GLU A 1 184 ? 6.145 -18.922 23.828 1 89.19 184 GLU A CA 1
ATOM 1527 C C . GLU A 1 184 ? 5.215 -18.266 22.812 1 89.19 184 GLU A C 1
ATOM 1529 O O . GLU A 1 184 ? 4.559 -17.266 23.125 1 89.19 184 GLU A O 1
ATOM 1534 N N . PHE A 1 185 ? 5.105 -19 21.562 1 91.56 185 PHE A N 1
ATOM 1535 C CA . PHE A 1 185 ? 4.227 -18.406 20.562 1 91.56 185 PHE A CA 1
ATOM 1536 C C . PHE A 1 185 ? 2.768 -18.719 20.859 1 91.56 185 PHE A C 1
ATOM 1538 O O . PHE A 1 185 ? 2.426 -19.844 21.203 1 91.56 185 PHE A O 1
ATOM 1545 N N . ASN A 1 186 ? 1.926 -17.672 20.812 1 94.12 186 ASN A N 1
ATOM 1546 C CA . ASN A 1 186 ? 0.503 -17.812 21.094 1 94.12 186 ASN A CA 1
ATOM 1547 C C . ASN A 1 186 ? -0.321 -16.734 20.406 1 94.12 186 ASN A C 1
ATOM 1549 O O . ASN A 1 186 ? 0.213 -15.938 19.641 1 94.12 186 ASN A O 1
ATOM 1553 N N . ALA A 1 187 ? -1.563 -16.75 20.641 1 93.94 187 ALA A N 1
ATOM 1554 C CA . ALA 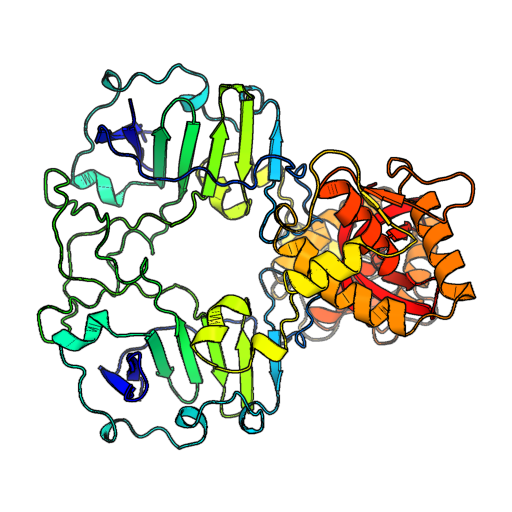A 1 187 ? -2.506 -15.875 19.969 1 93.94 187 ALA A CA 1
ATOM 1555 C C . ALA A 1 187 ? -2.162 -14.406 20.219 1 93.94 187 ALA A C 1
ATOM 1557 O O . ALA A 1 187 ? -2.398 -13.555 19.359 1 93.94 187 ALA A O 1
ATOM 1558 N N . ASP A 1 188 ? -1.55 -14.156 21.312 1 92.81 188 ASP A N 1
ATOM 1559 C CA . ASP A 1 188 ? -1.224 -12.781 21.672 1 92.81 188 ASP A CA 1
ATOM 1560 C C . ASP A 1 188 ? -0.084 -12.242 20.797 1 92.81 188 ASP A C 1
ATOM 1562 O O . ASP A 1 188 ? 0.094 -11.023 20.688 1 92.81 188 ASP A O 1
ATOM 1566 N N . LYS A 1 189 ? 0.62 -13.102 20.203 1 91.62 189 LYS A N 1
ATOM 1567 C CA . LYS A 1 189 ? 1.787 -12.711 19.422 1 91.62 189 LYS A CA 1
ATOM 1568 C C . LYS A 1 189 ? 1.443 -12.609 17.938 1 91.62 189 LYS A C 1
ATOM 1570 O O . LYS A 1 189 ? 2.275 -12.195 17.125 1 91.62 189 LYS A O 1
ATOM 1575 N N . VAL A 1 190 ? 0.257 -13.086 17.594 1 93.5 190 VAL A N 1
ATOM 1576 C CA . VAL A 1 190 ? -0.157 -13.047 16.203 1 93.5 190 VAL A CA 1
ATOM 1577 C C . VAL A 1 190 ? -0.469 -11.609 15.789 1 93.5 190 VAL A C 1
ATOM 1579 O O . VAL A 1 190 ? -1.279 -10.938 16.438 1 93.5 190 VAL A O 1
ATOM 1582 N N . LYS A 1 191 ? 0.174 -11.195 14.727 1 90.56 191 LYS A N 1
ATOM 1583 C CA . LYS A 1 191 ? 0.038 -9.805 14.281 1 90.56 191 LYS A CA 1
ATOM 1584 C C . LYS A 1 191 ? -1.175 -9.641 13.375 1 90.56 191 LYS A C 1
ATOM 1586 O O . LYS A 1 191 ? -1.846 -10.617 13.031 1 90.56 191 LYS A O 1
ATOM 1591 N N . ILE A 1 192 ? -1.421 -8.453 12.969 1 86.25 192 ILE A N 1
ATOM 1592 C CA . ILE A 1 192 ? -2.645 -8.039 12.289 1 86.25 192 ILE A CA 1
ATOM 1593 C C . ILE A 1 192 ? -2.77 -8.781 10.953 1 86.25 192 ILE A C 1
ATOM 1595 O O . ILE A 1 192 ? -3.834 -9.312 10.633 1 86.25 192 ILE A O 1
ATOM 1599 N N . SER A 1 193 ? -1.738 -8.852 10.195 1 91.06 193 SER A N 1
ATOM 1600 C CA . SER A 1 193 ? -1.796 -9.461 8.875 1 91.06 193 SER A CA 1
ATOM 1601 C C . SER A 1 193 ? -2.162 -10.938 8.961 1 91.06 193 SER A C 1
ATOM 1603 O O . SER A 1 193 ? -2.979 -11.43 8.18 1 91.06 193 SER A O 1
ATOM 1605 N N . ASN A 1 194 ? -1.59 -11.594 9.922 1 93.94 194 ASN A N 1
ATOM 1606 C CA . ASN A 1 194 ? -1.899 -13.008 10.07 1 93.94 194 ASN A CA 1
ATOM 1607 C C . ASN A 1 194 ? -3.305 -13.219 10.625 1 93.94 194 ASN A C 1
ATOM 1609 O O . ASN A 1 194 ? -3.951 -14.227 10.328 1 93.94 194 ASN A O 1
ATOM 1613 N N . ARG A 1 195 ? -3.785 -12.312 11.383 1 92.94 195 ARG A N 1
ATOM 1614 C CA . ARG A 1 195 ? -5.164 -12.414 11.852 1 92.94 195 ARG A CA 1
ATOM 1615 C C . ARG A 1 195 ? -6.145 -12.297 10.695 1 92.94 195 ARG A C 1
ATOM 1617 O O . ARG A 1 195 ? -7.188 -12.953 10.688 1 92.94 195 ARG A O 1
ATOM 1624 N N . LYS A 1 196 ? -5.789 -11.508 9.773 1 90.19 196 LYS A N 1
ATOM 1625 C CA . LYS A 1 196 ? -6.598 -11.406 8.562 1 90.19 196 LYS A CA 1
ATOM 1626 C C . LYS A 1 196 ? -6.562 -12.711 7.773 1 90.19 196 LYS A C 1
ATOM 1628 O O . LYS A 1 196 ? -7.605 -13.203 7.332 1 90.19 196 LYS A O 1
ATOM 1633 N N . ARG A 1 197 ? -5.426 -13.258 7.656 1 94.62 197 ARG A N 1
ATOM 1634 C CA . ARG A 1 197 ? -5.254 -14.492 6.906 1 94.62 197 ARG A CA 1
ATOM 1635 C C . ARG A 1 197 ? -5.961 -15.656 7.598 1 94.62 197 ARG A C 1
ATOM 1637 O O . ARG A 1 197 ? -6.492 -16.547 6.938 1 94.62 197 ARG A O 1
ATOM 1644 N N . ILE A 1 198 ? -5.918 -15.633 8.914 1 95.5 198 ILE A N 1
ATOM 1645 C CA . ILE A 1 198 ? -6.59 -16.688 9.68 1 95.5 198 ILE A CA 1
ATOM 1646 C C . ILE A 1 198 ? -8.086 -16.672 9.375 1 95.5 198 ILE A C 1
ATOM 1648 O O . ILE A 1 198 ? -8.688 -17.719 9.148 1 95.5 198 ILE A O 1
ATOM 1652 N N . ALA A 1 199 ? -8.656 -15.5 9.383 1 92.12 199 ALA A N 1
ATOM 1653 C CA . ALA A 1 199 ? -10.078 -15.383 9.062 1 92.12 199 ALA A CA 1
ATOM 1654 C C . ALA A 1 199 ? -10.391 -16.016 7.707 1 92.12 199 ALA A C 1
ATOM 1656 O O . ALA A 1 199 ? -11.352 -16.781 7.574 1 92.12 199 ALA A O 1
ATOM 1657 N N . MET A 1 200 ? -9.594 -15.781 6.734 1 91.56 200 MET A N 1
ATOM 1658 C CA . MET A 1 200 ? -9.773 -16.312 5.387 1 91.56 200 MET A CA 1
ATOM 1659 C C . MET A 1 200 ? -9.531 -17.812 5.363 1 91.56 200 MET A C 1
ATOM 1661 O O . MET A 1 200 ? -10.297 -18.562 4.746 1 91.56 200 MET A O 1
ATOM 1665 N N . ALA A 1 201 ? -8.492 -18.188 6.043 1 94.12 201 ALA A N 1
ATOM 1666 C CA . ALA A 1 201 ? -8.109 -19.594 6.062 1 94.12 201 ALA A CA 1
ATOM 1667 C C . ALA A 1 201 ? -9.203 -20.453 6.695 1 94.12 201 ALA A C 1
ATOM 1669 O O . ALA A 1 201 ? -9.453 -21.578 6.25 1 94.12 201 ALA A O 1
ATOM 1670 N N . MET A 1 202 ? -9.781 -19.922 7.711 1 93.25 202 MET A N 1
ATOM 1671 C CA . MET A 1 202 ? -10.859 -20.656 8.375 1 93.25 202 MET A CA 1
ATOM 1672 C C . MET A 1 202 ? -12.016 -20.906 7.41 1 93.25 202 MET A C 1
ATOM 1674 O O . MET A 1 202 ? -12.539 -22.016 7.344 1 93.25 202 MET A O 1
ATOM 1678 N N . ASP A 1 203 ? -12.383 -19.922 6.68 1 90.56 203 ASP A N 1
ATOM 1679 C CA . ASP A 1 203 ? -13.438 -20.062 5.676 1 90.56 203 ASP A CA 1
ATOM 1680 C C . ASP A 1 203 ? -13.055 -21.078 4.609 1 90.56 203 ASP A C 1
ATOM 1682 O O . ASP A 1 203 ? -13.891 -21.875 4.184 1 90.56 203 ASP A O 1
ATOM 1686 N N . THR A 1 204 ? -11.859 -21.031 4.211 1 92.5 204 THR A N 1
ATOM 1687 C CA . THR A 1 204 ? -11.352 -21.922 3.172 1 92.5 204 THR A CA 1
ATOM 1688 C C . THR A 1 204 ? -11.336 -23.359 3.654 1 92.5 204 THR A C 1
ATOM 1690 O O . THR A 1 204 ? -11.805 -24.266 2.951 1 92.5 204 THR A O 1
ATOM 1693 N N . LEU A 1 205 ? -10.836 -23.594 4.836 1 93.94 205 LEU A N 1
ATOM 1694 C CA . LEU A 1 205 ? -10.703 -24.938 5.395 1 93.94 205 LEU A CA 1
ATOM 1695 C C . LEU A 1 205 ? -12.07 -25.594 5.59 1 93.94 205 LEU A C 1
ATOM 1697 O O . LEU A 1 205 ? -12.211 -26.797 5.461 1 93.94 205 LEU A O 1
ATOM 1701 N N . GLU A 1 206 ? -13.008 -24.734 5.906 1 92.06 206 GLU A N 1
ATOM 1702 C CA . GLU A 1 206 ? -14.367 -25.234 6.121 1 92.06 206 GLU A CA 1
ATOM 1703 C C . GLU A 1 206 ? -14.945 -25.812 4.836 1 92.06 206 GLU A C 1
ATOM 1705 O O . GLU A 1 206 ? -15.797 -26.703 4.879 1 92.06 206 GLU A O 1
ATOM 1710 N N . LYS A 1 207 ? -14.461 -25.375 3.73 1 92.62 207 LYS A N 1
ATOM 1711 C CA . LYS A 1 207 ? -14.992 -25.797 2.438 1 92.62 207 LYS A CA 1
ATOM 1712 C C . LYS A 1 207 ? -14.25 -27.031 1.918 1 92.62 207 LYS A C 1
ATOM 1714 O O . LYS A 1 207 ? -14.711 -27.688 0.988 1 92.62 207 LYS A O 1
ATOM 1719 N N . PHE A 1 208 ? -13.133 -27.344 2.492 1 94.06 208 PHE A N 1
ATOM 1720 C CA . PHE A 1 208 ? -12.297 -28.438 2.01 1 94.06 208 PHE A CA 1
ATOM 1721 C C . PHE A 1 208 ? -12.758 -29.781 2.592 1 94.06 208 PHE A C 1
ATOM 1723 O O . PHE A 1 208 ? -13.133 -29.844 3.764 1 94.06 208 PHE A O 1
ATOM 1730 N N . SER A 1 209 ? -12.719 -30.766 1.74 1 94.44 209 SER A N 1
ATOM 1731 C CA . SER A 1 209 ? -12.859 -32.125 2.238 1 94.44 209 SER A CA 1
ATOM 1732 C C . SER A 1 209 ? -11.586 -32.594 2.957 1 94.44 209 SER A C 1
ATOM 1734 O O . SER A 1 209 ? -10.555 -31.922 2.879 1 94.44 209 SER A O 1
ATOM 1736 N N . GLN A 1 210 ? -11.703 -33.656 3.592 1 91.62 210 GLN A N 1
ATOM 1737 C CA . GLN A 1 210 ? -10.539 -34.188 4.285 1 91.62 210 GLN A CA 1
ATOM 1738 C C . GLN A 1 210 ? -9.422 -34.531 3.301 1 91.62 210 GLN A C 1
ATOM 1740 O O . GLN A 1 210 ? -8.242 -34.312 3.6 1 91.62 210 GLN A O 1
ATOM 1745 N N . GLU A 1 211 ? -9.805 -35 2.23 1 93.31 211 GLU A N 1
ATOM 1746 C CA . GLU A 1 211 ? -8.82 -35.312 1.205 1 93.31 211 GLU A CA 1
ATOM 1747 C C . GLU A 1 211 ? -8.148 -34.062 0.67 1 93.31 211 GLU A C 1
ATOM 1749 O O . GLU A 1 211 ? -6.938 -34.062 0.427 1 93.31 211 GLU A O 1
ATOM 1754 N N . GLU A 1 212 ? -8.922 -33.094 0.507 1 94.12 212 GLU A N 1
ATOM 1755 C CA . GLU A 1 212 ? -8.383 -31.812 0.038 1 94.12 212 GLU A CA 1
ATOM 1756 C C . GLU A 1 212 ? -7.434 -31.203 1.068 1 94.12 212 GLU A C 1
ATOM 1758 O O . GLU A 1 212 ? -6.395 -30.656 0.71 1 94.12 212 GLU A O 1
ATOM 1763 N N . LYS A 1 213 ? -7.797 -31.359 2.268 1 93.25 213 LYS A N 1
ATOM 1764 C CA . LYS A 1 213 ? -6.93 -30.875 3.334 1 93.25 213 LYS A CA 1
ATOM 1765 C C . LYS A 1 213 ? -5.574 -31.578 3.309 1 93.25 213 LYS A C 1
ATOM 1767 O O . LYS A 1 213 ? -4.531 -30.922 3.428 1 93.25 213 LYS A O 1
ATOM 1772 N N . LYS A 1 214 ? -5.625 -32.812 3.139 1 91.62 214 LYS A N 1
ATOM 1773 C CA . LYS A 1 214 ? -4.379 -33.562 3.066 1 91.62 214 LYS A CA 1
ATOM 1774 C C . LYS A 1 214 ? -3.521 -33.125 1.892 1 91.62 214 LYS A C 1
ATOM 1776 O O . LYS A 1 214 ? -2.301 -33 2.018 1 91.62 214 LYS A O 1
ATOM 1781 N N . SER A 1 215 ? -4.176 -32.875 0.822 1 93.62 215 SER A N 1
ATOM 1782 C CA . SER A 1 215 ? -3.469 -32.375 -0.363 1 93.62 215 SER A CA 1
ATOM 1783 C C . SER A 1 215 ? -2.826 -31.016 -0.116 1 93.62 215 SER A C 1
ATOM 1785 O O . SER A 1 215 ? -1.71 -30.766 -0.568 1 93.62 215 SER A O 1
ATOM 1787 N N . ILE A 1 216 ? -3.564 -30.219 0.571 1 94.38 216 ILE A N 1
ATOM 1788 C CA . ILE A 1 216 ? -3.088 -28.859 0.87 1 94.38 216 ILE A CA 1
ATOM 1789 C C . ILE A 1 216 ? -1.866 -28.938 1.783 1 94.38 216 ILE A C 1
ATOM 1791 O O . ILE A 1 216 ? -0.898 -28.203 1.599 1 94.38 216 ILE A O 1
ATOM 1795 N N . PHE A 1 217 ? -1.93 -29.812 2.715 1 93.06 217 PHE A N 1
ATOM 1796 C CA . PHE A 1 217 ? -0.815 -29.938 3.648 1 93.06 217 PHE A CA 1
ATOM 1797 C C . PHE A 1 217 ? 0.426 -30.469 2.943 1 93.06 217 PHE A C 1
ATOM 1799 O O . PHE A 1 217 ? 1.541 -30.016 3.209 1 93.06 217 PHE A O 1
ATOM 1806 N N . SER A 1 218 ? 0.206 -31.391 2.059 1 92.31 218 SER A N 1
ATOM 1807 C CA . SER A 1 218 ? 1.323 -31.859 1.248 1 92.31 218 SER A CA 1
ATOM 1808 C C . SER A 1 218 ? 1.902 -30.734 0.395 1 92.31 218 SER A C 1
ATOM 1810 O O . SER A 1 218 ? 3.121 -30.609 0.273 1 92.31 218 SER A O 1
ATOM 1812 N N . TYR A 1 219 ? 1.021 -29.984 -0.17 1 94.62 219 TYR A N 1
ATOM 1813 C CA . TYR A 1 219 ? 1.371 -28.812 -0.96 1 94.62 219 TYR A CA 1
ATOM 1814 C C . TYR A 1 219 ? 2.205 -27.828 -0.142 1 94.62 219 TYR A C 1
ATOM 1816 O O . TYR A 1 219 ? 3.234 -27.344 -0.61 1 94.62 219 TYR A O 1
ATOM 1824 N N . VAL A 1 220 ? 1.857 -27.594 1.074 1 94.31 220 VAL A N 1
ATOM 1825 C CA . VAL A 1 220 ? 2.572 -26.688 1.953 1 94.31 220 VAL A CA 1
ATOM 1826 C C . VAL A 1 220 ? 3.973 -27.219 2.236 1 94.31 220 VAL A C 1
ATOM 1828 O O . VAL A 1 220 ? 4.953 -26.469 2.18 1 94.31 220 VAL A O 1
ATOM 1831 N N . GLY A 1 221 ? 4.027 -28.453 2.479 1 91 221 GLY A N 1
ATOM 1832 C CA . GLY A 1 221 ? 5.312 -29.078 2.74 1 91 221 GLY A CA 1
ATOM 1833 C C . GLY A 1 221 ? 6.262 -29 1.562 1 91 221 GLY A C 1
ATOM 1834 O O . GLY A 1 221 ? 7.477 -28.875 1.742 1 91 221 GLY A O 1
ATOM 1835 N N . GLU A 1 222 ? 5.77 -29.047 0.427 1 91.44 222 GLU A N 1
ATOM 1836 C CA . GLU A 1 222 ? 6.582 -29.016 -0.787 1 91.44 222 GLU A CA 1
ATOM 1837 C C . GLU A 1 222 ? 7.203 -27.641 -0.997 1 91.44 222 GLU A C 1
ATOM 1839 O O . GLU A 1 222 ? 8.359 -27.531 -1.411 1 91.44 222 GLU A O 1
ATOM 1844 N N . TYR A 1 223 ? 6.469 -26.609 -0.706 1 94.38 223 TYR A N 1
ATOM 1845 C CA . TYR A 1 223 ? 6.938 -25.25 -1.008 1 94.38 223 TYR A CA 1
ATOM 1846 C C . TYR A 1 223 ? 7.668 -24.656 0.186 1 94.38 223 TYR A C 1
ATOM 1848 O O . TYR A 1 223 ? 8.578 -23.828 0.017 1 94.38 223 TYR A O 1
ATOM 1856 N N . CYS A 1 224 ? 7.195 -25 1.312 1 93 224 CYS A N 1
ATOM 1857 C CA . CYS A 1 224 ? 7.801 -24.438 2.514 1 93 224 CYS A CA 1
ATOM 1858 C C . CYS A 1 224 ? 8.703 -25.469 3.199 1 93 224 CYS A C 1
ATOM 1860 O O . CYS A 1 224 ? 8.367 -25.969 4.277 1 93 224 CYS A O 1
ATOM 1862 N N . GLU A 1 225 ? 9.875 -25.531 2.738 1 87.44 225 GLU A N 1
ATOM 1863 C CA . GLU A 1 225 ? 10.805 -26.547 3.234 1 87.44 225 GLU A CA 1
ATOM 1864 C C . GLU A 1 225 ? 11.289 -26.219 4.645 1 87.44 225 GLU A C 1
ATOM 1866 O O . GLU A 1 225 ? 11.648 -27.109 5.41 1 87.44 225 GLU A O 1
ATOM 1871 N N . ASP A 1 226 ? 11.203 -24.969 5.008 1 90.31 226 ASP A N 1
ATOM 1872 C CA . ASP A 1 226 ? 11.719 -24.531 6.301 1 90.31 226 ASP A CA 1
ATOM 1873 C C . ASP A 1 226 ? 10.625 -24.562 7.367 1 90.31 226 ASP A C 1
ATOM 1875 O O . ASP A 1 226 ? 10.891 -24.281 8.539 1 90.31 226 ASP A O 1
ATOM 1879 N N . LEU A 1 227 ? 9.414 -24.859 6.941 1 93.38 227 LEU A N 1
ATOM 1880 C CA . LEU A 1 227 ? 8.344 -25.047 7.91 1 93.38 227 LEU A CA 1
ATOM 1881 C C . LEU A 1 227 ? 8.305 -26.484 8.398 1 93.38 227 LEU A C 1
ATOM 1883 O O . LEU A 1 227 ? 7.984 -27.391 7.637 1 93.38 227 LEU A O 1
ATOM 1887 N N . GLU A 1 228 ? 8.594 -26.656 9.633 1 89.81 228 GLU A N 1
ATOM 1888 C CA . GLU A 1 228 ? 8.695 -28 10.195 1 89.81 228 GLU A CA 1
ATOM 1889 C C . GLU A 1 228 ? 7.328 -28.672 10.258 1 89.81 228 GLU A C 1
ATOM 1891 O O . GLU A 1 228 ? 6.328 -28.047 10.602 1 89.81 228 GLU A O 1
ATOM 1896 N N . CYS A 1 229 ? 7.371 -29.844 9.789 1 86.75 229 CYS A N 1
ATOM 1897 C CA . CYS A 1 229 ? 6.16 -30.656 9.82 1 86.75 229 CYS A CA 1
ATOM 1898 C C . CYS A 1 229 ? 6.48 -32.094 10.164 1 86.75 229 CYS A C 1
ATOM 1900 O O . CYS A 1 229 ? 7.613 -32.562 9.977 1 86.75 229 CYS A O 1
ATOM 1902 N N . ASN A 1 230 ? 5.52 -32.75 10.828 1 81.25 230 ASN A N 1
ATOM 1903 C CA . ASN A 1 230 ? 5.746 -34.156 11.133 1 81.25 230 ASN A CA 1
ATOM 1904 C C . ASN A 1 230 ? 5.789 -35 9.859 1 81.25 230 ASN A C 1
ATOM 1906 O O . ASN A 1 230 ? 5.504 -34.5 8.766 1 81.25 230 ASN A O 1
ATOM 1910 N N . GLU A 1 231 ? 6.203 -36.219 10.031 1 70.94 231 GLU A N 1
ATOM 1911 C CA . GLU A 1 231 ? 6.52 -37.125 8.93 1 70.94 231 GLU A CA 1
ATOM 1912 C C . GLU A 1 231 ? 5.332 -37.281 7.984 1 70.94 231 GLU A C 1
ATOM 1914 O O . GLU A 1 231 ? 5.512 -37.438 6.777 1 70.94 231 GLU A O 1
ATOM 1919 N N . HIS A 1 232 ? 4.141 -37.125 8.5 1 73.44 232 HIS A N 1
ATOM 1920 C CA . HIS A 1 232 ? 2.99 -37.375 7.641 1 73.44 232 HIS A CA 1
ATOM 1921 C C . HIS A 1 232 ? 2.328 -36.062 7.238 1 73.44 232 HIS A C 1
ATOM 1923 O O . HIS A 1 232 ? 1.234 -36.062 6.672 1 73.44 232 HIS A O 1
ATOM 1929 N N . ASN A 1 233 ? 3.047 -35 7.371 1 71.75 233 ASN A N 1
ATOM 1930 C CA . ASN A 1 233 ? 2.549 -33.656 7.047 1 71.75 233 ASN A CA 1
ATOM 1931 C C . ASN A 1 233 ? 1.153 -33.438 7.621 1 71.75 233 ASN A C 1
ATOM 1933 O O . ASN A 1 233 ? 0.27 -32.938 6.926 1 71.75 233 ASN A O 1
ATOM 1937 N N . THR A 1 234 ? 1.017 -33.906 8.812 1 80.44 234 THR A N 1
ATOM 1938 C CA . THR A 1 234 ? -0.298 -33.781 9.43 1 80.44 234 THR A CA 1
ATOM 1939 C C . THR A 1 234 ? -0.279 -32.75 10.539 1 80.44 234 THR A C 1
ATOM 1941 O O . THR A 1 234 ? -1.333 -32.312 11.008 1 80.44 234 THR A O 1
ATOM 1944 N N . LYS A 1 235 ? 0.906 -32.406 10.883 1 90.75 235 LYS A N 1
ATOM 1945 C CA . LYS A 1 235 ? 1.021 -31.438 11.953 1 90.75 235 LYS A CA 1
ATOM 1946 C C . LYS A 1 235 ? 2.178 -30.469 11.688 1 90.75 235 LYS A C 1
ATOM 1948 O O . LYS A 1 235 ? 3.334 -30.891 11.602 1 90.75 235 LYS A O 1
ATOM 1953 N N . PHE A 1 236 ? 1.904 -29.219 11.617 1 95.06 236 PHE A N 1
ATOM 1954 C CA . PHE A 1 236 ? 2.912 -28.188 11.391 1 95.06 236 PHE A CA 1
ATOM 1955 C C . PHE A 1 236 ? 3.348 -27.547 12.703 1 95.06 236 PHE A C 1
ATOM 1957 O O . PHE A 1 236 ? 2.51 -27.203 13.539 1 95.06 236 PHE A O 1
ATOM 1964 N N . ILE A 1 237 ? 4.598 -27.453 12.875 1 94.62 237 ILE A N 1
ATOM 1965 C CA . ILE A 1 237 ? 5.145 -26.828 14.078 1 94.62 237 ILE A CA 1
ATOM 1966 C C . ILE A 1 237 ? 5.305 -25.328 13.844 1 94.62 237 ILE A C 1
ATOM 1968 O O . ILE A 1 237 ? 6.098 -24.906 13 1 94.62 237 ILE A O 1
ATOM 1972 N N . ILE A 1 238 ? 4.562 -24.531 14.578 1 95.56 238 ILE A N 1
ATOM 1973 C CA . ILE A 1 238 ? 4.586 -23.078 14.453 1 95.56 238 ILE A CA 1
ATOM 1974 C C . ILE A 1 238 ? 5.316 -22.469 15.648 1 95.56 238 ILE A C 1
ATOM 1976 O O . ILE A 1 238 ? 4.867 -22.609 16.781 1 95.56 238 ILE A O 1
ATOM 1980 N N . THR A 1 239 ? 6.379 -21.781 15.344 1 94.31 239 THR A N 1
ATOM 1981 C CA . THR A 1 239 ? 7.195 -21.266 16.438 1 94.31 239 THR A CA 1
ATOM 1982 C C . THR A 1 239 ? 7.191 -19.734 16.438 1 94.31 239 THR A C 1
ATOM 1984 O O . THR A 1 239 ? 7.594 -19.109 17.422 1 94.31 239 THR A O 1
ATOM 1987 N N . ASN A 1 240 ? 6.781 -19.141 15.359 1 93 240 ASN A N 1
ATOM 1988 C CA . ASN A 1 240 ? 6.809 -17.688 15.258 1 93 240 ASN A CA 1
ATOM 1989 C C . ASN A 1 240 ? 5.816 -17.188 14.211 1 93 240 ASN A C 1
ATOM 1991 O O . ASN A 1 240 ? 5.133 -17.969 13.562 1 93 240 ASN A O 1
ATOM 1995 N N . GLU A 1 241 ? 5.777 -15.914 14.062 1 93.5 241 GLU A N 1
ATOM 1996 C CA . GLU A 1 241 ? 4.859 -15.234 13.156 1 93.5 241 GLU A CA 1
ATOM 1997 C C . GLU A 1 241 ? 5.074 -15.688 11.719 1 93.5 241 GLU A C 1
ATOM 1999 O O . GLU A 1 241 ? 4.113 -15.867 10.961 1 93.5 241 GLU A O 1
ATOM 2004 N N . ASN A 1 242 ? 6.32 -15.898 11.352 1 93 242 ASN A N 1
ATOM 2005 C CA . ASN A 1 242 ? 6.656 -16.266 9.984 1 93 242 ASN A CA 1
ATOM 2006 C C . ASN A 1 242 ? 6.215 -17.703 9.664 1 93 242 ASN A C 1
ATOM 2008 O O . ASN A 1 242 ? 5.766 -17.969 8.547 1 93 242 ASN A O 1
ATOM 2012 N N . ASP A 1 243 ? 6.348 -18.594 10.562 1 94.69 243 ASP A N 1
ATOM 2013 C CA . ASP A 1 243 ? 5.859 -19.953 10.367 1 94.69 243 ASP A CA 1
ATOM 2014 C C . ASP A 1 243 ? 4.359 -19.969 10.094 1 94.69 243 ASP A C 1
ATOM 2016 O O . ASP A 1 243 ? 3.898 -20.656 9.172 1 94.69 243 ASP A O 1
ATOM 2020 N N . LEU A 1 244 ? 3.719 -19.203 10.922 1 96.19 244 LEU A N 1
ATOM 2021 C CA . LEU A 1 244 ? 2.27 -19.125 10.766 1 96.19 244 LEU A CA 1
ATOM 2022 C C . LEU A 1 244 ? 1.905 -18.531 9.414 1 96.19 244 LEU A C 1
ATOM 2024 O O . LEU A 1 244 ? 0.999 -19.031 8.734 1 96.19 244 LEU A O 1
ATOM 2028 N N . LYS A 1 245 ? 2.627 -17.516 9.07 1 95.25 245 LYS A N 1
ATOM 2029 C CA . LYS A 1 245 ? 2.432 -16.859 7.773 1 95.25 245 LYS A CA 1
ATOM 2030 C C . LYS A 1 245 ? 2.561 -17.875 6.629 1 95.25 245 LYS A C 1
ATOM 2032 O O . LYS A 1 245 ? 1.718 -17.906 5.734 1 95.25 245 LYS A O 1
ATOM 2037 N N . LYS A 1 246 ? 3.527 -18.672 6.648 1 96.06 246 LYS A N 1
ATOM 2038 C CA . LYS A 1 246 ? 3.773 -19.672 5.617 1 96.06 246 LYS A CA 1
ATOM 2039 C C . LYS A 1 246 ? 2.621 -20.672 5.523 1 96.06 246 LYS A C 1
ATOM 2041 O O . LYS A 1 246 ? 2.16 -21 4.43 1 96.06 246 LYS A O 1
ATOM 2046 N N . LEU A 1 247 ? 2.223 -21.094 6.637 1 96.81 247 LEU A N 1
ATOM 2047 C CA . LEU A 1 247 ? 1.129 -22.062 6.68 1 96.81 247 LEU A CA 1
ATOM 2048 C C . LEU A 1 247 ? -0.147 -21.453 6.098 1 96.81 247 LEU A C 1
ATOM 2050 O O . LEU A 1 247 ? -0.833 -22.109 5.301 1 96.81 247 LEU A O 1
ATOM 2054 N N . LEU A 1 248 ? -0.403 -20.266 6.5 1 97.06 248 LEU A N 1
ATOM 2055 C CA . LEU A 1 248 ? -1.632 -19.594 6.066 1 97.06 248 LEU A CA 1
ATOM 2056 C C . LEU A 1 248 ? -1.62 -19.359 4.562 1 97.06 248 LEU A C 1
ATOM 2058 O O . LEU A 1 248 ? -2.629 -19.578 3.887 1 97.06 248 LEU A O 1
ATOM 2062 N N . PHE A 1 249 ? -0.519 -18.953 4.012 1 97.06 249 PHE A N 1
ATOM 2063 C CA . PHE A 1 249 ? -0.394 -18.812 2.566 1 97.06 249 PHE A CA 1
ATOM 2064 C C . PHE A 1 249 ? -0.573 -20.141 1.866 1 97.06 249 PHE A C 1
ATOM 2066 O O . PHE A 1 249 ? -1.137 -20.203 0.771 1 97.06 249 PHE A O 1
ATOM 2073 N N . GLY A 1 250 ? -0.117 -21.172 2.486 1 96.88 250 GLY A N 1
ATOM 2074 C CA . GLY A 1 250 ? -0.291 -22.516 1.939 1 96.88 250 GLY A CA 1
ATOM 2075 C C . GLY A 1 250 ? -1.744 -22.938 1.87 1 96.88 250 GLY A C 1
ATOM 2076 O O . GLY A 1 250 ? -2.203 -23.438 0.836 1 96.88 250 GLY A O 1
ATOM 2077 N N . ILE A 1 251 ? -2.385 -22.719 2.932 1 96.12 251 ILE A N 1
ATOM 2078 C CA . ILE A 1 251 ? -3.799 -23.078 3.002 1 96.12 251 ILE A CA 1
ATOM 2079 C C . ILE A 1 251 ? -4.566 -22.359 1.9 1 96.12 251 ILE A C 1
ATOM 2081 O O . ILE A 1 251 ? -5.457 -22.938 1.273 1 96.12 251 ILE A O 1
ATOM 2085 N N . GLU A 1 252 ? -4.145 -21.156 1.625 1 96.44 252 GLU A N 1
ATOM 2086 C CA . GLU A 1 252 ? -4.82 -20.344 0.622 1 96.44 252 GLU A CA 1
ATOM 2087 C C . GLU A 1 252 ? -4.227 -20.562 -0.766 1 96.44 252 GLU A C 1
ATOM 2089 O O . GLU A 1 252 ? -4.535 -19.828 -1.707 1 96.44 252 GLU A O 1
ATOM 2094 N N . GLN A 1 253 ? -3.297 -21.484 -0.907 1 96.94 253 GLN A N 1
ATOM 2095 C CA . GLN A 1 253 ? -2.695 -21.891 -2.174 1 96.94 253 GLN A CA 1
ATOM 2096 C C . GLN A 1 253 ? -2.043 -20.703 -2.873 1 96.94 253 GLN A C 1
ATOM 2098 O O . GLN A 1 253 ? -2.299 -20.453 -4.051 1 96.94 253 GLN A O 1
ATOM 2103 N N . ARG A 1 254 ? -1.13 -20.078 -2.121 1 97.69 254 ARG A N 1
ATOM 2104 C CA . ARG A 1 254 ? -0.5 -18.859 -2.627 1 97.69 254 ARG A CA 1
ATOM 2105 C C . ARG A 1 254 ? 0.891 -19.156 -3.182 1 97.69 254 ARG A C 1
ATOM 2107 O O . ARG A 1 254 ? 1.58 -18.25 -3.654 1 97.69 254 ARG A O 1
ATOM 2114 N N . TYR A 1 255 ? 1.276 -20.391 -3.082 1 98 255 TYR A N 1
ATOM 2115 C CA . TYR A 1 255 ? 2.549 -20.797 -3.676 1 98 255 TYR A CA 1
ATOM 2116 C C . TYR A 1 255 ? 2.344 -21.375 -5.07 1 98 255 TYR A C 1
ATOM 2118 O O . TYR A 1 255 ? 1.37 -22.094 -5.312 1 98 255 TYR A O 1
ATOM 2126 N N . TYR A 1 256 ? 3.254 -21.031 -5.969 1 97.5 256 TYR A N 1
ATOM 2127 C CA . TYR A 1 256 ? 3.18 -21.609 -7.309 1 97.5 256 TYR A CA 1
ATOM 2128 C C . TYR A 1 256 ? 4.543 -21.578 -7.988 1 97.5 256 TYR A C 1
ATOM 2130 O O . TYR A 1 256 ? 5.48 -20.953 -7.488 1 97.5 256 TYR A O 1
ATOM 2138 N N . THR A 1 257 ? 4.637 -22.312 -9.008 1 97.31 257 THR A N 1
ATOM 2139 C CA . THR A 1 257 ? 5.871 -22.422 -9.781 1 97.31 257 THR A CA 1
ATOM 2140 C C . THR A 1 257 ? 5.656 -21.969 -11.219 1 97.31 257 THR A C 1
ATOM 2142 O O . THR A 1 257 ? 4.668 -22.344 -11.859 1 97.31 257 THR A O 1
ATOM 2145 N N . THR A 1 258 ? 6.543 -21.109 -11.703 1 95.88 258 THR A N 1
ATOM 2146 C CA . THR A 1 258 ? 6.414 -20.594 -13.055 1 95.88 258 THR A CA 1
ATOM 2147 C C . THR A 1 258 ? 6.633 -21.703 -14.086 1 95.88 258 THR A C 1
ATOM 2149 O O . THR A 1 258 ? 7.406 -22.625 -13.844 1 95.88 258 THR A O 1
ATOM 2152 N N . GLY A 1 259 ? 5.961 -21.578 -15.18 1 93.62 259 GLY A N 1
ATOM 2153 C CA . GLY A 1 259 ? 6.086 -22.562 -16.25 1 93.62 259 GLY A CA 1
ATOM 2154 C C . GLY A 1 259 ? 7.441 -22.547 -16.922 1 93.62 259 GLY A C 1
ATOM 2155 O O . GLY A 1 259 ? 8.023 -23.594 -17.188 1 93.62 259 GLY A O 1
ATOM 2156 N N . VAL A 1 260 ? 7.855 -21.375 -17.234 1 92.81 260 VAL A N 1
ATOM 2157 C CA . VAL A 1 260 ? 9.18 -21.203 -17.828 1 92.81 260 VAL A CA 1
ATOM 2158 C C . VAL A 1 260 ? 10.195 -20.891 -16.734 1 92.81 260 VAL A C 1
ATOM 2160 O O . VAL A 1 260 ? 10 -19.969 -15.938 1 92.81 260 VAL A O 1
ATOM 2163 N N . GLY A 1 261 ? 11.266 -21.688 -16.625 1 91.56 261 GLY A N 1
ATOM 2164 C CA . GLY A 1 261 ? 12.32 -21.484 -15.648 1 91.56 261 GLY A CA 1
ATOM 2165 C C . GLY A 1 261 ? 12.086 -22.25 -14.359 1 91.56 261 GLY A C 1
ATOM 2166 O O . GLY A 1 261 ? 13.023 -22.469 -13.586 1 91.56 261 GLY A O 1
ATOM 2167 N N . GLY A 1 262 ? 10.82 -22.484 -13.977 1 94.44 262 GLY A N 1
ATOM 2168 C CA . GLY A 1 262 ? 10.508 -23.281 -12.797 1 94.44 262 GLY A CA 1
ATOM 2169 C C . GLY A 1 262 ? 10.797 -22.547 -11.5 1 94.44 262 GLY A C 1
ATOM 2170 O O . GLY A 1 262 ? 11.266 -23.156 -10.531 1 94.44 262 GLY A O 1
ATOM 2171 N N . GLU A 1 263 ? 10.594 -21.312 -11.516 1 95.12 263 GLU A N 1
ATOM 2172 C CA . GLU A 1 263 ? 10.828 -20.531 -10.305 1 95.12 263 GLU A CA 1
ATOM 2173 C C . GLU A 1 263 ? 9.68 -20.688 -9.312 1 95.12 263 GLU A C 1
ATOM 2175 O O . GLU A 1 263 ? 8.516 -20.5 -9.672 1 95.12 263 GLU A O 1
ATOM 2180 N N . ARG A 1 264 ? 9.984 -21.016 -8.031 1 96.25 264 ARG A N 1
ATOM 2181 C CA . ARG A 1 264 ? 8.977 -21.094 -6.98 1 96.25 264 ARG A CA 1
ATOM 2182 C C . ARG A 1 264 ? 8.711 -19.719 -6.371 1 96.25 264 ARG A C 1
ATOM 2184 O O . ARG A 1 264 ? 9.656 -19 -6.02 1 96.25 264 ARG A O 1
ATOM 2191 N N . ARG A 1 265 ? 7.379 -19.391 -6.297 1 96.94 265 ARG A N 1
ATOM 2192 C CA . ARG A 1 265 ? 7.039 -18.047 -5.848 1 96.94 265 ARG A CA 1
ATOM 2193 C C . ARG A 1 265 ? 5.926 -18.078 -4.805 1 96.94 265 ARG A C 1
ATOM 2195 O O . ARG A 1 265 ? 5.18 -19.062 -4.719 1 96.94 265 ARG A O 1
ATOM 2202 N N . LEU A 1 266 ? 5.934 -17.078 -3.979 1 96.75 266 LEU A N 1
ATOM 2203 C CA . LEU A 1 266 ? 4.805 -16.766 -3.113 1 96.75 266 LEU A CA 1
ATOM 2204 C C . LEU A 1 266 ? 4.027 -15.562 -3.65 1 96.75 266 LEU A C 1
ATOM 2206 O O . LEU A 1 266 ? 4.609 -14.508 -3.904 1 96.75 266 LEU A O 1
ATOM 2210 N N . ALA A 1 267 ? 2.75 -15.727 -3.93 1 96.69 267 ALA A N 1
ATOM 2211 C CA . ALA A 1 267 ? 1.847 -14.641 -4.305 1 96.69 267 ALA A CA 1
ATOM 2212 C C . ALA A 1 267 ? 1.146 -14.07 -3.076 1 96.69 267 ALA A C 1
ATOM 2214 O O . ALA A 1 267 ? 0.115 -14.586 -2.641 1 96.69 267 ALA A O 1
ATOM 2215 N N . ASN A 1 268 ? 1.622 -12.953 -2.611 1 94.12 268 ASN A N 1
ATOM 2216 C CA . ASN A 1 268 ? 1.037 -12.422 -1.384 1 94.12 268 ASN A CA 1
ATOM 2217 C C . ASN A 1 268 ? -0.125 -11.477 -1.677 1 94.12 268 ASN A C 1
ATOM 2219 O O . ASN A 1 268 ? -0.75 -10.953 -0.755 1 94.12 268 ASN A O 1
ATOM 2223 N N . SER A 1 269 ? -0.361 -11.273 -2.855 1 93.69 269 SER A N 1
ATOM 2224 C CA . SER A 1 269 ? -1.522 -10.531 -3.346 1 93.69 269 SER A CA 1
ATOM 2225 C C . SER A 1 269 ? -2.08 -11.164 -4.617 1 93.69 269 SER A C 1
ATOM 2227 O O . SER A 1 269 ? -1.355 -11.336 -5.598 1 93.69 269 SER A O 1
ATOM 2229 N N . VAL A 1 270 ? -3.4 -11.516 -4.531 1 94.69 270 VAL A N 1
ATOM 2230 C CA . VAL A 1 270 ? -3.973 -12.234 -5.664 1 94.69 270 VAL A CA 1
ATOM 2231 C C . VAL A 1 270 ? -5.387 -11.727 -5.934 1 94.69 270 VAL A C 1
ATOM 2233 O O . VAL A 1 270 ? -6.02 -11.141 -5.055 1 94.69 270 VAL A O 1
ATOM 2236 N N . ILE A 1 271 ? -5.801 -11.922 -7.164 1 93.06 271 ILE A N 1
ATOM 2237 C CA . ILE A 1 271 ? -7.188 -11.688 -7.551 1 93.06 271 ILE A CA 1
ATOM 2238 C C . ILE A 1 271 ? -7.664 -12.805 -8.469 1 93.06 271 ILE A C 1
ATOM 2240 O O . ILE A 1 271 ? -6.906 -13.289 -9.312 1 93.06 271 ILE A O 1
ATOM 2244 N N . LYS A 1 272 ? -8.914 -13.281 -8.211 1 92.25 272 LYS A N 1
ATOM 2245 C CA . LYS A 1 272 ? -9.5 -14.312 -9.055 1 92.25 272 LYS A CA 1
ATOM 2246 C C . LYS A 1 272 ? -9.805 -13.781 -10.453 1 92.25 272 LYS A C 1
ATOM 2248 O O . LYS A 1 272 ? -10.273 -12.656 -10.602 1 92.25 272 LYS A O 1
ATOM 2253 N N . LEU A 1 273 ? -9.492 -14.617 -11.43 1 92.25 273 LEU A N 1
ATOM 2254 C CA . LEU A 1 273 ? -9.773 -14.242 -12.805 1 92.25 273 LEU A CA 1
ATOM 2255 C C . LEU A 1 273 ? -11.227 -14.547 -13.164 1 92.25 273 LEU A C 1
ATOM 2257 O O . LEU A 1 273 ? -11.758 -15.594 -12.781 1 92.25 273 LEU A O 1
ATOM 2261 N N . MET B 1 1 ? 21.5 11.203 23.375 1 78.75 1 MET B N 1
ATOM 2262 C CA . MET B 1 1 ? 20.672 12.406 23.312 1 78.75 1 MET B CA 1
ATOM 2263 C C . MET B 1 1 ? 19.938 12.477 21.984 1 78.75 1 MET B C 1
ATOM 2265 O O . MET B 1 1 ? 20.438 12.016 20.953 1 78.75 1 MET B O 1
ATOM 2269 N N . ASN B 1 2 ? 18.594 12.898 21.984 1 89.25 2 ASN B N 1
ATOM 2270 C CA . ASN B 1 2 ? 17.719 12.969 20.812 1 89.25 2 ASN B CA 1
ATOM 2271 C C . ASN B 1 2 ? 17.797 14.328 20.141 1 89.25 2 ASN B C 1
ATOM 2273 O O . ASN B 1 2 ? 17.828 15.359 20.812 1 89.25 2 ASN B O 1
ATOM 2277 N N . HIS B 1 3 ? 18 14.336 18.828 1 91.12 3 HIS B N 1
ATOM 2278 C CA . HIS B 1 3 ? 18.078 15.578 18.062 1 91.12 3 HIS B CA 1
ATOM 2279 C C . HIS B 1 3 ? 17.312 15.477 16.75 1 91.12 3 HIS B C 1
ATOM 2281 O O . HIS B 1 3 ? 17.359 14.438 16.078 1 91.12 3 HIS B O 1
ATOM 2287 N N . LEU B 1 4 ? 16.641 16.484 16.5 1 91.44 4 LEU B N 1
ATOM 2288 C CA . LEU B 1 4 ? 16.031 16.641 15.18 1 91.44 4 LEU B CA 1
ATOM 2289 C C . LEU B 1 4 ? 16.875 17.562 14.305 1 91.44 4 LEU B C 1
ATOM 2291 O O . LEU B 1 4 ? 17.172 18.688 14.703 1 91.44 4 LEU B O 1
ATOM 2295 N N . VAL B 1 5 ? 17.234 17.078 13.125 1 92.94 5 VAL B N 1
ATOM 2296 C CA . VAL B 1 5 ? 18.031 17.875 12.195 1 92.94 5 VAL B CA 1
ATOM 2297 C C . VAL B 1 5 ? 17.312 17.984 10.859 1 92.94 5 VAL B C 1
ATOM 2299 O O . VAL B 1 5 ? 16.438 17.172 10.547 1 92.94 5 VAL B O 1
ATOM 2302 N N . ALA B 1 6 ? 17.609 19.016 10.141 1 91.62 6 ALA B N 1
ATOM 2303 C CA . ALA B 1 6 ? 17.016 19.266 8.828 1 91.62 6 ALA B CA 1
ATOM 2304 C C . ALA B 1 6 ? 18.109 19.406 7.762 1 91.62 6 ALA B C 1
ATOM 2306 O O . ALA B 1 6 ? 19.156 20.016 8.008 1 91.62 6 ALA B O 1
ATOM 2307 N N . LYS B 1 7 ? 17.891 18.734 6.656 1 94.12 7 LYS B N 1
ATOM 2308 C CA . LYS B 1 7 ? 18.734 18.922 5.48 1 94.12 7 LYS B CA 1
ATOM 2309 C C . LYS B 1 7 ? 18.078 19.891 4.488 1 94.12 7 LYS B C 1
ATOM 2311 O O . LYS B 1 7 ? 16.938 19.719 4.098 1 94.12 7 LYS B O 1
ATOM 2316 N N . THR B 1 8 ? 18.719 20.906 4.168 1 90.31 8 THR B N 1
ATOM 2317 C CA . THR B 1 8 ? 18.203 21.891 3.219 1 90.31 8 THR B CA 1
ATOM 2318 C C . THR B 1 8 ? 18.531 21.484 1.785 1 90.31 8 THR B C 1
ATOM 2320 O O . THR B 1 8 ? 19.484 20.734 1.55 1 90.31 8 THR B O 1
ATOM 2323 N N . LYS B 1 9 ? 17.703 21.953 0.872 1 87.31 9 LYS B N 1
ATOM 2324 C CA . LYS B 1 9 ? 17.828 21.656 -0.549 1 87.31 9 LYS B CA 1
ATOM 2325 C C . LYS B 1 9 ? 19.047 22.359 -1.151 1 87.31 9 LYS B C 1
ATOM 2327 O O . LYS B 1 9 ? 19.531 23.344 -0.59 1 87.31 9 LYS B O 1
ATOM 2332 N N . GLY B 1 10 ? 19.531 21.812 -2.32 1 77.5 10 GLY B N 1
ATOM 2333 C CA . GLY B 1 10 ? 20.531 22.5 -3.115 1 77.5 10 GLY B CA 1
ATOM 2334 C C . GLY B 1 10 ? 21.922 21.906 -2.969 1 77.5 10 GLY B C 1
ATOM 2335 O O . GLY B 1 10 ? 22.156 21.062 -2.104 1 77.5 10 GLY B O 1
ATOM 2336 N N . ARG B 1 11 ? 22.922 22.297 -3.873 1 71.5 11 ARG B N 1
ATOM 2337 C CA . ARG B 1 11 ? 24.297 21.828 -3.906 1 71.5 11 ARG B CA 1
ATOM 2338 C C . ARG B 1 11 ? 25.031 22.172 -2.607 1 71.5 11 ARG B C 1
ATOM 2340 O O . ARG B 1 11 ? 25.875 21.422 -2.15 1 71.5 11 ARG B O 1
ATOM 2347 N N . LYS B 1 12 ? 24.547 23.281 -2.1 1 72.94 12 LYS B N 1
ATOM 2348 C CA . LYS B 1 12 ? 25.203 23.719 -0.872 1 72.94 12 LYS B CA 1
ATOM 2349 C C . LYS B 1 12 ? 24.344 23.422 0.351 1 72.94 12 LYS B C 1
ATOM 2351 O O . LYS B 1 12 ? 24.5 24.047 1.399 1 72.94 12 LYS B O 1
ATOM 2356 N N . GLY B 1 13 ? 23.406 22.562 0.186 1 82.75 13 GLY B N 1
ATOM 2357 C CA . GLY B 1 13 ? 22.562 22.219 1.314 1 82.75 13 GLY B CA 1
ATOM 2358 C C . GLY B 1 13 ? 23.312 21.562 2.455 1 82.75 13 GLY B C 1
ATOM 2359 O O . GLY B 1 13 ? 24.266 20.812 2.229 1 82.75 13 GLY B O 1
ATOM 2360 N N . GLU B 1 14 ? 22.984 21.953 3.654 1 88.94 14 GLU B N 1
ATOM 2361 C CA . GLU B 1 14 ? 23.656 21.438 4.844 1 88.94 14 GLU B CA 1
ATOM 2362 C C . GLU B 1 14 ? 22.656 20.984 5.898 1 88.94 14 GLU B C 1
ATOM 2364 O O . GLU B 1 14 ? 21.453 21.188 5.738 1 88.94 14 GLU B O 1
ATOM 2369 N N . PHE B 1 15 ? 23.219 20.281 6.809 1 93.56 15 PHE B N 1
ATOM 2370 C CA . PHE B 1 15 ? 22.406 19.828 7.93 1 93.56 15 PHE B CA 1
ATOM 2371 C C . PHE B 1 15 ? 22.344 20.891 9.023 1 93.56 15 PHE B C 1
ATOM 2373 O O . PHE B 1 15 ? 23.359 21.531 9.32 1 93.56 15 PHE B O 1
ATOM 2380 N N . PHE B 1 16 ? 21.172 21.141 9.523 1 92.31 16 PHE B N 1
ATOM 2381 C CA . PHE B 1 16 ? 20.953 22.062 10.617 1 92.31 16 PHE B CA 1
ATOM 2382 C C . PHE B 1 16 ? 20.219 21.391 11.766 1 92.31 16 PHE B C 1
ATOM 2384 O O . PHE B 1 16 ? 19.422 20.484 11.547 1 92.31 16 PHE B O 1
ATOM 2391 N N . LYS B 1 17 ? 20.516 21.938 12.922 1 90.06 17 LYS B N 1
ATOM 2392 C CA . LYS B 1 17 ? 19.734 21.516 14.078 1 90.06 17 LYS B CA 1
ATOM 2393 C C . LYS B 1 17 ? 18.375 22.203 14.102 1 90.06 17 LYS B C 1
ATOM 2395 O O . LYS B 1 17 ? 18.266 23.406 13.82 1 90.06 17 LYS B O 1
ATOM 2400 N N . VAL B 1 18 ? 17.344 21.453 14.453 1 86.25 18 VAL B N 1
ATOM 2401 C CA . VAL B 1 18 ? 16 22 14.555 1 86.25 18 VAL B CA 1
ATOM 2402 C C . VAL B 1 18 ? 15.539 21.969 16.016 1 86.25 18 VAL B C 1
ATOM 2404 O O . VAL B 1 18 ? 15.18 23.016 16.578 1 86.25 18 VAL B O 1
ATOM 2407 N N . ILE B 1 19 ? 15.523 20.812 16.547 1 83.81 19 ILE B N 1
ATOM 2408 C CA . ILE B 1 19 ? 15.094 20.609 17.922 1 83.81 19 ILE B CA 1
ATOM 2409 C C . ILE B 1 19 ? 16.078 19.688 18.641 1 83.81 19 ILE B C 1
ATOM 2411 O O . ILE B 1 19 ? 16.609 18.75 18.047 1 83.81 19 ILE B O 1
ATOM 2415 N N . SER B 1 20 ? 16.266 20.016 19.984 1 83.12 20 SER B N 1
ATOM 2416 C CA . SER B 1 20 ? 17.141 19.156 20.797 1 83.12 20 SER B CA 1
ATOM 2417 C C . SER B 1 20 ? 16.359 18.484 21.906 1 83.12 20 SER B C 1
ATOM 2419 O O . SER B 1 20 ? 15.383 19.047 22.422 1 83.12 20 SER B O 1
ATOM 2421 N N . ASP B 1 21 ? 16.75 17.312 22.172 1 82.69 21 ASP B N 1
ATOM 2422 C CA . ASP B 1 21 ? 16.328 16.578 23.375 1 82.69 21 ASP B CA 1
ATOM 2423 C C . ASP B 1 21 ? 14.844 16.219 23.312 1 82.69 21 ASP B C 1
ATOM 2425 O O . ASP B 1 21 ? 14.117 16.359 24.297 1 82.69 21 ASP B O 1
ATOM 2429 N N . GLU B 1 22 ? 14.344 16 22.188 1 80.81 22 GLU B N 1
ATOM 2430 C CA . GLU B 1 22 ? 12.961 15.562 22.016 1 80.81 22 GLU B CA 1
ATOM 2431 C C . GLU B 1 22 ? 12.891 14.305 21.156 1 80.81 22 GLU B C 1
ATOM 2433 O O . GLU B 1 22 ? 13.609 14.18 20.156 1 80.81 22 GLU B O 1
ATOM 2438 N N . GLU B 1 23 ? 12.062 13.414 21.656 1 86.19 23 GLU B N 1
ATOM 2439 C CA . GLU B 1 23 ? 11.773 12.234 20.844 1 86.19 23 GLU B CA 1
ATOM 2440 C C . GLU B 1 23 ? 10.648 12.508 19.859 1 86.19 23 GLU B C 1
ATOM 2442 O O . GLU B 1 23 ? 9.539 12.883 20.25 1 86.19 23 GLU B O 1
ATOM 2447 N N . ILE B 1 24 ? 10.938 12.336 18.672 1 84.56 24 ILE B N 1
ATOM 2448 C CA . ILE B 1 24 ? 10.008 12.695 17.609 1 84.56 24 ILE B CA 1
ATOM 2449 C C . ILE B 1 24 ? 9.234 11.461 17.141 1 84.56 24 ILE B C 1
ATOM 2451 O O . ILE B 1 24 ? 8.016 11.508 16.969 1 84.56 24 ILE B O 1
ATOM 2455 N N . PHE B 1 25 ? 9.922 10.32 16.938 1 88.88 25 PHE B N 1
ATOM 2456 C CA . PHE B 1 25 ? 9.305 9.109 16.422 1 88.88 25 PHE B CA 1
ATOM 2457 C C . PHE B 1 25 ? 9.406 7.973 17.438 1 88.88 25 PHE B C 1
ATOM 2459 O O . PHE B 1 25 ? 10.344 7.93 18.234 1 88.88 25 PHE B O 1
ATOM 2466 N N . GLU B 1 26 ? 8.422 7.18 17.359 1 87.69 26 GLU B N 1
ATOM 2467 C CA . GLU B 1 26 ? 8.477 5.922 18.094 1 87.69 26 GLU B CA 1
ATOM 2468 C C . GLU B 1 26 ? 8.891 4.77 17.188 1 87.69 26 GLU B C 1
ATOM 2470 O O . GLU B 1 26 ? 8.422 4.676 16.047 1 87.69 26 GLU B O 1
ATOM 2475 N N . LEU B 1 27 ? 9.766 3.965 17.734 1 89.94 27 LEU B N 1
ATOM 2476 C CA . LEU B 1 27 ? 10.211 2.818 16.953 1 89.94 27 LEU B CA 1
ATOM 2477 C C . LEU B 1 27 ? 9.078 1.807 16.781 1 89.94 27 LEU B C 1
ATOM 2479 O O . LEU B 1 27 ? 8.422 1.435 17.766 1 89.94 27 LEU B O 1
ATOM 2483 N N . THR B 1 28 ? 8.859 1.397 15.617 1 87.5 28 THR B N 1
ATOM 2484 C CA . THR B 1 28 ? 7.82 0.423 15.32 1 87.5 28 THR B CA 1
ATOM 2485 C C . THR B 1 28 ? 8.234 -0.973 15.773 1 87.5 28 THR B C 1
ATOM 2487 O O . THR B 1 28 ? 9.43 -1.278 15.836 1 87.5 28 THR B O 1
ATOM 2490 N N . ASP B 1 29 ? 7.227 -1.801 15.961 1 81.88 29 ASP B N 1
ATOM 2491 C CA . ASP B 1 29 ? 7.465 -3.184 16.375 1 81.88 29 ASP B CA 1
ATOM 2492 C C . ASP B 1 29 ? 7.57 -4.102 15.156 1 81.88 29 ASP B C 1
ATOM 2494 O O . ASP B 1 29 ? 7.66 -5.324 15.305 1 81.88 29 ASP B O 1
ATOM 2498 N N . TYR B 1 30 ? 7.719 -3.537 14.039 1 84.94 30 TYR B N 1
ATOM 2499 C CA . TYR B 1 30 ? 7.547 -4.352 12.844 1 84.94 30 TYR B CA 1
ATOM 2500 C C . TYR B 1 30 ? 8.867 -4.527 12.109 1 84.94 30 TYR B C 1
ATOM 2502 O O . TYR B 1 30 ? 8.891 -4.938 10.945 1 84.94 30 TYR B O 1
ATOM 2510 N N . LEU B 1 31 ? 9.977 -4.297 12.789 1 90.38 31 LEU B N 1
ATOM 2511 C CA . LEU B 1 31 ? 11.25 -4.352 12.078 1 90.38 31 LEU B CA 1
ATOM 2512 C C . LEU B 1 31 ? 11.906 -5.719 12.234 1 90.38 31 LEU B C 1
ATOM 2514 O O . LEU B 1 31 ? 12.945 -5.992 11.633 1 90.38 31 LEU B O 1
ATOM 2518 N N . ASP B 1 32 ? 11.352 -6.617 12.953 1 84.31 32 ASP B N 1
ATOM 2519 C CA . ASP B 1 32 ? 11.977 -7.891 13.297 1 84.31 32 ASP B CA 1
ATOM 2520 C C . ASP B 1 32 ? 12.062 -8.805 12.078 1 84.31 32 ASP B C 1
ATOM 2522 O O . ASP B 1 32 ? 12.977 -9.633 11.977 1 84.31 32 ASP B O 1
ATOM 2526 N N . ASN B 1 33 ? 11.133 -8.836 11.188 1 83.5 33 ASN B N 1
ATOM 2527 C CA . ASN B 1 33 ? 11.156 -9.672 9.992 1 83.5 33 ASN B CA 1
ATOM 2528 C C . ASN B 1 33 ? 10.977 -8.844 8.719 1 83.5 33 ASN B C 1
ATOM 2530 O O . ASN B 1 33 ? 9.992 -9.008 8 1 83.5 33 ASN B O 1
ATOM 2534 N N . PRO B 1 34 ? 12.125 -8.172 8.461 1 90.38 34 PRO B N 1
ATOM 2535 C CA . PRO B 1 34 ? 12.008 -7.297 7.293 1 90.38 34 PRO B CA 1
ATOM 2536 C C . PRO B 1 34 ? 12.117 -8.055 5.973 1 90.38 34 PRO B C 1
ATOM 2538 O O . PRO B 1 34 ? 12.648 -9.172 5.941 1 90.38 34 PRO B O 1
ATOM 2541 N N . ILE B 1 35 ? 11.602 -7.492 5.004 1 92.19 35 ILE B N 1
ATOM 2542 C CA . ILE B 1 35 ? 11.625 -8.07 3.664 1 92.19 35 ILE B CA 1
ATOM 2543 C C . ILE B 1 35 ? 12.703 -7.391 2.828 1 92.19 35 ILE B C 1
ATOM 2545 O O . ILE B 1 35 ? 12.82 -6.16 2.826 1 92.19 35 ILE B O 1
ATOM 2549 N N . LYS B 1 36 ? 13.555 -8.242 2.207 1 92.25 36 LYS B N 1
ATOM 2550 C CA . LYS B 1 36 ? 14.469 -7.648 1.235 1 92.25 36 LYS B CA 1
ATOM 2551 C C . LYS B 1 36 ? 13.703 -6.93 0.128 1 92.25 36 LYS B C 1
ATOM 2553 O O . LYS B 1 36 ? 12.711 -7.449 -0.388 1 92.25 36 LYS B O 1
ATOM 2558 N N . TYR B 1 37 ? 14.195 -5.816 -0.199 1 89.62 37 TYR B N 1
ATOM 2559 C CA . TYR B 1 37 ? 13.453 -5.016 -1.163 1 89.62 37 TYR B CA 1
ATOM 2560 C C . TYR B 1 37 ? 13.305 -5.754 -2.486 1 89.62 37 TYR B C 1
ATOM 2562 O O . TYR B 1 37 ? 14.281 -6.285 -3.023 1 89.62 37 TYR B O 1
ATOM 2570 N N . ASP B 1 38 ? 12.047 -5.758 -2.877 1 87.31 38 ASP B N 1
ATOM 2571 C CA . ASP B 1 38 ? 11.656 -6.355 -4.152 1 87.31 38 ASP B CA 1
ATOM 2572 C C . ASP B 1 38 ? 10.539 -5.555 -4.809 1 87.31 38 ASP B C 1
ATOM 2574 O O . ASP B 1 38 ? 9.477 -5.352 -4.211 1 87.31 38 ASP B O 1
ATOM 2578 N N . VAL B 1 39 ? 10.805 -5.145 -6.035 1 82.62 39 VAL B N 1
ATOM 2579 C CA . VAL B 1 39 ? 9.867 -4.289 -6.758 1 82.62 39 VAL B CA 1
ATOM 2580 C C . VAL B 1 39 ? 8.547 -5.031 -6.961 1 82.62 39 VAL B C 1
ATOM 2582 O O . VAL B 1 39 ? 7.484 -4.41 -7.039 1 82.62 39 VAL B O 1
ATOM 2585 N N . ASP B 1 40 ? 8.625 -6.348 -6.961 1 86.56 40 ASP B N 1
ATOM 2586 C CA . ASP B 1 40 ? 7.445 -7.152 -7.281 1 86.56 40 ASP B CA 1
ATOM 2587 C C . ASP B 1 40 ? 6.676 -7.523 -6.016 1 86.56 40 ASP B C 1
ATOM 2589 O O . ASP B 1 40 ? 5.625 -8.156 -6.086 1 86.56 40 ASP B O 1
ATOM 2593 N N . TYR B 1 41 ? 7.184 -7.039 -4.988 1 90.19 41 TYR B N 1
ATOM 2594 C CA . TYR B 1 41 ? 6.562 -7.414 -3.721 1 90.19 41 TYR B CA 1
ATOM 2595 C C . TYR B 1 41 ? 5.875 -6.215 -3.074 1 90.19 41 TYR B C 1
ATOM 2597 O O . TYR B 1 41 ? 6.488 -5.156 -2.908 1 90.19 41 TYR B O 1
ATOM 2605 N N . LYS B 1 42 ? 4.645 -6.449 -2.777 1 90.94 42 LYS B N 1
ATOM 2606 C CA . LYS B 1 42 ? 3.893 -5.434 -2.045 1 90.94 42 LYS B CA 1
ATOM 2607 C C . LYS B 1 42 ? 3.807 -5.777 -0.561 1 90.94 42 LYS B C 1
ATOM 2609 O O . LYS B 1 42 ? 3.334 -6.855 -0.194 1 90.94 42 LYS B O 1
ATOM 2614 N N . LEU B 1 43 ? 4.141 -4.816 0.28 1 92 43 LEU B N 1
ATOM 2615 C CA . LEU B 1 43 ? 4.25 -5.039 1.718 1 92 43 LEU B CA 1
ATOM 2616 C C . LEU B 1 43 ? 2.871 -5.207 2.35 1 92 43 LEU B C 1
ATOM 2618 O O . LEU B 1 43 ? 1.907 -4.566 1.923 1 92 43 LEU B O 1
ATOM 2622 N N . ASP B 1 44 ? 2.947 -6.082 3.406 1 89.19 44 ASP B N 1
ATOM 2623 C CA . ASP B 1 44 ? 1.821 -6.051 4.336 1 89.19 44 ASP B CA 1
ATOM 2624 C C . ASP B 1 44 ? 1.901 -4.836 5.258 1 89.19 44 ASP B C 1
ATOM 2626 O O . ASP B 1 44 ? 2.924 -4.148 5.301 1 89.19 44 ASP B O 1
ATOM 2630 N N . GLU B 1 45 ? 0.809 -4.586 5.988 1 83.69 45 GLU B N 1
ATOM 2631 C CA . GLU B 1 45 ? 0.732 -3.436 6.887 1 83.69 45 GLU B CA 1
ATOM 2632 C C . GLU B 1 45 ? 1.83 -3.484 7.945 1 83.69 45 GLU B C 1
ATOM 2634 O O . GLU B 1 45 ? 2.367 -2.447 8.336 1 83.69 45 GLU B O 1
ATOM 2639 N N . ASP B 1 46 ? 2.172 -4.711 8.367 1 88.88 46 ASP B N 1
ATOM 2640 C CA . ASP B 1 46 ? 3.121 -4.879 9.461 1 88.88 46 ASP B CA 1
ATOM 2641 C C . ASP B 1 46 ? 4.5 -5.27 8.945 1 88.88 46 ASP B C 1
ATOM 2643 O O . ASP B 1 46 ? 5.285 -5.898 9.656 1 88.88 46 ASP B O 1
ATOM 2647 N N . GLU B 1 47 ? 4.75 -4.957 7.742 1 91.69 47 GLU B N 1
ATOM 2648 C CA . GLU B 1 47 ? 6.031 -5.324 7.145 1 91.69 47 GLU B CA 1
ATOM 2649 C C . GLU B 1 47 ? 6.789 -4.09 6.672 1 91.69 47 GLU B C 1
ATOM 2651 O O . GLU B 1 47 ? 6.184 -3.059 6.367 1 91.69 47 GLU B O 1
ATOM 2656 N N . TRP B 1 48 ? 8.133 -4.18 6.676 1 94.56 48 TRP B N 1
ATOM 2657 C CA . TRP B 1 48 ? 9.031 -3.162 6.145 1 94.56 48 TRP B CA 1
ATOM 2658 C C . TRP B 1 48 ? 10.07 -3.785 5.215 1 94.56 48 TRP B C 1
ATOM 2660 O O . TRP B 1 48 ? 10.469 -4.938 5.402 1 94.56 48 TRP B O 1
ATOM 2670 N N . PHE B 1 49 ? 10.461 -3.039 4.266 1 95.38 49 PHE B N 1
ATOM 2671 C CA . PHE B 1 49 ? 11.641 -3.41 3.494 1 95.38 49 PHE B CA 1
ATOM 2672 C C . PHE B 1 49 ? 12.914 -3.107 4.273 1 95.38 49 PHE B C 1
ATOM 2674 O O . PHE B 1 49 ? 12.938 -2.203 5.109 1 95.38 49 PHE B O 1
ATOM 2681 N N . ALA B 1 50 ? 13.883 -3.854 4.008 1 96.19 50 ALA B N 1
ATOM 2682 C CA . ALA B 1 50 ? 15.18 -3.605 4.629 1 96.19 50 ALA B CA 1
ATOM 2683 C C . ALA B 1 50 ? 16.312 -3.711 3.607 1 96.19 50 ALA B C 1
ATOM 2685 O O . ALA B 1 50 ? 16.281 -4.582 2.734 1 96.19 50 ALA B O 1
ATOM 2686 N N . ILE B 1 51 ? 17.203 -2.826 3.668 1 96.12 51 ILE B N 1
ATOM 2687 C CA . ILE B 1 51 ? 18.469 -2.893 2.963 1 96.12 51 ILE B CA 1
ATOM 2688 C C . ILE B 1 51 ? 19.609 -3.029 3.971 1 96.12 51 ILE B C 1
ATOM 2690 O O . ILE B 1 51 ? 19.906 -2.088 4.711 1 96.12 51 ILE B O 1
ATOM 2694 N N . GLU B 1 52 ? 20.219 -4.156 3.953 1 95.75 52 GLU B N 1
ATOM 2695 C CA . GLU B 1 52 ? 21.297 -4.43 4.891 1 95.75 52 GLU B CA 1
ATOM 2696 C C . GLU B 1 52 ? 22.625 -3.863 4.383 1 95.75 52 GLU B C 1
ATOM 2698 O O . GLU B 1 52 ? 22.75 -3.535 3.203 1 95.75 52 GLU B O 1
ATOM 2703 N N . ILE B 1 53 ? 23.609 -3.756 5.258 1 96.69 53 ILE B N 1
ATOM 2704 C CA . ILE B 1 53 ? 24.922 -3.217 4.953 1 96.69 53 ILE B CA 1
ATOM 2705 C C . ILE B 1 53 ? 24.781 -1.904 4.188 1 96.69 53 ILE B C 1
ATOM 2707 O O . ILE B 1 53 ? 25.406 -1.719 3.139 1 96.69 53 ILE B O 1
ATOM 2711 N N . PHE B 1 54 ? 23.969 -1.091 4.758 1 97.06 54 PHE B N 1
ATOM 2712 C CA . PHE B 1 54 ? 23.547 0.131 4.074 1 97.06 54 PHE B CA 1
ATOM 2713 C C . PHE B 1 54 ? 24.719 1.106 3.957 1 97.06 54 PHE B C 1
ATOM 2715 O O . PHE B 1 54 ? 24.844 1.824 2.963 1 97.06 54 PHE B O 1
ATOM 2722 N N . SER B 1 55 ? 25.547 1.136 4.902 1 96 55 SER B N 1
ATOM 2723 C CA . SER B 1 55 ? 26.672 2.07 4.945 1 96 55 SER B CA 1
ATOM 2724 C C . SER B 1 55 ? 27.609 1.864 3.76 1 96 55 SER B C 1
ATOM 2726 O O . SER B 1 55 ? 28.359 2.771 3.387 1 96 55 SER B O 1
ATOM 2728 N N . GLU B 1 56 ? 27.531 0.729 3.164 1 95.75 56 GLU B N 1
ATOM 2729 C CA . GLU B 1 56 ? 28.438 0.42 2.057 1 95.75 56 GLU B CA 1
ATOM 2730 C C . GLU B 1 56 ? 27.766 0.679 0.712 1 95.75 56 GLU B C 1
ATOM 2732 O O . GLU B 1 56 ? 28.391 0.58 -0.337 1 95.75 56 GLU B O 1
ATOM 2737 N N . LYS B 1 57 ? 26.531 0.971 0.774 1 95.88 57 LYS B N 1
ATOM 2738 C CA . LYS B 1 57 ? 25.828 1.253 -0.476 1 95.88 57 LYS B CA 1
ATOM 2739 C C . LYS B 1 57 ? 26.203 2.629 -1.02 1 95.88 57 LYS B C 1
ATOM 2741 O O . LYS B 1 57 ? 26.469 3.557 -0.25 1 95.88 57 LYS B O 1
ATOM 2746 N N . GLU B 1 58 ? 26.172 2.773 -2.305 1 94.19 58 GLU B N 1
ATOM 2747 C CA . GLU B 1 58 ? 26.547 4.012 -2.977 1 94.19 58 GLU B CA 1
ATOM 2748 C C . GLU B 1 58 ? 25.578 5.145 -2.635 1 94.19 58 GLU B C 1
ATOM 2750 O O . GLU B 1 58 ? 25.969 6.316 -2.623 1 94.19 58 GLU B O 1
ATOM 2755 N N . TYR B 1 59 ? 24.391 4.781 -2.342 1 94.62 59 TYR B N 1
ATOM 2756 C CA . TYR B 1 59 ? 23.391 5.805 -2.098 1 94.62 59 TYR B CA 1
ATOM 2757 C C . TYR B 1 59 ? 23.266 6.105 -0.608 1 94.62 59 TYR B C 1
ATOM 2759 O O . TYR B 1 59 ? 22.391 6.867 -0.192 1 94.62 59 TYR B O 1
ATOM 2767 N N . CYS B 1 60 ? 24.094 5.535 0.185 1 96.25 60 CYS B N 1
ATOM 2768 C CA . CYS B 1 60 ? 24.141 5.926 1.589 1 96.25 60 CYS B CA 1
ATOM 2769 C C . CYS B 1 60 ? 24.734 7.324 1.747 1 96.25 60 CYS B C 1
ATOM 2771 O O . CYS B 1 60 ? 25.797 7.625 1.204 1 96.25 60 CYS B O 1
ATOM 2773 N N . ILE B 1 61 ? 24.125 8.188 2.508 1 94.5 61 ILE B N 1
ATOM 2774 C CA . ILE B 1 61 ? 24.578 9.57 2.631 1 94.5 61 ILE B CA 1
ATOM 2775 C C . ILE B 1 61 ? 25.719 9.648 3.641 1 94.5 61 ILE B C 1
ATOM 2777 O O . ILE B 1 61 ? 25.766 8.875 4.602 1 94.5 61 ILE B O 1
ATOM 2781 N N . ASP B 1 62 ? 26.578 10.625 3.463 1 92.12 62 ASP B N 1
ATOM 2782 C CA . ASP B 1 62 ? 27.766 10.797 4.301 1 92.12 62 ASP B CA 1
ATOM 2783 C C . ASP B 1 62 ? 27.375 11.07 5.75 1 92.12 62 ASP B C 1
ATOM 2785 O O . ASP B 1 62 ? 28.078 10.664 6.676 1 92.12 62 ASP B O 1
ATOM 2789 N N . PHE B 1 63 ? 26.281 11.664 5.895 1 93.12 63 PHE B N 1
ATOM 2790 C CA . PHE B 1 63 ? 25.75 12.016 7.203 1 93.12 63 PHE B CA 1
ATOM 2791 C C . PHE B 1 63 ? 25.672 10.789 8.109 1 93.12 63 PHE B C 1
ATOM 2793 O O . PHE B 1 63 ? 25.891 10.891 9.312 1 93.12 63 PHE B O 1
ATOM 2800 N N . LEU B 1 64 ? 25.469 9.609 7.559 1 94.81 64 LEU B N 1
ATOM 2801 C CA . LEU B 1 64 ? 25.281 8.383 8.328 1 94.81 64 LEU B CA 1
ATOM 2802 C C . LEU B 1 64 ? 26.594 7.672 8.562 1 94.81 64 LEU B C 1
ATOM 2804 O O . LEU B 1 64 ? 26.688 6.77 9.398 1 94.81 64 LEU B O 1
ATOM 2808 N N . LYS B 1 65 ? 27.531 8.047 7.824 1 91.38 65 LYS B N 1
ATOM 2809 C CA . LYS B 1 65 ? 28.812 7.367 7.898 1 91.38 65 LYS B CA 1
ATOM 2810 C C . LYS B 1 65 ? 29.656 7.914 9.047 1 91.38 65 LYS B C 1
ATOM 2812 O O . LYS B 1 65 ? 30.625 7.277 9.469 1 91.38 65 LYS B O 1
ATOM 2817 N N . LYS B 1 66 ? 29.25 9.023 9.438 1 87.44 66 LYS B N 1
ATOM 2818 C CA . LYS B 1 66 ? 29.984 9.648 10.531 1 87.44 66 LYS B CA 1
ATOM 2819 C C . LYS B 1 66 ? 29.203 9.539 11.844 1 87.44 66 LYS B C 1
ATOM 2821 O O . LYS B 1 66 ? 28 9.305 11.836 1 87.44 66 LYS B O 1
ATOM 2826 N N . THR B 1 67 ? 30 9.633 12.914 1 88.31 67 THR B N 1
ATOM 2827 C CA . THR B 1 67 ? 29.344 9.688 14.219 1 88.31 67 THR B CA 1
ATOM 2828 C C . THR B 1 67 ? 28.547 10.977 14.367 1 88.31 67 THR B C 1
ATOM 2830 O O . THR B 1 67 ? 29.016 12.055 13.984 1 88.31 67 THR B O 1
ATOM 2833 N N . PHE B 1 68 ? 27.406 10.828 14.906 1 89.19 68 PHE B N 1
ATOM 2834 C CA . PHE B 1 68 ? 26.562 12 15.078 1 89.19 68 PHE B CA 1
ATOM 2835 C C . PHE B 1 68 ? 27.031 12.852 16.25 1 89.19 68 PHE B C 1
ATOM 2837 O O . PHE B 1 68 ? 27.109 12.359 17.391 1 89.19 68 PHE B O 1
ATOM 2844 N N . ILE B 1 69 ? 27.406 14.031 15.906 1 87.25 69 ILE B N 1
ATOM 2845 C CA . ILE B 1 69 ? 27.797 15.008 16.922 1 87.25 69 ILE B CA 1
ATOM 2846 C C . ILE B 1 69 ? 26.922 16.25 16.812 1 87.25 69 ILE B C 1
ATOM 2848 O O . ILE B 1 69 ? 27.031 17 15.844 1 87.25 69 ILE B O 1
ATOM 2852 N N . SER B 1 70 ? 26.078 16.422 17.75 1 85.44 70 SER B N 1
ATOM 2853 C CA . SER B 1 70 ? 25.047 17.469 17.703 1 85.44 70 SER B CA 1
ATOM 2854 C C . SER B 1 70 ? 25.672 18.859 17.562 1 85.44 70 SER B C 1
ATOM 2856 O O . SER B 1 70 ? 25.109 19.734 16.922 1 85.44 70 SER B O 1
ATOM 2858 N N . THR B 1 71 ? 26.812 19.078 18.141 1 86.62 71 THR B N 1
ATOM 2859 C CA . THR B 1 71 ? 27.438 20.391 18.188 1 86.62 71 THR B CA 1
ATOM 2860 C C . THR B 1 71 ? 28 20.766 16.812 1 86.62 71 THR B C 1
ATOM 2862 O O . THR B 1 71 ? 28.344 21.938 16.578 1 86.62 71 THR B O 1
ATOM 2865 N N . ASP B 1 72 ? 28.078 19.812 16 1 88.25 72 ASP B N 1
ATOM 2866 C CA . ASP B 1 72 ? 28.609 20.062 14.664 1 88.25 72 ASP B CA 1
ATOM 2867 C C . ASP B 1 72 ? 27.594 20.812 13.797 1 88.25 72 ASP B C 1
ATOM 2869 O O . ASP B 1 72 ? 27.922 21.297 12.719 1 88.25 72 ASP B O 1
ATOM 2873 N N . TYR B 1 73 ? 26.359 20.938 14.305 1 90.31 73 TYR B N 1
ATOM 2874 C CA . TYR B 1 73 ? 25.297 21.484 13.469 1 90.31 73 TYR B CA 1
ATOM 2875 C C . TYR B 1 73 ? 24.734 22.766 14.07 1 90.31 73 TYR B C 1
ATOM 2877 O O . TYR B 1 73 ? 24.406 22.797 15.258 1 90.31 73 TYR B O 1
ATOM 2885 N N . ASN B 1 74 ? 24.672 23.75 13.234 1 89.69 74 ASN B N 1
ATOM 2886 C CA . ASN B 1 74 ? 24.078 25.016 13.656 1 89.69 74 ASN B CA 1
ATOM 2887 C C . ASN B 1 74 ? 22.547 24.953 13.656 1 89.69 74 ASN B C 1
ATOM 2889 O O . ASN B 1 74 ? 21.953 24.141 12.945 1 89.69 74 ASN B O 1
ATOM 2893 N N . GLN B 1 75 ? 22.031 25.844 14.484 1 88.12 75 GLN B N 1
ATOM 2894 C CA . GLN B 1 75 ? 20.578 25.984 14.477 1 88.12 75 GLN B CA 1
ATOM 2895 C C . GLN B 1 75 ? 20.078 26.516 13.133 1 88.12 75 GLN B C 1
ATOM 2897 O O . GLN B 1 75 ? 20.672 27.438 12.562 1 88.12 75 GLN B O 1
ATOM 2902 N N . ILE B 1 76 ? 19.031 25.984 12.656 1 87 76 ILE B N 1
ATOM 2903 C CA . ILE B 1 76 ? 18.516 26.391 11.352 1 87 76 ILE B CA 1
ATOM 2904 C C . ILE B 1 76 ? 17.922 27.797 11.453 1 87 76 ILE B C 1
ATOM 2906 O O . ILE B 1 76 ? 17.141 28.078 12.367 1 87 76 ILE B O 1
ATOM 2910 N N . PRO B 1 77 ? 18.344 28.562 10.531 1 80.56 77 PRO B N 1
ATOM 2911 C CA . PRO B 1 77 ? 17.688 29.875 10.492 1 80.56 77 PRO B CA 1
ATOM 2912 C C . PRO B 1 77 ? 16.25 29.797 9.984 1 80.56 77 PRO B C 1
ATOM 2914 O O . PRO B 1 77 ? 15.938 28.953 9.125 1 80.56 77 PRO B O 1
ATOM 2917 N N . VAL B 1 78 ? 15.438 30.672 10.445 1 72.12 78 VAL B N 1
ATOM 2918 C CA . VAL B 1 78 ? 14.016 30.703 10.102 1 72.12 78 VAL B CA 1
ATOM 2919 C C . VAL B 1 78 ? 13.852 30.828 8.594 1 72.12 78 VAL B C 1
ATOM 2921 O O . VAL B 1 78 ? 12.969 30.203 8 1 72.12 78 VAL B O 1
ATOM 2924 N N . LYS B 1 79 ? 14.633 31.547 7.996 1 75 79 LYS B N 1
ATOM 2925 C CA . LYS B 1 79 ? 14.531 31.828 6.566 1 75 79 LYS B CA 1
ATOM 2926 C C . LYS B 1 79 ? 14.789 30.562 5.746 1 75 79 LYS B C 1
ATOM 2928 O O . LYS B 1 79 ? 14.383 30.484 4.582 1 75 79 LYS B O 1
ATOM 2933 N N . ASP B 1 80 ? 15.383 29.594 6.375 1 81.38 80 ASP B N 1
ATOM 2934 C CA . ASP B 1 80 ? 15.805 28.406 5.621 1 81.38 80 ASP B CA 1
ATOM 2935 C C . ASP B 1 80 ? 14.805 27.266 5.797 1 81.38 80 ASP B C 1
ATOM 2937 O O . ASP B 1 80 ? 14.969 26.188 5.211 1 81.38 80 ASP B O 1
ATOM 2941 N N . TYR B 1 81 ? 13.742 27.5 6.512 1 76.75 81 TYR B N 1
ATOM 2942 C CA . TYR B 1 81 ? 12.75 26.453 6.727 1 76.75 81 TYR B CA 1
ATOM 2943 C C . TYR B 1 81 ? 12.094 26.047 5.41 1 76.75 81 TYR B C 1
ATOM 2945 O O . TYR B 1 81 ? 11.758 24.875 5.215 1 76.75 81 TYR B O 1
ATOM 2953 N N . SER B 1 82 ? 11.891 27.016 4.602 1 75.19 82 SER B N 1
ATOM 2954 C CA . SER B 1 82 ? 11.242 26.75 3.32 1 75.19 82 SER B CA 1
ATOM 2955 C C . SER B 1 82 ? 12.156 25.969 2.387 1 75.19 82 SER B C 1
ATOM 2957 O O . SER B 1 82 ? 11.711 25.438 1.372 1 75.19 82 SER B O 1
ATOM 2959 N N . LYS B 1 83 ? 13.406 25.844 2.785 1 82.81 83 LYS B N 1
ATOM 2960 C CA . LYS B 1 83 ? 14.383 25.172 1.931 1 82.81 83 LYS B CA 1
ATOM 2961 C C . LYS B 1 83 ? 14.633 23.734 2.396 1 82.81 83 LYS B C 1
ATOM 2963 O O . LYS B 1 83 ? 15.461 23.031 1.821 1 82.81 83 LYS B O 1
ATOM 2968 N N . ILE B 1 84 ? 13.938 23.375 3.391 1 87.31 84 ILE B N 1
ATOM 2969 C CA . ILE B 1 84 ? 14.172 22.047 3.955 1 87.31 84 ILE B CA 1
ATOM 2970 C C . ILE B 1 84 ? 13.75 20.984 2.951 1 87.31 84 ILE B C 1
ATOM 2972 O O . ILE B 1 84 ? 12.664 21.047 2.373 1 87.31 84 ILE B O 1
ATOM 2976 N N . GLU B 1 85 ? 14.555 20.047 2.734 1 91 85 GLU B N 1
ATOM 2977 C CA . GLU B 1 85 ? 14.266 18.906 1.87 1 91 85 GLU B CA 1
ATOM 2978 C C . GLU B 1 85 ? 13.711 17.734 2.674 1 91 85 GLU B C 1
ATOM 2980 O O . GLU B 1 85 ? 12.703 17.141 2.291 1 91 85 GLU B O 1
ATOM 2985 N N . TYR B 1 86 ? 14.383 17.406 3.705 1 93.5 86 TYR B N 1
ATOM 2986 C CA . TYR B 1 86 ? 13.914 16.328 4.578 1 93.5 86 TYR B CA 1
ATOM 2987 C C . TYR B 1 86 ? 14.406 16.531 6.004 1 93.5 86 TYR B C 1
ATOM 2989 O O . TYR B 1 86 ? 15.289 17.359 6.254 1 93.5 86 TYR B O 1
ATOM 2997 N N . LEU B 1 87 ? 13.797 15.852 6.961 1 91.81 87 LEU B N 1
ATOM 2998 C CA . LEU B 1 87 ? 14.156 15.859 8.375 1 91.81 87 LEU B CA 1
ATOM 2999 C C . LEU B 1 87 ? 14.781 14.531 8.781 1 91.81 87 LEU B C 1
ATOM 3001 O O . LEU B 1 87 ? 14.492 13.492 8.18 1 91.81 87 LEU B O 1
ATOM 3005 N N . CYS B 1 88 ? 15.625 14.625 9.734 1 95.12 88 CYS B N 1
ATOM 3006 C CA . CYS B 1 88 ? 16.203 13.43 10.336 1 95.12 88 CYS B CA 1
ATOM 3007 C C . CYS B 1 88 ? 16.234 13.531 11.852 1 95.12 88 CYS B C 1
ATOM 3009 O O . CYS B 1 88 ? 16.859 14.438 12.406 1 95.12 88 CYS B O 1
ATOM 3011 N N . SER B 1 89 ? 15.547 12.703 12.508 1 94.12 89 SER B N 1
ATOM 3012 C CA . SER B 1 89 ? 15.602 12.625 13.969 1 94.12 89 SER B CA 1
ATOM 3013 C C . SER B 1 89 ? 16.594 11.555 14.422 1 94.12 89 SER B C 1
ATOM 3015 O O . SER B 1 89 ? 16.438 10.375 14.078 1 94.12 89 SER B O 1
ATOM 3017 N N . PHE B 1 90 ? 17.594 11.984 15.133 1 94.75 90 PHE B N 1
ATOM 3018 C CA . PHE B 1 90 ? 18.516 11.055 15.766 1 94.75 90 PHE B CA 1
ATOM 3019 C C . PHE B 1 90 ? 18.094 10.734 17.188 1 94.75 90 PHE B C 1
ATOM 3021 O O . PHE B 1 90 ? 18 11.625 18.031 1 94.75 90 PHE B O 1
ATOM 3028 N N . GLN B 1 91 ? 17.734 9.477 17.406 1 94.19 91 GLN B N 1
ATOM 3029 C CA . GLN B 1 91 ? 17.234 9.047 18.719 1 94.19 91 GLN B CA 1
ATOM 3030 C C . GLN B 1 91 ? 17.969 7.789 19.188 1 94.19 91 GLN B C 1
ATOM 3032 O O . GLN B 1 91 ? 17.609 6.676 18.797 1 94.19 91 GLN B O 1
ATOM 3037 N N . THR B 1 92 ? 18.922 7.852 20.047 1 88.12 92 THR B N 1
ATOM 3038 C CA . THR B 1 92 ? 19.656 6.758 20.672 1 88.12 92 THR B CA 1
ATOM 3039 C C . THR B 1 92 ? 20.172 5.777 19.625 1 88.12 92 THR B C 1
ATOM 3041 O O . THR B 1 92 ? 19.906 4.574 19.703 1 88.12 92 THR B O 1
ATOM 3044 N N . GLY B 1 93 ? 20.859 6.266 18.656 1 87.62 93 GLY B N 1
ATOM 3045 C CA . GLY B 1 93 ? 21.516 5.426 17.672 1 87.62 93 GLY B CA 1
ATOM 3046 C C . GLY B 1 93 ? 20.625 5.086 16.484 1 87.62 93 GLY B C 1
ATOM 3047 O O . GLY B 1 93 ? 21.047 4.391 15.562 1 87.62 93 GLY B O 1
ATOM 3048 N N . ILE B 1 94 ? 19.438 5.562 16.516 1 95.5 94 ILE B N 1
ATOM 3049 C CA . ILE B 1 94 ? 18.5 5.301 15.422 1 95.5 94 ILE B CA 1
ATOM 3050 C C . ILE B 1 94 ? 18.188 6.602 14.688 1 95.5 94 ILE B C 1
ATOM 3052 O O . ILE B 1 94 ? 17.984 7.645 15.32 1 95.5 94 ILE B O 1
ATOM 3056 N N . TYR B 1 95 ? 18.219 6.547 13.406 1 97.06 95 TYR B N 1
ATOM 3057 C CA . TYR B 1 95 ? 17.922 7.699 12.562 1 97.06 95 TYR B CA 1
ATOM 3058 C C . TYR B 1 95 ? 16.562 7.555 11.906 1 97.06 95 TYR B C 1
ATOM 3060 O O . TYR B 1 95 ? 16.297 6.574 11.203 1 97.06 95 TYR B O 1
ATOM 3068 N N . TYR B 1 96 ? 15.711 8.508 12.117 1 96.94 96 TYR B N 1
ATOM 3069 C CA . TYR B 1 96 ? 14.383 8.555 11.516 1 96.94 96 TYR B CA 1
ATOM 3070 C C . TYR B 1 96 ? 14.297 9.656 10.469 1 96.94 96 TYR B C 1
ATOM 3072 O O . TYR B 1 96 ? 14.508 10.836 10.781 1 96.94 96 TYR B O 1
ATOM 3080 N N . PHE B 1 97 ? 13.891 9.297 9.273 1 96.88 97 PHE B N 1
ATOM 3081 C CA . PHE B 1 97 ? 13.867 10.273 8.188 1 96.88 97 PHE B CA 1
ATOM 3082 C C . PHE B 1 97 ? 12.43 10.562 7.758 1 96.88 97 PHE B C 1
ATOM 3084 O O . PHE B 1 97 ? 11.609 9.656 7.68 1 96.88 97 PHE B O 1
ATOM 3091 N N . GLN B 1 98 ? 12.156 11.797 7.473 1 91.25 98 GLN B N 1
ATOM 3092 C CA . GLN B 1 98 ? 10.883 12.219 6.898 1 91.25 98 GLN B CA 1
ATOM 3093 C C . GLN B 1 98 ? 11.086 13.203 5.758 1 91.25 98 GLN B C 1
ATOM 3095 O O . GLN B 1 98 ? 11.695 14.258 5.945 1 91.25 98 GLN B O 1
ATOM 3100 N N . LYS B 1 99 ? 10.594 12.82 4.641 1 90.88 99 LYS B N 1
ATOM 3101 C CA . LYS B 1 99 ? 10.602 13.75 3.512 1 90.88 99 LYS B CA 1
ATOM 3102 C C . LYS B 1 99 ? 9.633 14.906 3.74 1 90.88 99 LYS B C 1
ATOM 3104 O O . LYS B 1 99 ? 8.539 14.711 4.281 1 90.88 99 LYS B O 1
ATOM 3109 N N . LEU B 1 100 ? 10.023 16.062 3.459 1 81.81 100 LEU B N 1
ATOM 3110 C CA . LEU B 1 100 ? 9.117 17.203 3.564 1 81.81 100 LEU B CA 1
ATOM 3111 C C . LEU B 1 100 ? 8.57 17.594 2.195 1 81.81 100 LEU B C 1
ATOM 3113 O O . LEU B 1 100 ? 9.328 17.922 1.283 1 81.81 100 LEU B O 1
ATOM 3117 N N . SER B 1 101 ? 7.348 17.109 2 1 66.38 101 SER B N 1
ATOM 3118 C CA . SER B 1 101 ? 6.664 17.531 0.783 1 66.38 101 SER B CA 1
ATOM 3119 C C . SER B 1 101 ? 6.082 18.938 0.937 1 66.38 101 SER B C 1
ATOM 3121 O O . SER B 1 101 ? 5.961 19.453 2.053 1 66.38 101 SER B O 1
ATOM 3123 N N . SER B 1 102 ? 5.941 19.594 -0.184 1 58.16 102 SER B N 1
ATOM 3124 C CA . SER B 1 102 ? 5.355 20.938 -0.182 1 58.16 102 SER B CA 1
ATOM 3125 C C . SER B 1 102 ? 4.082 20.984 0.655 1 58.16 102 SER B C 1
ATOM 3127 O O . SER B 1 102 ? 3.775 22 1.281 1 58.16 102 SER B O 1
ATOM 3129 N N . SER B 1 103 ? 3.475 19.859 0.599 1 52.31 103 SER B N 1
ATOM 3130 C CA . SER B 1 103 ? 2.219 19.797 1.34 1 52.31 103 SER B CA 1
ATOM 3131 C C . SER B 1 103 ? 2.463 19.828 2.846 1 52.31 103 SER B C 1
ATOM 3133 O O . SER B 1 103 ? 1.594 20.234 3.617 1 52.31 103 SER B O 1
ATOM 3135 N N . GLN B 1 104 ? 3.617 19.266 3.268 1 55.22 104 GLN B N 1
ATOM 3136 C CA . GLN B 1 104 ? 3.922 19.172 4.691 1 55.22 104 GLN B CA 1
ATOM 3137 C C . GLN B 1 104 ? 4.375 20.516 5.242 1 55.22 104 GLN B C 1
ATOM 3139 O O . GLN B 1 104 ? 4.293 20.766 6.449 1 55.22 104 GLN B O 1
ATOM 3144 N N . LEU B 1 105 ? 5.047 21.297 4.391 1 50.41 105 LEU B N 1
ATOM 3145 C CA . LEU B 1 105 ? 5.262 22.688 4.777 1 50.41 105 LEU B CA 1
ATOM 3146 C C . LEU B 1 105 ? 3.957 23.469 4.742 1 50.41 105 LEU B C 1
ATOM 3148 O O . LEU B 1 105 ? 3.434 23.766 3.668 1 50.41 105 LEU B O 1
ATOM 3152 N N . LEU B 1 106 ? 3.197 23.016 5.57 1 49.97 106 LEU B N 1
ATOM 3153 C CA . LEU B 1 106 ? 1.808 23.453 5.609 1 49.97 106 LEU B CA 1
ATOM 3154 C C . LEU B 1 106 ? 1.718 24.969 5.512 1 49.97 106 LEU B C 1
ATOM 3156 O O . LEU B 1 106 ? 2.164 25.688 6.414 1 49.97 106 LEU B O 1
ATOM 3160 N N . ARG B 1 107 ? 2.299 25.516 4.348 1 45.59 107 ARG B N 1
ATOM 3161 C CA . ARG B 1 107 ? 1.606 26.797 4.215 1 45.59 107 ARG B CA 1
ATOM 3162 C C . ARG B 1 107 ? 0.095 26.594 4.18 1 45.59 107 ARG B C 1
ATOM 3164 O O . ARG B 1 107 ? -0.664 27.562 4.176 1 45.59 107 ARG B O 1
ATOM 3171 N N . LYS B 1 108 ? -0.057 25.469 3.414 1 45.78 108 LYS B N 1
ATOM 3172 C CA . LYS B 1 108 ? -1.407 25.516 2.861 1 45.78 108 LYS B CA 1
ATOM 3173 C C . LYS B 1 108 ? -2.451 25.625 3.967 1 45.78 108 LYS B C 1
ATOM 3175 O O . LYS B 1 108 ? -2.109 25.656 5.152 1 45.78 108 LYS B O 1
ATOM 3180 N N . LYS B 1 109 ? -3.74 24.781 3.57 1 48.47 109 LYS B N 1
ATOM 3181 C CA . LYS B 1 109 ? -5.113 25.109 3.941 1 48.47 109 LYS B CA 1
ATOM 3182 C C . LYS B 1 109 ? -5.422 24.656 5.363 1 48.47 109 LYS B C 1
ATOM 3184 O O . LYS B 1 109 ? -5.469 23.453 5.641 1 48.47 109 LYS B O 1
ATOM 3189 N N . TYR B 1 110 ? -4.594 25.109 6.316 1 54.78 110 TYR B N 1
ATOM 3190 C CA . TYR B 1 110 ? -5.105 24.828 7.648 1 54.78 110 TYR B CA 1
ATOM 3191 C C . TYR B 1 110 ? -6.121 25.875 8.086 1 54.78 110 TYR B C 1
ATOM 3193 O O . TYR B 1 110 ? -6.129 26.984 7.566 1 54.78 110 TYR B O 1
ATOM 3201 N N . PHE B 1 111 ? -7.195 25.266 8.578 1 58.56 111 PHE B N 1
ATOM 3202 C CA . PHE B 1 111 ? -8.18 26.188 9.125 1 58.56 111 PHE B CA 1
ATOM 3203 C C . PHE B 1 111 ? -7.906 26.469 10.602 1 58.56 111 PHE B C 1
ATOM 3205 O O . PHE B 1 111 ? -7.672 25.531 11.375 1 58.56 111 PHE B O 1
ATOM 3212 N N . SER B 1 112 ? -7.305 27.703 10.906 1 56.84 112 SER B N 1
ATOM 3213 C CA . SER B 1 112 ? -7.258 28.094 12.312 1 56.84 112 SER B CA 1
ATOM 3214 C C . SER B 1 112 ? -8.648 28.109 12.93 1 56.84 112 SER B C 1
ATOM 3216 O O . SER B 1 112 ? -9.602 28.609 12.328 1 56.84 112 SER B O 1
ATOM 3218 N N . LEU B 1 113 ? -8.891 27.234 13.883 1 55.31 113 LEU B N 1
ATOM 3219 C CA . LEU B 1 113 ? -10.203 27.078 14.5 1 55.31 113 LEU B CA 1
ATOM 3220 C C . LEU B 1 113 ? -10.477 28.203 15.5 1 55.31 113 LEU B C 1
ATOM 3222 O O . LEU B 1 113 ? -11.445 28.141 16.266 1 55.31 113 LEU B O 1
ATOM 3226 N N . SER B 1 114 ? -9.586 29.047 15.953 1 52.91 114 SER B N 1
ATOM 3227 C CA . SER B 1 114 ? -9.828 30.031 17 1 52.91 114 SER B CA 1
ATOM 3228 C C . SER B 1 114 ? -10.992 30.953 16.641 1 52.91 114 SER B C 1
ATOM 3230 O O . SER B 1 114 ? -11.641 31.516 17.531 1 52.91 114 SER B O 1
ATOM 3232 N N . GLY B 1 115 ? -11.289 31.188 15.391 1 50.31 115 GLY B N 1
ATOM 3233 C CA . GLY B 1 115 ? -12.367 32.031 14.914 1 50.31 115 GLY B CA 1
ATOM 3234 C C . GLY B 1 115 ? -12.992 31.547 13.617 1 50.31 115 GLY B C 1
ATOM 3235 O O . GLY B 1 115 ? -13.055 30.344 13.375 1 50.31 115 GLY B O 1
ATOM 3236 N N . ALA B 1 116 ? -13.68 32.438 12.984 1 49.47 116 ALA B N 1
ATOM 3237 C CA . ALA B 1 116 ? -14.109 32.094 11.625 1 49.47 116 ALA B CA 1
ATOM 3238 C C . ALA B 1 116 ? -12.953 31.516 10.82 1 49.47 116 ALA B C 1
ATOM 3240 O O . ALA B 1 116 ? -11.852 32.062 10.812 1 49.47 116 ALA B O 1
ATOM 3241 N N . PRO B 1 117 ? -13.062 30.203 10.688 1 49.78 117 PRO B N 1
ATOM 3242 C CA . PRO B 1 117 ? -11.93 29.641 9.961 1 49.78 117 PRO B CA 1
ATOM 3243 C C . PRO B 1 117 ? -11.391 30.562 8.875 1 49.78 117 PRO B C 1
ATOM 3245 O O . PRO B 1 117 ? -12.148 31.031 8.031 1 49.78 117 PRO B O 1
ATOM 3248 N N . THR B 1 118 ? -10.578 31.531 9.305 1 45.56 118 THR B N 1
ATOM 3249 C CA . THR B 1 118 ? -9.922 32.344 8.281 1 45.56 118 THR B CA 1
ATOM 3250 C C . THR B 1 118 ? -8.68 31.625 7.746 1 45.56 118 THR B C 1
ATOM 3252 O O . THR B 1 118 ? -8.023 30.875 8.477 1 45.56 118 THR B O 1
ATOM 3255 N N . ARG B 1 119 ? -8.688 31.531 6.516 1 47.03 119 ARG B N 1
ATOM 3256 C CA . ARG B 1 119 ? -7.418 31.125 5.922 1 47.03 119 ARG B CA 1
ATOM 3257 C C . ARG B 1 119 ? -6.25 31.891 6.531 1 47.03 119 ARG B C 1
ATOM 3259 O O . ARG B 1 119 ? -6.203 33.125 6.449 1 47.03 119 ARG B O 1
ATOM 3266 N N . ILE B 1 120 ? -5.824 31.594 7.621 1 43.91 120 ILE B N 1
ATOM 3267 C CA . ILE B 1 120 ? -4.68 32.312 8.156 1 43.91 120 ILE B CA 1
ATOM 3268 C C . ILE B 1 120 ? -3.414 31.922 7.398 1 43.91 120 ILE B C 1
ATOM 3270 O O . ILE B 1 120 ? -3.178 30.734 7.168 1 43.91 120 ILE B O 1
ATOM 3274 N N . GLU B 1 121 ? -2.932 32.844 6.539 1 46.72 121 GLU B N 1
ATOM 3275 C CA . GLU B 1 121 ? -1.567 32.688 6.043 1 46.72 121 GLU B CA 1
ATOM 3276 C C . GLU B 1 121 ? -0.608 32.312 7.172 1 46.72 121 GLU B C 1
ATOM 3278 O O . GLU B 1 121 ? -0.218 33.156 7.969 1 46.72 121 GLU B O 1
ATOM 3283 N N . CYS B 1 122 ? -0.946 31.391 7.992 1 46.97 122 CYS B N 1
ATOM 3284 C CA . CYS B 1 122 ? -0.119 30.984 9.117 1 46.97 122 CYS B CA 1
ATOM 3285 C C . CYS B 1 122 ? 1.316 30.719 8.68 1 46.97 122 CYS B C 1
ATOM 3287 O O . CYS B 1 122 ? 1.573 30.5 7.492 1 46.97 122 CYS B O 1
ATOM 3289 N N . ASP B 1 123 ? 2.246 31.094 9.594 1 55 123 ASP B N 1
ATOM 3290 C CA . ASP B 1 123 ? 3.646 30.703 9.453 1 55 123 ASP B CA 1
ATOM 3291 C C . ASP B 1 123 ? 3.77 29.25 9.016 1 55 123 ASP B C 1
ATOM 3293 O O . ASP B 1 123 ? 2.908 28.422 9.336 1 55 123 ASP B O 1
ATOM 3297 N N . PRO B 1 124 ? 4.598 29.094 8.203 1 59.34 124 PRO B N 1
ATOM 3298 C CA . PRO B 1 124 ? 4.832 27.719 7.73 1 59.34 124 PRO B CA 1
ATOM 3299 C C . PRO B 1 124 ? 4.996 26.719 8.875 1 59.34 124 PRO B C 1
ATOM 3301 O O . PRO B 1 124 ? 5.59 27.047 9.906 1 59.34 124 PRO B O 1
ATOM 3304 N N . ILE B 1 125 ? 4.23 25.812 8.992 1 67.25 125 ILE B N 1
ATOM 3305 C CA . ILE B 1 125 ? 4.34 24.75 9.992 1 67.25 125 ILE B CA 1
ATOM 3306 C C . ILE B 1 125 ? 4.863 23.469 9.336 1 67.25 125 ILE B C 1
ATOM 3308 O O . ILE B 1 125 ? 4.613 23.234 8.148 1 67.25 125 ILE B O 1
ATOM 3312 N N . ILE B 1 126 ? 5.734 22.828 10.102 1 72.56 126 ILE B N 1
ATOM 3313 C CA . ILE B 1 126 ? 6.195 21.516 9.648 1 72.56 126 ILE B CA 1
ATOM 3314 C C . ILE B 1 126 ? 5.406 20.422 10.359 1 72.56 126 ILE B C 1
ATOM 3316 O O . ILE B 1 126 ? 5.363 20.375 11.594 1 72.56 126 ILE B O 1
ATOM 3320 N N . VAL B 1 127 ? 4.73 19.641 9.641 1 72.81 127 VAL B N 1
ATOM 3321 C CA . VAL B 1 127 ? 3.959 18.531 10.188 1 72.81 127 VAL B CA 1
ATOM 3322 C C . VAL B 1 127 ? 4.816 17.266 10.219 1 72.81 127 VAL B C 1
ATOM 3324 O O . VAL B 1 127 ? 5.391 16.875 9.203 1 72.81 127 VAL B O 1
ATOM 3327 N N . ILE B 1 128 ? 4.883 16.625 11.422 1 77.75 128 ILE B N 1
ATOM 3328 C CA . ILE B 1 128 ? 5.609 15.375 11.578 1 77.75 128 ILE B CA 1
ATOM 3329 C C . ILE B 1 128 ? 4.656 14.195 11.406 1 77.75 128 ILE B C 1
ATOM 3331 O O . ILE B 1 128 ? 3.588 14.156 12.023 1 77.75 128 ILE B O 1
ATOM 3335 N N . ASN B 1 129 ? 5 13.273 10.625 1 78 129 ASN B N 1
ATOM 3336 C CA . ASN B 1 129 ? 4.188 12.078 10.398 1 78 129 ASN B CA 1
ATOM 3337 C C . ASN B 1 129 ? 4.238 11.133 11.594 1 78 129 ASN B C 1
ATOM 3339 O O . ASN B 1 129 ? 5.172 11.18 12.398 1 78 129 ASN B O 1
ATOM 3343 N N . SER B 1 130 ? 3.207 10.328 11.625 1 75.56 130 SER B N 1
ATOM 3344 C CA . SER B 1 130 ? 3.184 9.32 12.672 1 75.56 130 SER B CA 1
ATOM 3345 C C . SER B 1 130 ? 4.312 8.305 12.492 1 75.56 130 SER B C 1
ATOM 3347 O O . SER B 1 130 ? 4.855 7.793 13.469 1 75.56 130 SER B O 1
ATOM 3349 N N . PHE B 1 131 ? 4.602 8.078 11.219 1 85.31 131 PHE B N 1
ATOM 3350 C CA . PHE B 1 131 ? 5.684 7.152 10.914 1 85.31 131 PHE B CA 1
ATOM 3351 C C . PHE B 1 131 ? 6.734 7.816 10.031 1 85.31 131 PHE B C 1
ATOM 3353 O O . PHE B 1 131 ? 6.398 8.586 9.133 1 85.31 131 PHE B O 1
ATOM 3360 N N . ALA B 1 132 ? 7.969 7.484 10.359 1 92.81 132 ALA B N 1
ATOM 3361 C CA . ALA B 1 132 ? 9.062 7.98 9.523 1 92.81 132 ALA B CA 1
ATOM 3362 C C . ALA B 1 132 ? 9.031 7.332 8.141 1 92.81 132 ALA B C 1
ATOM 3364 O O . ALA B 1 132 ? 8.539 6.211 7.98 1 92.81 132 ALA B O 1
ATOM 3365 N N . ASP B 1 133 ? 9.531 8.016 7.211 1 94.38 133 ASP B N 1
ATOM 3366 C CA . ASP B 1 133 ? 9.625 7.461 5.863 1 94.38 133 ASP B CA 1
ATOM 3367 C C . ASP B 1 133 ? 10.711 6.391 5.781 1 94.38 133 ASP B C 1
ATOM 3369 O O . ASP B 1 133 ? 10.617 5.465 4.973 1 94.38 133 ASP B O 1
ATOM 3373 N N . ALA B 1 134 ? 11.727 6.602 6.551 1 97.19 134 ALA B N 1
ATOM 3374 C CA . ALA B 1 134 ? 12.812 5.633 6.617 1 97.19 134 ALA B CA 1
ATOM 3375 C C . ALA B 1 134 ? 13.438 5.598 8.008 1 97.19 134 ALA B C 1
ATOM 3377 O O . ALA B 1 134 ? 13.43 6.602 8.727 1 97.19 134 ALA B O 1
ATOM 3378 N N . ILE B 1 135 ? 13.891 4.504 8.383 1 97.81 135 ILE B N 1
ATOM 3379 C CA . ILE B 1 135 ? 14.57 4.293 9.664 1 97.81 135 ILE B CA 1
ATOM 3380 C C . ILE B 1 135 ? 15.914 3.611 9.43 1 97.81 135 ILE B C 1
ATOM 3382 O O . ILE B 1 135 ? 15.977 2.545 8.812 1 97.81 135 ILE B O 1
ATOM 3386 N N . TYR B 1 136 ? 16.969 4.215 9.867 1 97.81 136 TYR B N 1
ATOM 3387 C CA . TYR B 1 136 ? 18.281 3.613 9.789 1 97.81 136 TYR B CA 1
ATOM 3388 C C . TYR B 1 136 ? 18.797 3.262 11.18 1 97.81 136 TYR B C 1
ATOM 3390 O O . TYR B 1 136 ? 18.891 4.129 12.055 1 97.81 136 TYR B O 1
ATOM 3398 N N . ILE B 1 137 ? 19.047 2.037 11.367 1 96.38 137 ILE B N 1
ATOM 3399 C CA . ILE B 1 137 ? 19.625 1.572 12.625 1 96.38 137 ILE B CA 1
ATOM 3400 C C . ILE B 1 137 ? 21.109 1.304 12.445 1 96.38 137 ILE B C 1
ATOM 3402 O O . ILE B 1 137 ? 21.5 0.336 11.781 1 96.38 137 ILE B O 1
ATOM 3406 N N . LYS B 1 138 ? 21.875 2.072 13.078 1 94.25 138 LYS B N 1
ATOM 3407 C CA . LYS B 1 138 ? 23.328 2.033 12.898 1 94.25 138 LYS B CA 1
ATOM 3408 C C . LYS B 1 138 ? 23.906 0.718 13.414 1 94.25 138 LYS B C 1
ATOM 3410 O O . LYS B 1 138 ? 24.812 0.147 12.797 1 94.25 138 LYS B O 1
ATOM 3415 N N . GLU B 1 139 ? 23.438 0.253 14.5 1 93.69 139 GLU B N 1
ATOM 3416 C CA . GLU B 1 139 ? 23.953 -0.961 15.117 1 93.69 139 GLU B CA 1
ATOM 3417 C C . GLU B 1 139 ? 23.891 -2.145 14.156 1 93.69 139 GLU B C 1
ATOM 3419 O O . GLU B 1 139 ? 24.859 -2.896 14.023 1 93.69 139 GLU B O 1
ATOM 3424 N N . SER B 1 140 ? 22.812 -2.287 13.469 1 94.75 140 SER B N 1
ATOM 3425 C CA . SER B 1 140 ? 22.656 -3.393 12.531 1 94.75 140 SER B CA 1
ATOM 3426 C C . SER B 1 140 ? 23.016 -2.967 11.109 1 94.75 140 SER B C 1
ATOM 3428 O O . SER B 1 140 ? 23.047 -3.795 10.195 1 94.75 140 SER B O 1
ATOM 3430 N N . ASP B 1 141 ? 23.281 -1.719 10.875 1 96.56 141 ASP B N 1
ATOM 3431 C CA . ASP B 1 141 ? 23.594 -1.144 9.578 1 96.56 141 ASP B CA 1
ATOM 3432 C C . ASP B 1 141 ? 22.516 -1.485 8.547 1 96.56 141 ASP B C 1
ATOM 3434 O O . ASP B 1 141 ? 22.828 -2.023 7.477 1 96.56 141 ASP B O 1
ATOM 3438 N N . THR B 1 142 ? 21.281 -1.213 8.922 1 97.56 142 THR B N 1
ATOM 3439 C CA . THR B 1 142 ? 20.156 -1.587 8.086 1 97.56 142 THR B CA 1
ATOM 3440 C C . THR B 1 142 ? 19.188 -0.412 7.918 1 97.56 142 THR B C 1
ATOM 3442 O O . THR B 1 142 ? 18.859 0.27 8.891 1 97.56 142 THR B O 1
ATOM 3445 N N . LEU B 1 143 ? 18.812 -0.125 6.676 1 98.06 143 LEU B N 1
ATOM 3446 C CA . LEU B 1 143 ? 17.797 0.877 6.363 1 98.06 143 LEU B CA 1
ATOM 3447 C C . LEU B 1 143 ? 16.438 0.224 6.137 1 98.06 143 LEU B C 1
ATOM 3449 O O . LEU B 1 143 ? 16.328 -0.719 5.352 1 98.06 143 LEU B O 1
ATOM 3453 N N . TYR B 1 144 ? 15.508 0.704 6.84 1 97.75 144 TYR B N 1
ATOM 3454 C CA . TYR B 1 144 ? 14.133 0.218 6.703 1 97.75 144 TYR B CA 1
ATOM 3455 C C . TYR B 1 144 ? 13.242 1.278 6.078 1 97.75 144 TYR B C 1
ATOM 3457 O O . TYR B 1 144 ? 13.359 2.467 6.383 1 97.75 144 TYR B O 1
ATOM 3465 N N . PHE B 1 145 ? 12.312 0.895 5.234 1 96.25 145 PHE B N 1
ATOM 3466 C CA . PHE B 1 145 ? 11.359 1.821 4.641 1 96.25 145 PHE B CA 1
ATOM 3467 C C . PHE B 1 145 ? 10.156 1.072 4.078 1 96.25 145 PHE B C 1
ATOM 3469 O O . PHE B 1 145 ? 10.195 -0.15 3.924 1 96.25 145 PHE B O 1
ATOM 3476 N N . LYS B 1 146 ? 9.125 1.808 3.775 1 92.44 146 LYS B N 1
ATOM 3477 C CA . LYS B 1 146 ? 7.93 1.174 3.234 1 92.44 146 LYS B CA 1
ATOM 3478 C C . LYS B 1 146 ? 7.734 1.528 1.763 1 92.44 146 LYS B C 1
ATOM 3480 O O . LYS B 1 146 ? 7.305 0.69 0.969 1 92.44 146 LYS B O 1
ATOM 3485 N N . LYS B 1 147 ? 8.086 2.75 1.385 1 90.62 147 LYS B N 1
ATOM 3486 C CA . LYS B 1 147 ? 7.875 3.232 0.023 1 90.62 147 LYS B CA 1
ATOM 3487 C C . LYS B 1 147 ? 9.156 3.822 -0.553 1 90.62 147 LYS B C 1
ATOM 3489 O O . LYS B 1 147 ? 9.656 4.84 -0.065 1 90.62 147 LYS B O 1
ATOM 3494 N N . LEU B 1 148 ? 9.578 3.227 -1.609 1 90.06 148 LEU B N 1
ATOM 3495 C CA . LEU B 1 148 ? 10.844 3.654 -2.201 1 90.06 148 LEU B CA 1
ATOM 3496 C C . LEU B 1 148 ? 10.742 5.082 -2.723 1 90.06 148 LEU B C 1
ATOM 3498 O O . LEU B 1 148 ? 11.633 5.902 -2.479 1 90.06 148 LEU B O 1
ATOM 3502 N N . PRO B 1 149 ? 9.672 5.512 -3.381 1 85.38 149 PRO B N 1
ATOM 3503 C CA . PRO B 1 149 ? 9.586 6.875 -3.908 1 85.38 149 PRO B CA 1
ATOM 3504 C C . PRO B 1 149 ? 9.719 7.938 -2.82 1 85.38 149 PRO B C 1
ATOM 3506 O O . PRO B 1 149 ? 10.227 9.031 -3.082 1 85.38 149 PRO B O 1
ATOM 3509 N N . SER B 1 150 ? 9.352 7.648 -1.609 1 88.56 150 SER B N 1
ATOM 3510 C CA . SER B 1 150 ? 9.367 8.617 -0.517 1 88.56 150 SER B CA 1
ATOM 3511 C C . SER B 1 150 ? 10.781 8.875 -0.022 1 88.56 150 SER B C 1
ATOM 3513 O O . SER B 1 150 ? 11.039 9.859 0.668 1 88.56 150 SER B O 1
ATOM 3515 N N . ILE B 1 151 ? 11.68 8.016 -0.364 1 93.94 151 ILE B N 1
ATOM 3516 C CA . ILE B 1 151 ? 13 8.172 0.24 1 93.94 151 ILE B CA 1
ATOM 3517 C C . ILE B 1 151 ? 14.031 8.461 -0.847 1 93.94 151 ILE B C 1
ATOM 3519 O O . ILE B 1 151 ? 15.219 8.617 -0.556 1 93.94 151 ILE B O 1
ATOM 3523 N N . ILE B 1 152 ? 13.555 8.57 -2.045 1 90.06 152 ILE B N 1
ATOM 3524 C CA . ILE B 1 152 ? 14.453 8.828 -3.168 1 90.06 152 ILE B CA 1
ATOM 3525 C C . ILE B 1 152 ? 15.141 10.18 -2.98 1 90.06 152 ILE B C 1
ATOM 3527 O O . ILE B 1 152 ? 16.344 10.312 -3.242 1 90.06 152 ILE B O 1
ATOM 3531 N N . SER B 1 153 ? 14.398 11.141 -2.551 1 89.56 153 SER B N 1
ATOM 3532 C CA . SER B 1 153 ? 14.961 12.477 -2.367 1 89.56 153 SER B CA 1
ATOM 3533 C C . SER B 1 153 ? 15.945 12.508 -1.207 1 89.56 153 SER B C 1
ATOM 3535 O O . SER B 1 153 ? 16.812 13.375 -1.147 1 89.56 153 SER B O 1
ATOM 3537 N N . ILE B 1 154 ? 15.836 11.625 -0.29 1 94.12 154 ILE B N 1
ATOM 3538 C CA . ILE B 1 154 ? 16.703 11.555 0.876 1 94.12 154 ILE B CA 1
ATOM 3539 C C . ILE B 1 154 ? 18 10.828 0.511 1 94.12 154 ILE B C 1
ATOM 3541 O O . ILE B 1 154 ? 19.094 11.297 0.827 1 94.12 154 ILE B O 1
ATOM 3545 N N . PHE B 1 155 ? 17.828 9.711 -0.111 1 95.5 155 PHE B N 1
ATOM 3546 C CA . PHE B 1 155 ? 18.953 8.867 -0.501 1 95.5 155 PHE B CA 1
ATOM 3547 C C . PHE B 1 155 ? 19.125 8.867 -2.016 1 95.5 155 PHE B C 1
ATOM 3549 O O . PHE B 1 155 ? 18.703 7.93 -2.695 1 95.5 155 PHE B O 1
ATOM 3556 N N . LYS B 1 156 ? 19.859 9.836 -2.447 1 90.94 156 LYS B N 1
ATOM 3557 C CA . LYS B 1 156 ? 20.031 10.016 -3.887 1 90.94 156 LYS B CA 1
ATOM 3558 C C . LYS B 1 156 ? 20.75 8.828 -4.508 1 90.94 156 LYS B C 1
ATOM 3560 O O . LYS B 1 156 ? 21.797 8.398 -4.016 1 90.94 156 LYS B O 1
ATOM 3565 N N . GLY B 1 157 ? 20.172 8.289 -5.57 1 91.31 157 GLY B N 1
ATOM 3566 C CA . GLY B 1 157 ? 20.75 7.125 -6.223 1 91.31 157 GLY B CA 1
ATOM 3567 C C . GLY B 1 157 ? 20.016 5.836 -5.895 1 91.31 157 GLY B C 1
ATOM 3568 O O . GLY B 1 157 ? 20.172 4.836 -6.602 1 91.31 157 GLY B O 1
ATOM 3569 N N . ILE B 1 158 ? 19.219 5.82 -4.852 1 92.38 158 ILE B N 1
ATOM 3570 C CA . ILE B 1 158 ? 18.516 4.613 -4.43 1 92.38 158 ILE B CA 1
ATOM 3571 C C . ILE B 1 158 ? 17.469 4.223 -5.473 1 92.38 158 ILE B C 1
ATOM 3573 O O . ILE B 1 158 ? 17 3.088 -5.488 1 92.38 158 ILE B O 1
ATOM 3577 N N . ASP B 1 159 ? 17.109 5.176 -6.355 1 87.06 159 ASP B N 1
ATOM 3578 C CA . ASP B 1 159 ? 16.109 4.949 -7.398 1 87.06 159 ASP B CA 1
ATOM 3579 C C . ASP B 1 159 ? 16.578 3.879 -8.383 1 87.06 159 ASP B C 1
ATOM 3581 O O . ASP B 1 159 ? 15.773 3.344 -9.148 1 87.06 159 ASP B O 1
ATOM 3585 N N . THR B 1 160 ? 17.891 3.555 -8.312 1 83.94 160 THR B N 1
ATOM 3586 C CA . THR B 1 160 ? 18.406 2.467 -9.141 1 83.94 160 THR B CA 1
ATOM 3587 C C . THR B 1 160 ? 17.703 1.155 -8.805 1 83.94 160 THR B C 1
ATOM 3589 O O . THR B 1 160 ? 17.625 0.249 -9.641 1 83.94 160 THR B O 1
ATOM 3592 N N . LEU B 1 161 ? 17.172 1.14 -7.562 1 83.06 161 LEU B N 1
ATOM 3593 C CA . LEU B 1 161 ? 16.438 -0.048 -7.148 1 83.06 161 LEU B CA 1
ATOM 3594 C C . LEU B 1 161 ? 15.055 -0.08 -7.793 1 83.06 161 LEU B C 1
ATOM 3596 O O . LEU B 1 161 ? 14.398 -1.124 -7.812 1 83.06 161 LEU B O 1
ATOM 3600 N N . TYR B 1 162 ? 14.742 1.181 -8.203 1 74.44 162 TYR B N 1
ATOM 3601 C CA . TYR B 1 162 ? 13.43 1.383 -8.805 1 74.44 162 TYR B CA 1
ATOM 3602 C C . TYR B 1 162 ? 13.539 1.519 -10.32 1 74.44 162 TYR B C 1
ATOM 3604 O O . TYR B 1 162 ? 14.195 2.434 -10.82 1 74.44 162 TYR B O 1
ATOM 3612 N N . LYS B 1 163 ? 13.195 0.488 -10.984 1 78.69 163 LYS B N 1
ATOM 3613 C CA . LYS B 1 163 ? 13.305 0.636 -12.43 1 78.69 163 LYS B CA 1
ATOM 3614 C C . LYS B 1 163 ? 11.945 0.906 -13.062 1 78.69 163 LYS B C 1
ATOM 3616 O O . LYS B 1 163 ? 10.977 0.197 -12.781 1 78.69 163 LYS B O 1
ATOM 3621 N N . GLU B 1 164 ? 11.766 2.158 -13.562 1 83.69 164 GLU B N 1
ATOM 3622 C CA . GLU B 1 164 ? 10.617 2.541 -14.375 1 83.69 164 GLU B CA 1
ATOM 3623 C C . GLU B 1 164 ? 11.023 2.812 -15.82 1 83.69 164 GLU B C 1
ATOM 3625 O O . GLU B 1 164 ? 11.984 3.543 -16.062 1 83.69 164 GLU B O 1
ATOM 3630 N N . ALA B 1 165 ? 10.297 2.131 -16.734 1 91.5 165 ALA B N 1
ATOM 3631 C CA . ALA B 1 165 ? 10.625 2.357 -18.141 1 91.5 165 ALA B CA 1
ATOM 3632 C C . ALA B 1 165 ? 10.406 3.818 -18.516 1 91.5 165 ALA B C 1
ATOM 3634 O O . ALA B 1 165 ? 9.359 4.395 -18.234 1 91.5 165 ALA B O 1
ATOM 3635 N N . THR B 1 166 ? 11.375 4.441 -19.109 1 90.62 166 THR B N 1
ATOM 3636 C CA . THR B 1 166 ? 11.234 5.789 -19.656 1 90.62 166 THR B CA 1
ATOM 3637 C C . THR B 1 166 ? 10.234 5.812 -20.812 1 90.62 166 THR B C 1
ATOM 3639 O O . THR B 1 166 ? 9.781 4.762 -21.266 1 90.62 166 THR B O 1
ATOM 3642 N N . LYS B 1 167 ? 9.953 7.074 -21.188 1 93.19 167 LYS B N 1
ATOM 3643 C CA . LYS B 1 167 ? 9.062 7.191 -22.344 1 93.19 167 LYS B CA 1
ATOM 3644 C C . LYS B 1 167 ? 9.648 6.496 -23.562 1 93.19 167 LYS B C 1
ATOM 3646 O O . LYS B 1 167 ? 8.938 5.789 -24.281 1 93.19 167 LYS B O 1
ATOM 3651 N N . GLU B 1 168 ? 10.93 6.684 -23.781 1 94.5 168 GLU B N 1
ATOM 3652 C CA . GLU B 1 168 ? 11.609 6.07 -24.922 1 94.5 168 GLU B CA 1
ATOM 3653 C C . GLU B 1 168 ? 11.586 4.547 -24.812 1 94.5 168 GLU B C 1
ATOM 3655 O O . GLU B 1 168 ? 11.32 3.859 -25.812 1 94.5 168 GLU B O 1
ATOM 3660 N N . GLU B 1 169 ? 11.836 4.062 -23.609 1 94.69 169 GLU B N 1
ATOM 3661 C CA . GLU B 1 169 ? 11.805 2.619 -23.391 1 94.69 169 GLU B CA 1
ATOM 3662 C C . GLU B 1 169 ? 10.391 2.066 -23.578 1 94.69 169 GLU B C 1
ATOM 3664 O O . GLU B 1 169 ? 10.211 0.978 -24.125 1 94.69 169 GLU B O 1
ATOM 3669 N N . THR B 1 170 ? 9.453 2.826 -23.094 1 96.56 170 THR B N 1
ATOM 3670 C CA . THR B 1 170 ? 8.055 2.432 -23.234 1 96.56 170 THR B CA 1
ATOM 3671 C C . THR B 1 170 ? 7.656 2.377 -24.719 1 96.56 170 THR B C 1
ATOM 3673 O O . THR B 1 170 ? 7.008 1.425 -25.156 1 96.56 170 THR B O 1
ATOM 3676 N N . GLU B 1 171 ? 8.055 3.416 -25.422 1 95.94 171 GLU B N 1
ATOM 3677 C CA . GLU B 1 171 ? 7.797 3.432 -26.859 1 95.94 171 GLU B CA 1
ATOM 3678 C C . GLU B 1 171 ? 8.453 2.238 -27.562 1 95.94 171 GLU B C 1
ATOM 3680 O O . GLU B 1 171 ? 7.836 1.588 -28.406 1 95.94 171 GLU B O 1
ATOM 3685 N N . GLY B 1 172 ? 9.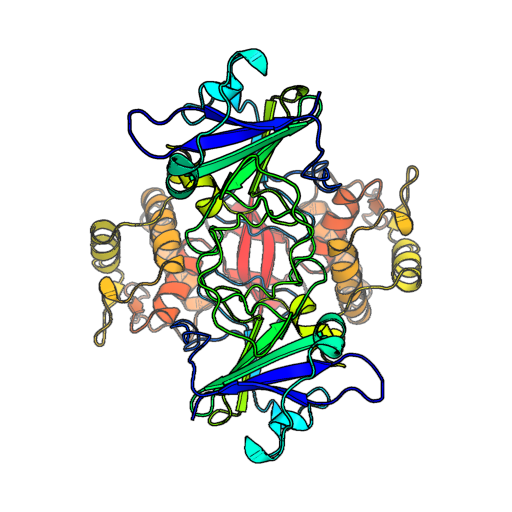641 2.023 -27.219 1 95.5 172 GLY B N 1
ATOM 3686 C CA . GLY B 1 172 ? 10.352 0.875 -27.766 1 95.5 172 GLY B CA 1
ATOM 3687 C C . GLY B 1 172 ? 9.664 -0.446 -27.453 1 95.5 172 GLY B C 1
ATOM 3688 O O . GLY B 1 172 ? 9.57 -1.313 -28.328 1 95.5 172 GLY B O 1
ATOM 3689 N N . PHE B 1 173 ? 9.211 -0.619 -26.25 1 96.94 173 PHE B N 1
ATOM 3690 C CA . PHE B 1 173 ? 8.523 -1.849 -25.875 1 96.94 173 PHE B CA 1
ATOM 3691 C C . PHE B 1 173 ? 7.246 -2.035 -26.672 1 96.94 173 PHE B C 1
ATOM 3693 O O . PHE B 1 173 ? 6.953 -3.141 -27.141 1 96.94 173 PHE B O 1
ATOM 3700 N N . LEU B 1 174 ? 6.527 -0.939 -26.812 1 96.5 174 LEU B N 1
ATOM 3701 C CA . LEU B 1 174 ? 5.227 -0.992 -27.469 1 96.5 174 LEU B CA 1
ATOM 3702 C C . LEU B 1 174 ? 5.391 -1.249 -28.969 1 96.5 174 LEU B C 1
ATOM 3704 O O . LEU B 1 174 ? 4.422 -1.59 -29.656 1 96.5 174 LEU B O 1
ATOM 3708 N N . GLN B 1 175 ? 6.574 -1.15 -29.469 1 94.31 175 GLN B N 1
ATOM 3709 C CA . GLN B 1 175 ? 6.832 -1.338 -30.891 1 94.31 175 GLN B CA 1
ATOM 3710 C C . GLN B 1 175 ? 7.305 -2.758 -31.188 1 94.31 175 GLN B C 1
ATOM 3712 O O . GLN B 1 175 ? 7.559 -3.111 -32.344 1 94.31 175 GLN B O 1
ATOM 3717 N N . ASN B 1 176 ? 7.355 -3.541 -30.203 1 93.69 176 ASN B N 1
ATOM 3718 C CA . ASN B 1 176 ? 7.746 -4.93 -30.438 1 93.69 176 ASN B CA 1
ATOM 3719 C C . ASN B 1 176 ? 6.805 -5.625 -31.406 1 93.69 176 ASN B C 1
ATOM 3721 O O . ASN B 1 176 ? 5.625 -5.273 -31.5 1 93.69 176 ASN B O 1
ATOM 3725 N N . ASP B 1 177 ? 7.305 -6.695 -32.031 1 91.75 177 ASP B N 1
ATOM 3726 C CA . ASP B 1 177 ? 6.562 -7.379 -33.094 1 91.75 177 ASP B CA 1
ATOM 3727 C C . ASP B 1 177 ? 5.355 -8.125 -32.531 1 91.75 177 ASP B C 1
ATOM 3729 O O . ASP B 1 177 ? 4.379 -8.367 -33.25 1 9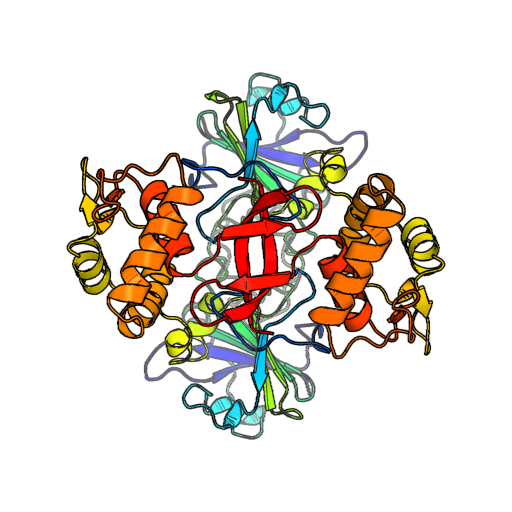1.75 177 ASP B O 1
ATOM 3733 N N . PHE B 1 178 ? 5.418 -8.398 -31.234 1 93.81 178 PHE B N 1
ATOM 3734 C CA . PHE B 1 178 ? 4.336 -9.18 -30.641 1 93.81 178 PHE B CA 1
ATOM 3735 C C . PHE B 1 178 ? 3.24 -8.273 -30.094 1 93.81 178 PHE B C 1
ATOM 3737 O O . PHE B 1 178 ? 2.271 -8.742 -29.5 1 93.81 178 PHE B O 1
ATOM 3744 N N . ILE B 1 179 ? 3.379 -6.984 -30.359 1 95.31 179 ILE B N 1
ATOM 3745 C CA . ILE B 1 179 ? 2.385 -6.027 -29.875 1 95.31 179 ILE B CA 1
ATOM 3746 C C . ILE B 1 179 ? 1.812 -5.246 -31.062 1 95.31 179 ILE B C 1
ATOM 3748 O O . ILE B 1 179 ? 2.557 -4.785 -31.922 1 95.31 179 ILE B O 1
ATOM 3752 N N . GLN B 1 180 ? 0.573 -5.191 -31.156 1 93.56 180 GLN B N 1
ATOM 3753 C CA . GLN B 1 180 ? -0.13 -4.301 -32.094 1 93.56 180 GLN B CA 1
ATOM 3754 C C . GLN B 1 180 ? -0.985 -3.291 -31.312 1 93.56 180 GLN B C 1
ATOM 3756 O O . GLN B 1 180 ? -1.906 -3.672 -30.594 1 93.56 180 GLN B O 1
ATOM 3761 N N . LEU B 1 181 ? -0.726 -2.051 -31.484 1 93.81 181 LEU B N 1
ATOM 3762 C CA . LEU B 1 181 ? -1.479 -0.999 -30.812 1 93.81 181 LEU B CA 1
ATOM 3763 C C . LEU B 1 181 ? -2.703 -0.597 -31.625 1 93.81 181 LEU B C 1
ATOM 3765 O O . LEU B 1 181 ? -2.639 -0.52 -32.844 1 93.81 181 LEU B O 1
ATOM 3769 N N . GLU B 1 182 ? -3.66 -0.521 -30.906 1 89.19 182 GLU B N 1
ATOM 3770 C CA . GLU B 1 182 ? -4.875 -0.023 -31.547 1 89.19 182 GLU B CA 1
ATOM 3771 C C . GLU B 1 182 ? -5.457 1.163 -30.781 1 89.19 182 GLU B C 1
ATOM 3773 O O . GLU B 1 182 ? -5.031 1.45 -29.656 1 89.19 182 GLU B O 1
ATOM 3778 N N . THR B 1 183 ? -6.352 1.755 -31.453 1 83.06 183 THR B N 1
ATOM 3779 C CA . THR B 1 183 ? -7 2.936 -30.891 1 83.06 183 THR B CA 1
ATOM 3780 C C . THR B 1 183 ? -5.973 4.02 -30.578 1 83.06 183 THR B C 1
ATOM 3782 O O . THR B 1 183 ? -4.859 3.998 -31.109 1 83.06 183 THR B O 1
ATOM 3785 N N . GLU B 1 184 ? -6.215 5.047 -29.938 1 89.31 184 GLU B N 1
ATOM 3786 C CA . GLU B 1 184 ? -5.352 6.18 -29.625 1 89.31 184 GLU B CA 1
ATOM 3787 C C . GLU B 1 184 ? -4.422 5.859 -28.453 1 89.31 184 GLU B C 1
ATOM 3789 O O . GLU B 1 184 ? -3.816 6.758 -27.875 1 89.31 184 GLU B O 1
ATOM 3794 N N . PHE B 1 185 ? -4.242 4.441 -28.281 1 91.69 185 PHE B N 1
ATOM 3795 C CA . PHE B 1 185 ? -3.371 4.074 -27.172 1 91.69 185 PHE B CA 1
ATOM 3796 C C . PHE B 1 185 ? -1.905 4.188 -27.562 1 91.69 185 PHE B C 1
ATOM 3798 O O . PHE B 1 185 ? -1.517 3.748 -28.656 1 91.69 185 PHE B O 1
ATOM 3805 N N . ASN B 1 186 ? -1.105 4.848 -26.719 1 94.06 186 ASN B N 1
ATOM 3806 C CA . ASN B 1 186 ? 0.315 5.047 -26.984 1 94.06 186 ASN B CA 1
ATOM 3807 C C . ASN B 1 186 ? 1.104 5.242 -25.703 1 94.06 186 ASN B C 1
ATOM 3809 O O . ASN B 1 186 ? 0.553 5.109 -24.609 1 94.06 186 ASN B O 1
ATOM 3813 N N . ALA B 1 187 ? 2.338 5.465 -25.844 1 93.94 187 ALA B N 1
ATOM 3814 C CA . ALA B 1 187 ? 3.254 5.539 -24.703 1 93.94 187 ALA B CA 1
ATOM 3815 C C . ALA B 1 187 ? 2.836 6.641 -23.734 1 93.94 187 ALA B C 1
ATOM 3817 O O . ALA B 1 187 ? 3.051 6.523 -22.531 1 93.94 187 ALA B O 1
ATOM 3818 N N . ASP B 1 188 ? 2.184 7.609 -24.25 1 92.75 188 ASP B N 1
ATOM 3819 C CA . ASP B 1 188 ? 1.784 8.742 -23.406 1 92.75 188 ASP B CA 1
ATOM 3820 C C . ASP B 1 188 ? 0.642 8.359 -22.469 1 92.75 188 ASP B C 1
ATOM 3822 O O . ASP B 1 188 ? 0.408 9.023 -21.469 1 92.75 188 ASP B O 1
ATOM 3826 N N . LYS B 1 189 ? 0.008 7.32 -22.766 1 91.62 189 LYS B N 1
ATOM 3827 C CA . LYS B 1 189 ? -1.156 6.902 -22 1 91.62 189 LYS B CA 1
ATOM 3828 C C . LYS B 1 189 ? -0.781 5.832 -20.984 1 91.62 189 LYS B C 1
ATOM 3830 O O . LYS B 1 189 ? -1.612 5.426 -20.156 1 91.62 189 LYS B O 1
ATOM 3835 N N . VAL B 1 190 ? 0.43 5.332 -21.109 1 93.44 190 VAL B N 1
ATOM 3836 C CA . VAL B 1 190 ? 0.875 4.289 -20.188 1 93.44 190 VAL B CA 1
ATOM 3837 C C . VAL B 1 190 ? 1.127 4.895 -18.797 1 93.44 190 VAL B C 1
ATOM 3839 O O . VAL B 1 190 ? 1.894 5.852 -18.672 1 93.44 190 VAL B O 1
ATOM 3842 N N . LYS B 1 191 ? 0.478 4.297 -17.812 1 90.38 191 LYS B N 1
ATOM 3843 C CA . LYS B 1 191 ? 0.56 4.828 -16.469 1 90.38 191 LYS B CA 1
ATOM 3844 C C . LYS B 1 191 ? 1.787 4.289 -15.734 1 90.38 191 LYS B C 1
ATOM 3846 O O . LYS B 1 191 ? 2.512 3.447 -16.266 1 90.38 191 LYS B O 1
ATOM 3851 N N . ILE B 1 192 ? 1.986 4.738 -14.547 1 86 192 ILE B N 1
ATOM 3852 C CA . ILE B 1 192 ? 3.203 4.527 -13.773 1 86 192 ILE B CA 1
ATOM 3853 C C . ILE B 1 192 ? 3.396 3.035 -13.508 1 86 192 ILE B C 1
ATOM 3855 O O . ILE B 1 192 ? 4.492 2.5 -13.695 1 86 192 ILE B O 1
ATOM 3859 N N . SER B 1 193 ? 2.387 2.359 -13.102 1 90.75 193 SER B N 1
ATOM 3860 C CA . SER B 1 193 ? 2.502 0.95 -12.742 1 90.75 193 SER B CA 1
ATOM 3861 C C . SER B 1 193 ? 2.939 0.108 -13.93 1 90.75 193 SER B C 1
ATOM 3863 O O . SER B 1 193 ? 3.795 -0.77 -13.797 1 90.75 193 SER B O 1
ATOM 3865 N N . ASN B 1 194 ? 2.385 0.41 -15.062 1 93.88 194 ASN B N 1
ATOM 3866 C CA . ASN B 1 194 ? 2.758 -0.351 -16.25 1 93.88 194 ASN B CA 1
ATOM 3867 C C . ASN B 1 194 ? 4.156 0.016 -16.734 1 93.88 194 ASN B C 1
ATOM 3869 O O . ASN B 1 194 ? 4.855 -0.817 -17.312 1 93.88 194 ASN B O 1
ATOM 3873 N N . ARG B 1 195 ? 4.578 1.205 -16.5 1 92.75 195 ARG B N 1
ATOM 3874 C CA . ARG B 1 195 ? 5.949 1.568 -16.844 1 92.75 195 ARG B CA 1
ATOM 3875 C C . ARG B 1 195 ? 6.949 0.787 -15.992 1 92.75 195 ARG B C 1
ATOM 3877 O O . ARG B 1 195 ? 8.023 0.42 -16.469 1 92.75 195 ARG B O 1
ATOM 3884 N N . LYS B 1 196 ? 6.578 0.539 -14.812 1 89.94 196 LYS B N 1
ATOM 3885 C CA . LYS B 1 196 ? 7.406 -0.302 -13.953 1 89.94 196 LYS B CA 1
ATOM 3886 C C . LYS B 1 196 ? 7.449 -1.738 -14.469 1 89.94 196 LYS B C 1
ATOM 3888 O O . LYS B 1 196 ? 8.523 -2.344 -14.547 1 89.94 196 LYS B O 1
ATOM 3893 N N . ARG B 1 197 ? 6.34 -2.215 -14.844 1 94.5 197 ARG B N 1
ATOM 3894 C CA . ARG B 1 197 ? 6.242 -3.586 -15.336 1 94.5 197 ARG B CA 1
ATOM 3895 C C . ARG B 1 197 ? 6.988 -3.748 -16.656 1 94.5 197 ARG B C 1
ATOM 3897 O O . ARG B 1 197 ? 7.57 -4.801 -16.922 1 94.5 197 ARG B O 1
ATOM 3904 N N . ILE B 1 198 ? 6.914 -2.717 -17.469 1 95.44 198 ILE B N 1
ATOM 3905 C CA . ILE B 1 198 ? 7.613 -2.756 -18.75 1 95.44 198 ILE B CA 1
ATOM 3906 C C . ILE B 1 198 ? 9.117 -2.918 -18.516 1 95.44 198 ILE B C 1
ATOM 3908 O O . ILE B 1 198 ? 9.773 -3.725 -19.172 1 95.44 198 ILE B O 1
ATOM 3912 N N . ALA B 1 199 ? 9.633 -2.143 -17.609 1 92 199 ALA B N 1
ATOM 3913 C CA . ALA B 1 199 ? 11.055 -2.254 -17.297 1 92 199 ALA B CA 1
ATOM 3914 C C . ALA B 1 199 ? 11.422 -3.686 -16.906 1 92 199 ALA B C 1
ATOM 3916 O O . ALA B 1 199 ? 12.414 -4.23 -17.406 1 92 199 ALA B O 1
ATOM 3917 N N . MET B 1 200 ? 10.633 -4.328 -16.125 1 91.38 200 MET B N 1
ATOM 3918 C CA . MET B 1 200 ? 10.867 -5.703 -15.695 1 91.38 200 MET B CA 1
ATOM 3919 C C . MET B 1 200 ? 10.695 -6.68 -16.844 1 91.38 200 MET B C 1
ATOM 3921 O O . MET B 1 200 ? 11.5 -7.598 -17.016 1 91.38 200 MET B O 1
ATOM 3925 N N . ALA B 1 201 ? 9.672 -6.438 -17.594 1 94.06 201 ALA B N 1
ATOM 3926 C CA . ALA B 1 201 ? 9.352 -7.324 -18.703 1 94.06 201 ALA B CA 1
ATOM 3927 C C . ALA B 1 201 ? 10.469 -7.324 -19.734 1 94.06 201 ALA B C 1
ATOM 3929 O O . ALA B 1 201 ? 10.781 -8.367 -20.328 1 94.06 201 ALA B O 1
ATOM 3930 N N . MET B 1 202 ? 10.992 -6.168 -19.953 1 93.12 202 MET B N 1
ATOM 3931 C CA . MET B 1 202 ? 12.086 -6.066 -20.906 1 93.12 202 MET B CA 1
ATOM 3932 C C . MET B 1 202 ? 13.273 -6.918 -20.469 1 93.12 202 MET B C 1
ATOM 3934 O O . MET B 1 202 ? 13.852 -7.645 -21.281 1 93.12 202 MET B O 1
ATOM 3938 N N . ASP B 1 203 ? 13.617 -6.855 -19.234 1 90.44 203 ASP B N 1
ATOM 3939 C CA . ASP B 1 203 ? 14.695 -7.664 -18.688 1 90.44 203 ASP B CA 1
ATOM 3940 C C . ASP B 1 203 ? 14.391 -9.156 -18.812 1 90.44 203 ASP B C 1
ATOM 3942 O O . ASP B 1 203 ? 15.266 -9.953 -19.141 1 90.44 203 ASP B O 1
ATOM 3946 N N . THR B 1 204 ? 13.211 -9.484 -18.562 1 92.31 204 THR B N 1
ATOM 3947 C CA . THR B 1 204 ? 12.766 -10.875 -18.594 1 92.31 204 THR B CA 1
ATOM 3948 C C . THR B 1 204 ? 12.805 -11.414 -20.016 1 92.31 204 THR B C 1
ATOM 3950 O O . THR B 1 204 ? 13.32 -12.508 -20.266 1 92.31 204 THR B O 1
ATOM 3953 N N . LEU B 1 205 ? 12.289 -10.672 -20.953 1 93.88 205 LEU B N 1
ATOM 3954 C CA . LEU B 1 205 ? 12.203 -11.086 -22.359 1 93.88 205 LEU B CA 1
ATOM 3955 C C . LEU B 1 205 ? 13.594 -11.281 -22.953 1 93.88 205 LEU B C 1
ATOM 3957 O O . LEU B 1 205 ? 13.797 -12.141 -23.812 1 93.88 205 LEU B O 1
ATOM 3961 N N . GLU B 1 206 ? 14.477 -10.445 -22.469 1 91.88 206 GLU B N 1
ATOM 3962 C CA . GLU B 1 206 ? 15.844 -10.531 -22.953 1 91.88 206 GLU B CA 1
ATOM 3963 C C . GLU B 1 206 ? 16.484 -11.867 -22.578 1 91.88 206 GLU B C 1
ATOM 3965 O O . GLU B 1 206 ? 17.375 -12.352 -23.281 1 91.88 206 GLU B O 1
ATOM 3970 N N . LYS B 1 207 ? 16 -12.469 -21.547 1 92.56 207 LYS B N 1
ATOM 3971 C CA . LYS B 1 207 ? 16.578 -13.711 -21.047 1 92.56 207 LYS B CA 1
ATOM 3972 C C . LYS B 1 207 ? 15.914 -14.93 -21.688 1 92.56 207 LYS B C 1
ATOM 3974 O O . LYS B 1 207 ? 16.422 -16.047 -21.609 1 92.56 207 LYS B O 1
ATOM 3979 N N . PHE B 1 208 ? 14.812 -14.727 -22.328 1 94 208 PHE B N 1
ATOM 3980 C CA . PHE B 1 208 ? 14.039 -15.836 -22.891 1 94 208 PHE B CA 1
ATOM 3981 C C . PHE B 1 208 ? 14.555 -16.203 -24.281 1 94 208 PHE B C 1
ATOM 3983 O O . PHE B 1 208 ? 14.906 -15.32 -25.078 1 94 208 PHE B O 1
ATOM 3990 N N . SER B 1 209 ? 14.578 -17.484 -24.516 1 94.38 209 SER B N 1
ATOM 3991 C CA . SER B 1 209 ? 14.766 -17.938 -25.891 1 94.38 209 SER B CA 1
ATOM 3992 C C . SER B 1 209 ? 13.508 -17.734 -26.719 1 94.38 209 SER B C 1
ATOM 3994 O O . SER B 1 209 ? 12.445 -17.438 -26.172 1 94.38 209 SER B O 1
ATOM 3996 N N . GLN B 1 210 ? 13.664 -17.938 -27.953 1 91.56 210 GLN B N 1
ATOM 3997 C CA . GLN B 1 210 ? 12.508 -17.797 -28.828 1 91.56 210 GLN B CA 1
ATOM 3998 C C . GLN B 1 210 ? 11.43 -18.812 -28.484 1 91.56 210 GLN B C 1
ATOM 4000 O O . GLN B 1 210 ? 10.234 -18.5 -28.531 1 91.56 210 GLN B O 1
ATOM 4005 N N . GLU B 1 211 ? 11.867 -19.906 -28.172 1 93.25 211 GLU B N 1
ATOM 4006 C CA . GLU B 1 211 ? 10.922 -20.953 -27.781 1 93.25 211 GLU B CA 1
ATOM 4007 C C . GLU B 1 211 ? 10.203 -20.609 -26.484 1 93.25 211 GLU B C 1
ATOM 4009 O O . GLU B 1 211 ? 9 -20.859 -26.359 1 93.25 211 GLU B O 1
ATOM 4014 N N . GLU B 1 212 ? 10.93 -20.094 -25.625 1 94.06 212 GLU B N 1
ATOM 4015 C CA . GLU B 1 212 ? 10.336 -19.688 -24.344 1 94.06 212 GLU B CA 1
ATOM 4016 C C . GLU B 1 212 ? 9.336 -18.547 -24.547 1 94.06 212 GLU B C 1
ATOM 4018 O O . GLU B 1 212 ? 8.281 -18.516 -23.906 1 94.06 212 GLU B O 1
ATOM 4023 N N . LYS B 1 213 ? 9.68 -17.703 -25.422 1 93.12 213 LYS B N 1
ATOM 4024 C CA . LYS B 1 213 ? 8.766 -16.609 -25.734 1 93.12 213 LYS B CA 1
ATOM 4025 C C . LYS B 1 213 ? 7.445 -17.141 -26.281 1 93.12 213 LYS B C 1
ATOM 4027 O O . LYS B 1 213 ? 6.375 -16.688 -25.875 1 93.12 213 LYS B O 1
ATOM 4032 N N . LYS B 1 214 ? 7.566 -18.047 -27.125 1 91.44 214 LYS B N 1
ATOM 4033 C CA . LYS B 1 214 ? 6.363 -18.641 -27.703 1 91.44 214 LYS B CA 1
ATOM 4034 C C . LYS B 1 214 ? 5.508 -19.297 -26.625 1 91.44 214 LYS B C 1
ATOM 4036 O O . LYS B 1 214 ? 4.281 -19.188 -26.641 1 91.44 214 LYS B O 1
ATOM 4041 N N . SER B 1 215 ? 6.168 -19.938 -25.734 1 93.56 215 SER B N 1
ATOM 4042 C CA . SER B 1 215 ? 5.469 -20.594 -24.641 1 93.56 215 SER B CA 1
ATOM 4043 C C . SER B 1 215 ? 4.762 -19.562 -23.75 1 93.56 215 SER B C 1
ATOM 4045 O O . SER B 1 215 ? 3.643 -19.812 -23.297 1 93.56 215 SER B O 1
ATOM 4047 N N . ILE B 1 216 ? 5.441 -18.5 -23.547 1 94.31 216 ILE B N 1
ATOM 4048 C CA . ILE B 1 216 ? 4.895 -17.438 -22.703 1 94.31 216 ILE B CA 1
ATOM 4049 C C . ILE B 1 216 ? 3.656 -16.828 -23.359 1 94.31 216 ILE B C 1
ATOM 4051 O O . ILE B 1 216 ? 2.66 -16.547 -22.703 1 94.31 216 ILE B O 1
ATOM 4055 N N . PHE B 1 217 ? 3.738 -16.672 -24.625 1 93 217 PHE B N 1
ATOM 4056 C CA . PHE B 1 217 ? 2.611 -16.078 -25.344 1 93 217 PHE B CA 1
ATOM 4057 C C . PHE B 1 217 ? 1.411 -17.016 -25.328 1 93 217 PHE B C 1
ATOM 4059 O O . PHE B 1 217 ? 0.271 -16.562 -25.172 1 93 217 PHE B O 1
ATOM 4066 N N . SER B 1 218 ? 1.695 -18.25 -25.469 1 92.25 218 SER B N 1
ATOM 4067 C CA . SER B 1 218 ? 0.62 -19.234 -25.359 1 92.25 218 SER B CA 1
ATOM 4068 C C . SER B 1 218 ? 0.008 -19.219 -23.953 1 92.25 218 SER B C 1
ATOM 4070 O O . SER B 1 218 ? -1.214 -19.281 -23.812 1 92.25 218 SER B O 1
ATOM 4072 N N . TYR B 1 219 ? 0.871 -19.141 -23 1 94.56 219 TYR B N 1
ATOM 4073 C CA . TYR B 1 219 ? 0.483 -19.016 -21.594 1 94.56 219 TYR B CA 1
ATOM 4074 C C . TYR B 1 219 ? -0.414 -17.812 -21.375 1 94.56 219 TYR B C 1
ATOM 4076 O O . TYR B 1 219 ? -1.457 -17.906 -20.719 1 94.56 219 TYR B O 1
ATOM 4084 N N . VAL B 1 220 ? -0.116 -16.703 -21.953 1 94.19 220 VAL B N 1
ATOM 4085 C CA . VAL B 1 220 ? -0.892 -15.477 -21.812 1 94.19 220 VAL B CA 1
ATOM 4086 C C . VAL B 1 220 ? -2.27 -15.664 -22.438 1 94.19 220 VAL B C 1
ATOM 4088 O O . VAL B 1 220 ? -3.285 -15.281 -21.859 1 94.19 220 VAL B O 1
ATOM 4091 N N . GLY B 1 221 ? -2.264 -16.25 -23.562 1 90.94 221 GLY B N 1
ATOM 4092 C CA . GLY B 1 221 ? -3.521 -16.5 -24.25 1 90.94 221 GLY B CA 1
ATOM 4093 C C . GLY B 1 221 ? -4.453 -17.406 -23.469 1 90.94 221 GLY B C 1
ATOM 4094 O O . GLY B 1 221 ? -5.672 -17.234 -23.5 1 90.94 221 GLY B O 1
ATOM 4095 N N . GLU B 1 222 ? -3.932 -18.297 -22.781 1 91.31 222 GLU B N 1
ATOM 4096 C CA . GLU B 1 222 ? -4.719 -19.25 -22 1 91.31 222 GLU B CA 1
ATOM 4097 C C . GLU B 1 222 ? -5.398 -18.578 -20.812 1 91.31 222 GLU B C 1
ATOM 4099 O O . GLU B 1 222 ? -6.551 -18.891 -20.5 1 91.31 222 GLU B O 1
ATOM 4104 N N . TYR B 1 223 ? -4.723 -17.672 -20.172 1 94.25 223 TYR B N 1
ATOM 4105 C CA . TYR B 1 223 ? -5.25 -17.078 -18.953 1 94.25 223 TYR B CA 1
ATOM 4106 C C . TYR B 1 223 ? -6.035 -15.812 -19.25 1 94.25 223 TYR B C 1
ATOM 4108 O O . TYR B 1 223 ? -6.98 -15.477 -18.531 1 94.25 223 TYR B O 1
ATOM 4116 N N . CYS B 1 224 ? -5.57 -15.141 -20.219 1 92.94 224 CYS B N 1
ATOM 4117 C CA . CYS B 1 224 ? -6.234 -13.883 -20.547 1 92.94 224 CYS B CA 1
ATOM 4118 C C . CYS B 1 224 ? -7.098 -14.039 -21.797 1 92.94 224 CYS B C 1
ATOM 4120 O O . CYS B 1 224 ? -6.766 -13.508 -22.859 1 92.94 224 CYS B O 1
ATOM 4122 N N . GLU B 1 225 ? -8.25 -14.5 -21.594 1 87.38 225 GLU B N 1
ATOM 4123 C CA . GLU B 1 225 ? -9.141 -14.797 -22.719 1 87.38 225 GLU B CA 1
ATOM 4124 C C . GLU B 1 225 ? -9.664 -13.516 -23.359 1 87.38 225 GLU B C 1
ATOM 4126 O O . GLU B 1 225 ? -10.008 -13.5 -24.547 1 87.38 225 GLU B O 1
ATOM 4131 N N . ASP B 1 226 ? -9.664 -12.453 -22.625 1 90.25 226 ASP B N 1
ATOM 4132 C CA . ASP B 1 226 ? -10.234 -11.195 -23.109 1 90.25 226 ASP B CA 1
ATOM 4133 C C . ASP B 1 226 ? -9.164 -10.336 -23.781 1 90.25 226 ASP B C 1
ATOM 4135 O O . ASP B 1 226 ? -9.469 -9.266 -24.312 1 90.25 226 ASP B O 1
ATOM 4139 N N . LEU B 1 227 ? -7.941 -10.789 -23.703 1 93.31 227 LEU B N 1
ATOM 4140 C CA . LEU B 1 227 ? -6.879 -10.109 -24.438 1 93.31 227 LEU B CA 1
ATOM 4141 C C . LEU B 1 227 ? -6.785 -10.633 -25.875 1 93.31 227 LEU B C 1
ATOM 4143 O O . LEU B 1 227 ? -6.41 -11.789 -26.078 1 93.31 227 LEU B O 1
ATOM 4147 N N . GLU B 1 228 ? -7.086 -9.797 -26.781 1 89.69 228 GLU B N 1
ATOM 4148 C CA . GLU B 1 228 ? -7.141 -10.211 -28.172 1 89.69 228 GLU B CA 1
ATOM 4149 C C . GLU B 1 228 ? -5.746 -10.523 -28.719 1 89.69 228 GLU B C 1
ATOM 4151 O O . GLU B 1 228 ? -4.785 -9.805 -28.422 1 89.69 228 GLU B O 1
ATOM 4156 N N . CYS B 1 229 ? -5.723 -11.633 -29.312 1 86.31 229 CYS B N 1
ATOM 4157 C CA . CYS B 1 229 ? -4.477 -12.062 -29.938 1 86.31 229 CYS B CA 1
ATOM 4158 C C . CYS B 1 229 ? -4.742 -12.719 -31.281 1 86.31 229 CYS B C 1
ATOM 4160 O O . CYS B 1 229 ? -5.844 -13.203 -31.547 1 86.31 229 CYS B O 1
ATOM 4162 N N . ASN B 1 230 ? -3.773 -12.547 -32.188 1 80.88 230 ASN B N 1
ATOM 4163 C CA . ASN B 1 230 ? -3.943 -13.211 -33.469 1 80.88 230 ASN B CA 1
ATOM 4164 C C . ASN B 1 230 ? -3.918 -14.727 -33.344 1 80.88 230 ASN B C 1
ATOM 4166 O O . ASN B 1 230 ? -3.631 -15.25 -32.25 1 80.88 230 ASN B O 1
ATOM 4170 N N . GLU B 1 231 ? -4.266 -15.391 -34.406 1 70.88 231 GLU B N 1
ATOM 4171 C CA . GLU B 1 231 ? -4.523 -16.828 -34.406 1 70.88 231 GLU B CA 1
ATOM 4172 C C . GLU B 1 231 ? -3.311 -17.609 -33.906 1 70.88 231 GLU B C 1
ATOM 4174 O O . GLU B 1 231 ? -3.459 -18.656 -33.281 1 70.88 231 GLU B O 1
ATOM 4179 N N . HIS B 1 232 ? -2.15 -17.047 -34.125 1 72.69 232 HIS B N 1
ATOM 4180 C CA . HIS B 1 232 ? -0.975 -17.812 -33.719 1 72.69 232 HIS B CA 1
ATOM 4181 C C . HIS B 1 232 ? -0.363 -17.266 -32.438 1 72.69 232 HIS B C 1
ATOM 4183 O O . HIS B 1 232 ? 0.743 -17.656 -32.062 1 72.69 232 HIS B O 1
ATOM 4189 N N . ASN B 1 233 ? -1.122 -16.547 -31.719 1 71.12 233 ASN B N 1
ATOM 4190 C CA . ASN B 1 233 ? -0.677 -15.93 -30.469 1 71.12 233 ASN B CA 1
ATOM 4191 C C . ASN B 1 233 ? 0.696 -15.281 -30.609 1 71.12 233 ASN B C 1
ATOM 4193 O O . ASN B 1 233 ? 1.571 -15.461 -29.766 1 71.12 233 ASN B O 1
ATOM 4197 N N . THR B 1 234 ? 0.836 -14.648 -31.734 1 80.06 234 THR B N 1
ATOM 4198 C CA . THR B 1 234 ? 2.129 -14.031 -32 1 80.06 234 THR B CA 1
ATOM 4199 C C . THR B 1 234 ? 2.039 -12.516 -31.891 1 80.06 234 THR B C 1
ATOM 4201 O O . THR B 1 234 ? 3.062 -11.828 -31.828 1 80.06 234 THR B O 1
ATOM 4204 N N . LYS B 1 235 ? 0.845 -12.102 -31.875 1 90.19 235 LYS B N 1
ATOM 4205 C CA . LYS B 1 235 ? 0.663 -10.656 -31.781 1 90.19 235 LYS B CA 1
ATOM 4206 C C . LYS B 1 235 ? -0.53 -10.312 -30.906 1 90.19 235 LYS B C 1
ATOM 4208 O O . LYS B 1 235 ? -1.663 -10.695 -31.203 1 90.19 235 LYS B O 1
ATOM 4213 N N . PHE B 1 236 ? -0.323 -9.562 -29.875 1 95.06 236 PHE B N 1
ATOM 4214 C CA . PHE B 1 236 ? -1.374 -9.148 -28.953 1 95.06 236 PHE B CA 1
ATOM 4215 C C . PHE B 1 236 ? -1.869 -7.746 -29.297 1 95.06 236 PHE B C 1
ATOM 4217 O O . PHE B 1 236 ? -1.068 -6.84 -29.547 1 95.06 236 PHE B O 1
ATOM 4224 N N . ILE B 1 237 ? -3.129 -7.602 -29.359 1 94.56 237 ILE B N 1
ATOM 4225 C CA . ILE B 1 237 ? -3.73 -6.301 -29.641 1 94.56 237 ILE B CA 1
ATOM 4226 C C . ILE B 1 237 ? -3.951 -5.543 -28.328 1 94.56 237 ILE B C 1
ATOM 4228 O O . ILE B 1 237 ? -4.742 -5.965 -27.484 1 94.56 237 ILE B O 1
ATOM 4232 N N . ILE B 1 238 ? -3.275 -4.445 -28.172 1 95.5 238 ILE B N 1
ATOM 4233 C CA . ILE B 1 238 ? -3.365 -3.627 -26.953 1 95.5 238 ILE B CA 1
ATOM 4234 C C . ILE B 1 238 ? -4.148 -2.352 -27.266 1 95.5 238 ILE B C 1
ATOM 4236 O O . ILE B 1 238 ? -3.73 -1.534 -28.078 1 95.5 238 ILE B O 1
ATOM 4240 N N . THR B 1 239 ? -5.234 -2.195 -26.547 1 94.25 239 THR B N 1
ATOM 4241 C CA . THR B 1 239 ? -6.102 -1.065 -26.859 1 94.25 239 THR B CA 1
ATOM 4242 C C . THR B 1 239 ? -6.168 -0.098 -25.688 1 94.25 239 THR B C 1
ATOM 4244 O O . THR B 1 239 ? -6.621 1.038 -25.828 1 94.25 239 THR B O 1
ATOM 4247 N N . ASN B 1 240 ? -5.762 -0.535 -24.531 1 92.88 240 ASN B N 1
ATOM 4248 C CA . ASN B 1 240 ? -5.852 0.302 -23.344 1 92.88 240 ASN B CA 1
ATOM 4249 C C . ASN B 1 240 ? -4.859 -0.142 -22.266 1 92.88 240 ASN B C 1
ATOM 4251 O O . ASN B 1 240 ? -4.125 -1.11 -22.469 1 92.88 240 ASN B O 1
ATOM 4255 N N . GLU B 1 241 ? -4.875 0.548 -21.188 1 93.5 241 GLU B N 1
ATOM 4256 C CA . GLU B 1 241 ? -3.969 0.316 -20.062 1 93.5 241 GLU B CA 1
ATOM 4257 C C . GLU B 1 241 ? -4.129 -1.095 -19.516 1 93.5 241 GLU B C 1
ATOM 4259 O O . GLU B 1 241 ? -3.145 -1.744 -19.156 1 93.5 241 GLU B O 1
ATOM 4264 N N . ASN B 1 242 ? -5.355 -1.571 -19.484 1 92.94 242 ASN B N 1
ATOM 4265 C CA . ASN B 1 242 ? -5.645 -2.883 -18.906 1 92.94 242 ASN B CA 1
ATOM 4266 C C . ASN B 1 242 ? -5.129 -4.008 -19.797 1 92.94 242 ASN B C 1
ATOM 4268 O O . ASN B 1 242 ? -4.645 -5.027 -19.297 1 92.94 242 ASN B O 1
ATOM 4272 N N . ASP B 1 243 ? -5.234 -3.887 -21.062 1 94.69 243 ASP B N 1
ATOM 4273 C CA . ASP B 1 243 ? -4.684 -4.871 -22 1 94.69 243 ASP B CA 1
ATOM 4274 C C . ASP B 1 243 ? -3.176 -5.023 -21.797 1 94.69 243 ASP B C 1
ATOM 4276 O O . ASP B 1 243 ? -2.664 -6.145 -21.734 1 94.69 243 ASP B O 1
ATOM 4280 N N . LEU B 1 244 ? -2.592 -3.863 -21.719 1 96.12 244 LEU B N 1
ATOM 4281 C CA . LEU B 1 244 ? -1.146 -3.861 -21.531 1 96.12 244 LEU B CA 1
ATOM 4282 C C . LEU B 1 244 ? -0.776 -4.523 -20.203 1 96.12 244 LEU B C 1
ATOM 4284 O O . LEU B 1 244 ? 0.168 -5.312 -20.141 1 96.12 244 LEU B O 1
ATOM 4288 N N . LYS B 1 245 ? -1.543 -4.191 -19.203 1 95.19 245 LYS B N 1
ATOM 4289 C CA . LYS B 1 245 ? -1.347 -4.777 -17.891 1 95.19 245 LYS B CA 1
ATOM 4290 C C . LYS B 1 245 ? -1.403 -6.301 -17.953 1 95.19 245 LYS B C 1
ATOM 4292 O O . LYS B 1 245 ? -0.538 -6.98 -17.391 1 95.19 245 LYS B O 1
ATOM 4297 N N . LYS B 1 246 ? -2.326 -6.832 -18.594 1 96 246 LYS B N 1
ATOM 4298 C CA . LYS B 1 246 ? -2.504 -8.273 -18.734 1 96 246 LYS B CA 1
ATOM 4299 C C . LYS B 1 246 ? -1.302 -8.922 -19.422 1 96 246 LYS B C 1
ATOM 4301 O O . LYS B 1 246 ? -0.804 -9.953 -18.969 1 96 246 LYS B O 1
ATOM 4306 N N . LEU B 1 247 ? -0.913 -8.305 -20.438 1 96.81 247 LEU B N 1
ATOM 4307 C CA . LEU B 1 247 ? 0.224 -8.828 -21.188 1 96.81 247 LEU B CA 1
ATOM 4308 C C . LEU B 1 247 ? 1.482 -8.844 -20.328 1 96.81 247 LEU B C 1
ATOM 4310 O O . LEU B 1 247 ? 2.215 -9.836 -20.312 1 96.81 247 LEU B O 1
ATOM 4314 N N . LEU B 1 248 ? 1.676 -7.766 -19.656 1 97.12 248 LEU B N 1
ATOM 4315 C CA . LEU B 1 248 ? 2.883 -7.629 -18.844 1 97.12 248 LEU B CA 1
ATOM 4316 C C . LEU B 1 248 ? 2.895 -8.648 -17.719 1 97.12 248 LEU B C 1
ATOM 4318 O O . LEU B 1 248 ? 3.928 -9.258 -17.438 1 97.12 248 LEU B O 1
ATOM 4322 N N . PHE B 1 249 ? 1.789 -8.875 -17.062 1 97 249 PHE B N 1
ATOM 4323 C CA . PHE B 1 249 ? 1.689 -9.906 -16.047 1 97 249 PHE B CA 1
ATOM 4324 C C . PHE B 1 249 ? 1.944 -11.281 -16.625 1 97 249 PHE B C 1
ATOM 4326 O O . PHE B 1 249 ? 2.531 -12.148 -15.977 1 97 249 PHE B O 1
ATOM 4333 N N . GLY B 1 250 ? 1.518 -11.469 -17.828 1 96.81 250 GLY B N 1
ATOM 4334 C CA . GLY B 1 250 ? 1.766 -12.727 -18.516 1 96.81 250 GLY B CA 1
ATOM 4335 C C . GLY B 1 250 ? 3.238 -12.984 -18.781 1 96.81 250 GLY B C 1
ATOM 4336 O O . GLY B 1 250 ? 3.742 -14.07 -18.5 1 96.81 250 GLY B O 1
ATOM 4337 N N . ILE B 1 251 ? 3.846 -11.984 -19.266 1 96.12 251 ILE B N 1
ATOM 4338 C CA . ILE B 1 251 ? 5.27 -12.086 -19.562 1 96.12 251 ILE B CA 1
ATOM 4339 C C . ILE B 1 251 ? 6.031 -12.453 -18.281 1 96.12 251 ILE B C 1
ATOM 4341 O O . ILE B 1 251 ? 6.961 -13.266 -18.328 1 96.12 251 ILE B O 1
ATOM 4345 N N . GLU B 1 252 ? 5.551 -11.945 -17.188 1 96.44 252 GLU B N 1
ATOM 4346 C CA . GLU B 1 252 ? 6.215 -12.18 -15.914 1 96.44 252 GLU B CA 1
ATOM 4347 C C . GLU B 1 252 ? 5.664 -13.422 -15.227 1 96.44 252 GLU B C 1
ATOM 4349 O O . GLU B 1 252 ? 5.961 -13.68 -14.055 1 96.44 252 GLU B O 1
ATOM 4354 N N . GLN B 1 253 ? 4.789 -14.148 -15.867 1 96.94 253 GLN B N 1
ATOM 4355 C CA . GLN B 1 253 ? 4.238 -15.414 -15.391 1 96.94 253 GLN B CA 1
ATOM 4356 C C . GLN B 1 253 ? 3.547 -15.234 -14.039 1 96.94 253 GLN B C 1
ATOM 4358 O O . GLN B 1 253 ? 3.814 -15.984 -13.094 1 96.94 253 GLN B O 1
ATOM 4363 N N . ARG B 1 254 ? 2.592 -14.305 -14.039 1 97.69 254 ARG B N 1
ATOM 4364 C CA . ARG B 1 254 ? 1.918 -13.961 -12.789 1 97.69 254 ARG B CA 1
ATOM 4365 C C . ARG B 1 254 ? 0.555 -14.641 -12.703 1 97.69 254 ARG B C 1
ATOM 4367 O O . ARG B 1 254 ? -0.163 -14.477 -11.711 1 97.69 254 ARG B O 1
ATOM 4374 N N . TYR B 1 255 ? 0.226 -15.359 -13.742 1 98 255 TYR B N 1
ATOM 4375 C CA . TYR B 1 255 ? -1.013 -16.125 -13.703 1 98 255 TYR B CA 1
ATOM 4376 C C . TYR B 1 255 ? -0.749 -17.562 -13.266 1 98 255 TYR B C 1
ATOM 4378 O O . TYR B 1 255 ? 0.263 -18.156 -13.641 1 98 255 TYR B O 1
ATOM 4386 N N . TYR B 1 256 ? -1.653 -18.094 -12.461 1 97.5 256 TYR B N 1
ATOM 4387 C CA . TYR B 1 256 ? -1.523 -19.484 -12.055 1 97.5 256 TYR B CA 1
ATOM 4388 C C . TYR B 1 256 ? -2.871 -20.062 -11.641 1 97.5 256 TYR B C 1
ATOM 4390 O O . TYR B 1 256 ? -3.848 -19.312 -11.484 1 97.5 256 TYR B O 1
ATOM 4398 N N . THR B 1 257 ? -2.904 -21.312 -11.562 1 97.31 257 THR B N 1
ATOM 4399 C CA . THR B 1 257 ? -4.113 -22.047 -11.195 1 97.31 257 THR B CA 1
ATOM 4400 C C . THR B 1 257 ? -3.887 -22.859 -9.922 1 97.31 257 THR B C 1
ATOM 4402 O O . THR B 1 257 ? -2.863 -23.531 -9.781 1 97.31 257 THR B O 1
ATOM 4405 N N . THR B 1 258 ? -4.816 -22.734 -8.969 1 95.88 258 THR B N 1
ATOM 4406 C CA . THR B 1 258 ? -4.68 -23.453 -7.711 1 95.88 258 THR B CA 1
ATOM 4407 C C . THR B 1 258 ? -4.82 -24.953 -7.93 1 95.88 258 THR B C 1
ATOM 4409 O O . THR B 1 258 ? -5.555 -25.391 -8.82 1 95.88 258 THR B O 1
ATOM 4412 N N . GLY B 1 259 ? -4.133 -25.703 -7.117 1 93.69 259 GLY B N 1
ATOM 4413 C CA . GLY B 1 259 ? -4.184 -27.156 -7.215 1 93.69 259 GLY B CA 1
ATOM 4414 C C . GLY B 1 259 ? -5.527 -27.734 -6.805 1 93.69 259 GLY B C 1
ATOM 4415 O O . GLY B 1 259 ? -6.047 -28.625 -7.465 1 93.69 259 GLY B O 1
ATOM 4416 N N . VAL B 1 260 ? -5.992 -27.266 -5.723 1 92.81 260 VAL B N 1
ATOM 4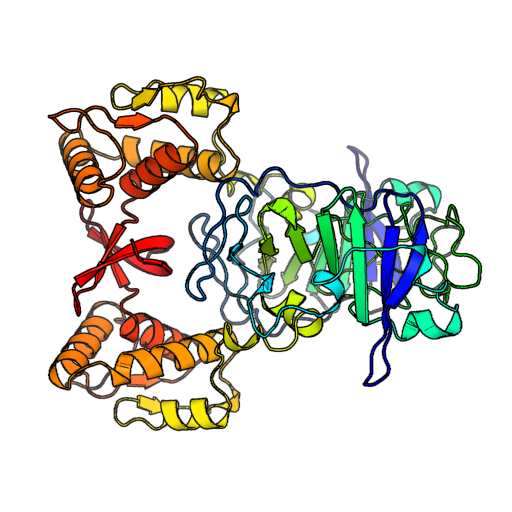417 C CA . VAL B 1 260 ? -7.312 -27.672 -5.242 1 92.81 260 VAL B CA 1
ATOM 4418 C C . VAL B 1 260 ? -8.359 -26.672 -5.723 1 92.81 260 VAL B C 1
ATOM 4420 O O . VAL B 1 260 ? -8.227 -25.469 -5.496 1 92.81 260 VAL B O 1
ATOM 4423 N N . GLY B 1 261 ? -9.391 -27.141 -6.418 1 91.69 261 GLY B N 1
ATOM 4424 C CA . GLY B 1 261 ? -10.477 -26.297 -6.898 1 91.69 261 GLY B CA 1
ATOM 4425 C C . GLY B 1 261 ? -10.242 -25.766 -8.305 1 91.69 261 GLY B C 1
ATOM 4426 O O . GLY B 1 261 ? -11.18 -25.344 -8.977 1 91.69 261 GLY B O 1
ATOM 4427 N N . GLY B 1 262 ? -8.969 -25.562 -8.695 1 94.56 262 GLY B N 1
ATOM 4428 C CA . GLY B 1 262 ? -8.641 -25.141 -10.047 1 94.56 262 GLY B CA 1
ATOM 4429 C C . GLY B 1 262 ? -8.992 -23.688 -10.312 1 94.56 262 GLY B C 1
ATOM 4430 O O . GLY B 1 262 ? -9.445 -23.344 -11.406 1 94.56 262 GLY B O 1
ATOM 4431 N N . GLU B 1 263 ? -8.852 -22.906 -9.336 1 95.19 263 GLU B N 1
ATOM 4432 C CA . GLU B 1 263 ? -9.148 -21.484 -9.5 1 95.19 263 GLU B CA 1
ATOM 4433 C C . GLU B 1 263 ? -8.016 -20.766 -10.219 1 95.19 263 GLU B C 1
ATOM 4435 O O . GLU B 1 263 ? -6.852 -20.875 -9.82 1 95.19 263 GLU B O 1
ATOM 4440 N N . ARG B 1 264 ? -8.336 -19.984 -11.297 1 96.25 264 ARG B N 1
ATOM 4441 C CA . ARG B 1 264 ? -7.344 -19.188 -11.992 1 96.25 264 ARG B CA 1
ATOM 4442 C C . ARG B 1 264 ? -7.16 -17.828 -11.312 1 96.25 264 ARG B C 1
ATOM 4444 O O . ARG B 1 264 ? -8.141 -17.141 -11 1 96.25 264 ARG B O 1
ATOM 4451 N N . ARG B 1 265 ? -5.84 -17.516 -11.062 1 96.88 265 ARG B N 1
ATOM 4452 C CA . ARG B 1 265 ? -5.574 -16.297 -10.297 1 96.88 265 ARG B CA 1
ATOM 4453 C C . ARG B 1 265 ? -4.488 -15.453 -10.961 1 96.88 265 ARG B C 1
ATOM 4455 O O . ARG B 1 265 ? -3.699 -15.969 -11.758 1 96.88 265 ARG B O 1
ATOM 4462 N N . LEU B 1 266 ? -4.562 -14.172 -10.711 1 96.75 266 LEU B N 1
ATOM 4463 C CA . LEU B 1 266 ? -3.471 -13.25 -10.984 1 96.75 266 LEU B CA 1
ATOM 4464 C C . LEU B 1 266 ? -2.738 -12.875 -9.703 1 96.75 266 LEU B C 1
ATOM 4466 O O . LEU B 1 266 ? -3.359 -12.422 -8.734 1 96.75 266 LEU B O 1
ATOM 4470 N N . ALA B 1 267 ? -1.449 -13.141 -9.625 1 96.62 267 ALA B N 1
ATOM 4471 C CA . ALA B 1 267 ? -0.588 -12.703 -8.531 1 96.62 267 ALA B CA 1
ATOM 4472 C C . ALA B 1 267 ? 0.056 -11.359 -8.844 1 96.62 267 ALA B C 1
ATOM 4474 O O . ALA B 1 267 ? 1.101 -11.297 -9.5 1 96.62 267 ALA B O 1
ATOM 4475 N N . ASN B 1 268 ? -0.479 -10.312 -8.281 1 93.94 268 ASN B N 1
ATOM 4476 C CA . ASN B 1 268 ? 0.055 -9 -8.633 1 93.94 268 ASN B CA 1
ATOM 4477 C C . ASN B 1 268 ? 1.18 -8.578 -7.691 1 93.94 268 ASN B C 1
ATOM 4479 O O . ASN B 1 268 ? 1.77 -7.512 -7.859 1 93.94 268 ASN B O 1
ATOM 4483 N N . SER B 1 269 ? 1.422 -9.359 -6.781 1 93.69 269 SER B N 1
ATOM 4484 C CA . SER B 1 269 ? 2.557 -9.219 -5.875 1 93.69 269 SER B CA 1
ATOM 4485 C C . SER B 1 269 ? 3.174 -10.578 -5.547 1 93.69 269 SER B C 1
ATOM 4487 O O . SER B 1 269 ? 2.48 -11.484 -5.086 1 93.69 269 SER B O 1
ATOM 4489 N N . VAL B 1 270 ? 4.504 -10.672 -5.848 1 94.69 270 VAL B N 1
ATOM 4490 C CA . VAL B 1 270 ? 5.137 -11.977 -5.676 1 94.69 270 VAL B CA 1
ATOM 4491 C C . VAL B 1 270 ? 6.531 -11.805 -5.082 1 94.69 270 VAL B C 1
ATOM 4493 O O . VAL B 1 270 ? 7.117 -10.719 -5.164 1 94.69 270 VAL B O 1
ATOM 4496 N N . ILE B 1 271 ? 6.984 -12.852 -4.445 1 93.19 271 ILE B N 1
ATOM 4497 C CA . ILE B 1 271 ? 8.367 -12.93 -3.986 1 93.19 271 ILE B CA 1
ATOM 4498 C C . ILE B 1 271 ? 8.914 -14.328 -4.254 1 93.19 271 ILE B C 1
ATOM 4500 O O . ILE B 1 271 ? 8.195 -15.32 -4.117 1 93.19 271 ILE B O 1
ATOM 4504 N N . LYS B 1 272 ? 10.188 -14.367 -4.766 1 92.38 272 LYS B N 1
ATOM 4505 C CA . LYS B 1 272 ? 10.836 -15.656 -5.016 1 92.38 272 LYS B CA 1
ATOM 4506 C C . LYS B 1 272 ? 11.133 -16.391 -3.707 1 92.38 272 LYS B C 1
ATOM 4508 O O . LYS B 1 272 ? 11.547 -15.766 -2.725 1 92.38 272 LYS B O 1
ATOM 4513 N N . LEU B 1 273 ? 10.883 -17.672 -3.748 1 92.31 273 LEU B N 1
ATOM 4514 C CA . LEU B 1 273 ? 11.172 -18.5 -2.574 1 92.31 273 LEU B CA 1
ATOM 4515 C C . LEU B 1 273 ? 12.641 -18.906 -2.541 1 92.31 273 LEU B C 1
ATOM 4517 O O . LEU B 1 273 ? 13.227 -19.219 -3.576 1 92.31 273 LEU B O 1
#